Protein 6IJK (pdb70)

Solvent-accessible surface area: 25756 Å² total; per-residue (Å²): 152,43,43,0,7,121,66,64,60,62,104,18,4,0,30,0,19,10,30,5,43,76,64,83,0,13,18,7,73,44,1,10,99,20,5,36,45,0,1,68,41,0,16,70,44,50,109,1,82,0,0,0,1,5,9,13,60,219,3,1,5,25,3,58,39,203,140,70,149,64,71,21,3,10,68,1,0,57,14,0,35,58,0,16,4,14,0,0,0,0,0,32,4,32,0,16,4,5,1,0,0,12,0,0,0,4,44,46,24,0,0,2,73,84,0,89,0,0,0,7,8,56,151,147,71,101,101,49,36,1,41,3,106,74,5,4,27,119,32,18,31,117,90,16,12,78,68,0,24,161,74,0,86,71,6,44,4,88,35,0,69,128,80,39,1,4,141,21,46,33,36,70,130,73,4,77,81,22,0,50,63,31,0,106,114,41,10,67,105,35,8,15,0,44,31,0,9,54,16,1,20,130,38,42,45,56,52,35,117,107,101,104,70,28,104,103,28,67,45,119,8,128,84,38,22,48,195,11,48,2,68,150,28,28,87,35,2,163,116,109,195,88,119,32,70,41,74,30,36,7,52,154,61,32,15,147,46,48,82,12,80,39,74,108,106,82,116,111,204,98,41,6,0,0,37,66,66,58,62,100,15,4,0,28,0,26,0,22,19,44,79,80,56,0,10,17,29,74,51,0,11,100,19,2,36,43,0,2,69,37,1,18,67,44,47,108,0,75,0,1,0,0,6,10,17,57,191,1,0,0,36,7,76,44,219,126,75,153,78,66,19,1,9,75,2,0,55,11,0,37,58,2,18,6,13,0,0,0,0,0,33,4,32,0,22,5,6,0,0,0,2,0,1,0,1,45,48,22,0,0,1,79,94,0,95,0,0,0,11,7,53,153,176,72,101,101,45,37,2,38,2,103,76,6,5,29,120,31,18,33,122,88,14,11,77,67,0,25,161,71,0,89,72,6,45,1,95,31,0,73,131,78,40,1,3,138,20,46,31,36,72,129,73,3,76,80,22,0,40,63,30,0,111,113,41,21,70,106,35,8,15,0,43,28,0,10,52,15,0,22,128,36,39,45,53,52,37,115,107,101,103,70,29,107,105,30,66,43,115,8,132,93,23,28,44,167,9,43,3,71,144,27,26,86,40,2,166,123,111,193,95,111,34,67,52,71,31,39,6,56,163,63,31,15,147,49,48,87,13,80,46,79,108,106,83,115,108,203

Foldseek 3Di:
DADQWDWDQDLQEIETERPPVVQLSADELRNLVVLLVNLVVLLQDLSHQEYEYAYPDAFRYAYHDVCCPDDSLLSNLVSLLLRQHQYEYLTLAEQEQSSLLNCLSHDAYEYEQRYKYFNQQVVVVHARDSVSVPRVCVQQRDVVSCVRNVVRDTDGPVCCVVSRVHVYYDHSVCRVVVVVVVSNVSSQADASLVSRLVSLLVSVCVPPPDCVVVVVSVVVVCVLVVPDVQVVLVVVQVVVVHGRPRDDGSNPRNDPPDDSNDDDDDHDD/DADQWDWDDDLQEIEIEGDPVVQLSADELSNLVVLLVRLVVLLQDQSHQEYEYAYDHAFRYAYHPVVVPADSLQSLLLSLLLGQHQYEYLGLAEQAQSRLLNCQSHDAYEYEQRYKYFLQQVVVVHARDNCCVPRVCVQQNDVVSCVRNVVRDTGTVVVCCVRRVHVYYDHSVCRVVVVVVVSNCSSQADQSLVSRLVSNLVSVCVPPPDCVVVVVSVVVVVVLVCPAVQVVQVVVQVVVVHRRDRPDGSNPRNDPPDDSNDDDDDDDD

Sequence (538 aa):
SFETLRYAVADGVATITLHRPDQLNAFTAQMMHELIAAFDATDADDNVRAVIVTGSGRAFCAGADLSAHRDGGGRVSLRIFRSLKPVIAAVNGAAVGVGVTMQLPMDIRLASTDAKFGFVFARRGITPEAASSWFLSRVVGISTALEWCYTGRVFSAQEAHERGLVRSLHAPEDLLPAAQAIAREIAANAAPVSVAISRQLIWRMAGASHPMEAHKLDSRAIQSRGRSADVKEGVSAFLEKRPAAFPETVSHDMPDFFDWTSEPPFILESFETLRYAVADGVATITLHRPDQLNAFTAQMMHELIAAFDATDADDNVRAVIVTGSGRAFCAGADLSAHRDGGGRVSLRIFRSLKPVIAAVNGAAVGVGVTMQLPMDIRLASTDAKFGFVFARRGITPEAASSWFLSRVVGISTALEWCYTGRVFSAQEAHERGLVRSLHAPEDLLPAAQAIAREIAANAAPVSVAISRQLIWRMAGASHPMEAHKLDSRAIQSRGRSADVKEGVSAFLEKRPAAFPETVSHDMPDFFDWTSEPPFILE

Organism: Cupriavidus necator (strain ATCC 17699 / DSM 428 / KCTC 22496 / NCIMB 10442 / H16 / Stanier 337) (NCBI:txid381666)

Secondary structure (DSSP, 8-state):
--SSEEEEEETTEEEEEE--GGGTT-B-HHHHHHHHHHHHHHHH-TT-SEEEEEESSS-SB--B-------HHHHHHHHHHT--S-EEEEE-S-EETHHHHTTTTSSEEEEETT-EEE--GGGGT----TTHHHHHHHHH-HHHHHHHHHH--EEEHHHHHHTTS-SEEE-TTTHHHHHHHHHHHHHHHS-HHHHHHHHHHHHHHTT-SSHHHHHHHHHHHHHHHHTSHHHHHHHHHHHTTS-------TTT-S-TTS-TT--------/--SSEEEEEETTEEEEEE--GGGTT-B-HHHHHHHHHHHHHHHH-TT--EEEEEESTT-SB--B-------HHHHHHHHHHT--S-EEEEE-SEEEGGGTTTTTTSSEEEEETT-EEE--GGGGT----TTHHHHHHHHH-HHHHHHHHHH--EEEHHHHHHTTS-SEEE-HHHHHHHHHHHHHHHHHHS-HHHHHHHHHHHHHHTT-SSHHHHHHHHHHHHHHHHTSHHHHHHHHHHHTT--------HHHHS-TTS-TT--------

Structure (mmCIF, N/CA/C/O backbone):
data_6IJK
#
_entry.id   6IJK
#
_cell.length_a   132.941
_cell.length_b   132.941
_cell.length_c   44.164
_cell.angle_alpha   90.000
_cell.angle_beta   90.000
_cell.angle_gamma   120.000
#
_symmetry.space_group_name_H-M   'P 3'
#
loop_
_entity.id
_entity.type
_entity.pdbx_description
1 polymer 'Enoyl-CoA hydratase'
2 water water
#
loop_
_atom_site.group_PDB
_atom_site.id
_atom_site.type_symbol
_atom_site.label_atom_id
_atom_site.label_alt_id
_atom_site.label_comp_id
_atom_sit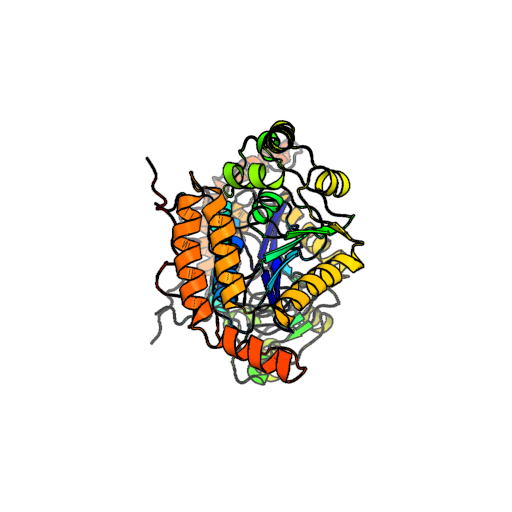e.label_asym_id
_atom_site.label_entity_id
_atom_site.label_seq_id
_atom_site.pdbx_PDB_ins_code
_atom_site.Cartn_x
_atom_site.Cartn_y
_atom_site.Cartn_z
_atom_site.occupancy
_atom_site.B_iso_or_equiv
_atom_site.auth_seq_id
_atom_site.auth_comp_id
_atom_site.auth_asym_id
_atom_site.auth_atom_id
_atom_site.pdbx_PDB_model_num
ATOM 1 N N . SER A 1 7 ? 44.291 7.692 3.611 1.00 57.07 7 SER A N 1
ATOM 2 C CA . SER A 1 7 ? 42.868 7.907 3.114 1.00 56.39 7 SER A CA 1
ATOM 3 C C . SER A 1 7 ? 42.324 9.270 3.569 1.00 47.23 7 SER A C 1
ATOM 4 O O . SER A 1 7 ? 42.252 9.522 4.786 1.00 53.52 7 SER A O 1
ATOM 7 N N . PHE A 1 8 ? 41.903 10.104 2.617 1.00 43.17 8 PHE A N 1
ATOM 8 C CA . PHE A 1 8 ? 41.525 11.521 2.815 1.00 33.36 8 PHE A CA 1
ATOM 9 C C . PHE A 1 8 ? 40.238 11.797 2.037 1.00 33.17 8 PHE A C 1
ATOM 10 O O . PHE A 1 8 ? 40.020 11.079 1.096 1.00 36.76 8 PHE A O 1
ATOM 18 N N . GLU A 1 9 ? 39.467 12.829 2.395 1.00 30.23 9 GLU A N 1
ATOM 19 C CA . GLU A 1 9 ? 38.284 13.300 1.644 1.00 34.84 9 GLU A CA 1
ATOM 20 C C . GLU A 1 9 ? 38.656 14.465 0.707 1.00 35.51 9 GLU A C 1
ATOM 21 O O . GLU A 1 9 ? 38.004 14.592 -0.348 1.00 40.17 9 GLU A O 1
ATOM 27 N N . THR A 1 10 ? 39.651 15.294 1.055 1.00 31.01 10 THR A N 1
ATOM 28 C CA . THR A 1 10 ? 39.967 16.563 0.329 1.00 31.63 10 THR A CA 1
ATOM 29 C C . THR A 1 10 ? 41.261 16.438 -0.471 1.00 27.14 10 THR A C 1
ATOM 30 O O . THR A 1 10 ? 41.624 17.427 -1.117 1.00 33.08 10 THR A O 1
ATOM 34 N N . LEU A 1 11 ? 41.926 15.298 -0.416 1.00 27.82 11 LEU A N 1
ATOM 35 C CA . LEU A 1 11 ? 43.238 15.053 -1.089 1.00 31.58 11 LEU A CA 1
ATOM 36 C C . LEU A 1 11 ? 43.268 13.659 -1.706 1.00 30.86 11 LEU A C 1
ATOM 37 O O . LEU A 1 11 ? 42.701 12.743 -1.115 1.00 34.06 11 LEU A O 1
ATOM 42 N N . ARG A 1 12 ? 44.081 13.488 -2.728 1.00 29.71 12 ARG A N 1
ATOM 43 C CA . ARG A 1 12 ? 44.606 12.162 -3.089 1.00 32.17 12 ARG A CA 1
ATOM 44 C C . ARG A 1 12 ? 46.066 12.139 -2.627 1.00 34.47 12 ARG A C 1
ATOM 45 O O . ARG A 1 12 ? 46.687 13.209 -2.609 1.00 33.18 12 ARG A O 1
ATOM 53 N N . TYR A 1 13 ? 46.570 10.957 -2.291 1.00 33.94 13 TYR A N 1
ATOM 54 C CA . TYR A 1 13 ? 47.911 10.676 -1.732 1.00 35.08 13 TYR A CA 1
ATOM 55 C C . TYR A 1 13 ? 48.365 9.381 -2.370 1.00 38.25 13 TYR A C 1
ATOM 56 O O . TYR A 1 13 ? 47.588 8.405 -2.244 1.00 42.12 13 TYR A O 1
ATOM 65 N N . ALA A 1 14 ? 49.491 9.406 -3.086 1.00 32.52 14 ALA A N 1
ATOM 66 C CA . ALA A 1 14 ? 50.096 8.244 -3.764 1.00 34.12 14 ALA A CA 1
ATOM 67 C C . ALA A 1 14 ? 51.610 8.303 -3.564 1.00 35.77 14 ALA A C 1
ATOM 68 O O . ALA A 1 14 ? 52.169 9.404 -3.666 1.00 37.94 14 ALA A O 1
ATOM 70 N N . VAL A 1 15 ? 52.242 7.171 -3.281 1.00 32.52 15 VAL A N 1
ATOM 71 C CA . VAL A 1 15 ? 53.721 7.015 -3.219 1.00 37.90 15 VAL A CA 1
ATOM 72 C C . VAL A 1 15 ? 54.200 6.009 -4.286 1.00 43.22 15 VAL A C 1
ATOM 73 O O . VAL A 1 15 ? 53.833 4.827 -4.230 1.00 47.01 15 VAL A O 1
ATOM 77 N N . ALA A 1 16 ? 55.020 6.477 -5.216 1.00 45.40 16 ALA A N 1
ATOM 78 C CA . ALA A 1 16 ? 55.649 5.684 -6.298 1.00 48.50 16 ALA A CA 1
ATOM 79 C C . ALA A 1 16 ? 57.098 6.168 -6.480 1.00 49.90 16 ALA A C 1
ATOM 80 O O . ALA A 1 16 ? 57.352 7.412 -6.552 1.00 43.59 16 ALA A O 1
ATOM 82 N N . ASP A 1 17 ? 58.035 5.227 -6.524 1.00 48.59 17 ASP A N 1
ATOM 83 C CA . ASP A 1 17 ? 59.424 5.495 -6.977 1.00 51.48 17 ASP A CA 1
ATOM 84 C C . ASP A 1 17 ? 60.075 6.505 -6.025 1.00 45.56 17 ASP A C 1
ATOM 85 O O . ASP A 1 17 ? 60.900 7.269 -6.485 1.00 43.92 17 ASP A O 1
ATOM 90 N N . GLY A 1 18 ? 59.710 6.495 -4.743 1.00 42.91 18 GLY A N 1
ATOM 91 C CA . GLY A 1 18 ? 60.340 7.342 -3.716 1.00 42.18 18 GLY A CA 1
ATOM 92 C C . GLY A 1 18 ? 59.737 8.736 -3.653 1.00 34.90 18 GLY A C 1
ATOM 93 O O . GLY A 1 18 ? 60.258 9.550 -2.845 1.00 33.43 18 GLY A O 1
ATOM 94 N N . VAL A 1 19 ? 58.652 8.974 -4.401 1.00 36.30 19 VAL A N 1
ATOM 95 C CA . VAL A 1 19 ? 58.004 10.310 -4.565 1.00 33.44 19 VAL A CA 1
ATOM 96 C C . VAL A 1 19 ? 56.564 10.229 -4.073 1.00 34.89 19 VAL A C 1
ATOM 97 O O . VAL A 1 19 ? 55.800 9.428 -4.659 1.00 29.79 19 VAL A O 1
ATOM 101 N N . ALA A 1 20 ? 56.195 11.056 -3.073 1.00 29.23 20 ALA A N 1
ATOM 102 C CA . ALA A 1 20 ? 54.787 11.257 -2.630 1.00 29.93 20 ALA A CA 1
ATOM 103 C C . ALA A 1 20 ? 54.152 12.364 -3.458 1.00 30.80 20 ALA A C 1
ATOM 104 O O . ALA A 1 20 ? 54.812 13.392 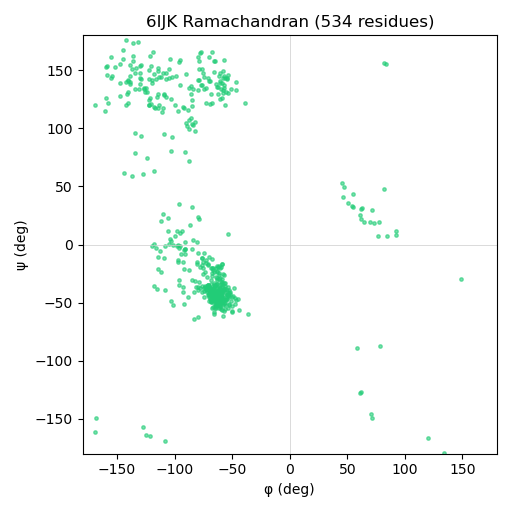-3.650 1.00 32.82 20 ALA A O 1
ATOM 106 N N . THR A 1 21 ? 52.925 12.155 -3.939 1.00 28.61 21 THR A N 1
ATOM 107 C CA . THR A 1 21 ? 52.151 13.212 -4.616 1.00 32.60 21 THR A CA 1
ATOM 108 C C . THR A 1 21 ? 50.928 13.437 -3.765 1.00 31.49 21 THR A C 1
ATOM 109 O O . THR A 1 21 ? 50.121 12.486 -3.568 1.00 35.97 21 THR A O 1
ATOM 113 N N . ILE A 1 22 ? 50.829 14.642 -3.252 1.00 30.53 22 ILE A N 1
ATOM 114 C CA . ILE A 1 22 ? 49.621 15.103 -2.555 1.00 28.05 22 ILE A CA 1
ATOM 115 C C . ILE A 1 22 ? 48.843 15.929 -3.556 1.00 30.74 22 ILE A C 1
ATOM 116 O O . ILE A 1 22 ? 49.384 17.004 -4.027 1.00 31.52 22 ILE A O 1
ATOM 121 N N . THR A 1 23 ? 47.607 15.491 -3.839 1.00 27.11 23 THR A N 1
ATOM 122 C CA . THR A 1 23 ? 46.730 16.175 -4.825 1.00 28.24 23 THR A CA 1
ATOM 123 C C . THR A 1 23 ? 45.575 16.834 -4.077 1.00 32.21 23 THR A C 1
ATOM 124 O O . THR A 1 23 ? 44.829 16.109 -3.414 1.00 34.20 23 THR A O 1
ATOM 128 N N . LEU A 1 24 ? 45.526 18.169 -4.093 1.00 27.70 24 LEU A N 1
ATOM 129 C CA . LEU A 1 24 ? 44.385 18.945 -3.574 1.00 31.44 24 LEU A CA 1
ATOM 130 C C . LEU A 1 24 ? 43.163 18.518 -4.412 1.00 34.93 24 LEU A C 1
ATOM 131 O O . LEU A 1 24 ? 43.288 18.500 -5.658 1.00 30.15 24 LEU A O 1
ATOM 136 N N . HIS A 1 25 ? 42.072 18.066 -3.774 1.00 31.29 25 HIS A N 1
ATOM 137 C CA . HIS A 1 25 ? 41.058 17.222 -4.458 1.00 31.18 25 HIS A CA 1
ATOM 138 C C . HIS A 1 25 ? 39.647 17.529 -3.995 1.00 30.77 25 HIS A C 1
ATOM 139 O O . HIS A 1 25 ? 39.040 16.638 -3.346 1.00 35.66 25 HIS A O 1
ATOM 146 N N . ARG A 1 26 ? 39.237 18.768 -4.231 1.00 26.26 26 ARG A N 1
ATOM 147 C CA . ARG A 1 26 ? 37.843 19.258 -4.256 1.00 26.68 26 ARG A CA 1
ATOM 148 C C . ARG A 1 26 ? 37.641 19.993 -5.566 1.00 24.02 26 ARG A C 1
ATOM 149 O O . ARG A 1 26 ? 37.299 21.157 -5.600 1.00 26.84 26 ARG A O 1
ATOM 157 N N . PRO A 1 27 ? 37.798 19.316 -6.704 1.00 28.80 27 PRO A N 1
ATOM 158 C CA . PRO A 1 27 ? 37.928 20.030 -7.976 1.00 30.42 27 PRO A CA 1
ATOM 159 C C . PRO A 1 27 ? 36.671 20.756 -8.479 1.00 34.29 27 PRO A C 1
ATOM 160 O O . PRO A 1 27 ? 36.827 21.806 -9.134 1.00 33.92 27 PRO A O 1
ATOM 164 N N . ASP A 1 28 ? 35.476 20.239 -8.152 1.00 35.57 28 ASP A N 1
ATOM 165 C CA . ASP A 1 28 ? 34.170 20.905 -8.423 1.00 37.88 28 ASP A CA 1
ATOM 166 C C . ASP A 1 28 ? 34.152 22.283 -7.745 1.00 37.55 28 ASP A C 1
ATOM 167 O O . ASP A 1 28 ? 33.413 23.142 -8.197 1.00 35.45 28 ASP A O 1
ATOM 172 N N . GLN A 1 29 ? 34.933 22.465 -6.678 1.00 32.98 29 GLN A N 1
ATOM 173 C CA . GLN A 1 29 ? 35.087 23.760 -5.972 1.00 33.88 29 GLN A CA 1
ATOM 174 C C . GLN A 1 29 ? 36.464 24.398 -6.297 1.00 32.34 29 GLN A C 1
ATOM 175 O O . GLN A 1 29 ? 36.927 25.157 -5.476 1.00 29.94 29 GLN A O 1
ATOM 181 N N . LEU A 1 30 ? 37.119 24.069 -7.417 1.00 32.68 30 LEU A N 1
ATOM 182 C CA . LEU A 1 30 ? 38.491 24.572 -7.726 1.00 33.45 30 LEU A CA 1
ATOM 183 C C . LEU A 1 30 ? 39.399 24.422 -6.498 1.00 36.65 30 LEU A C 1
ATOM 184 O O . LEU A 1 30 ? 40.203 25.362 -6.196 1.00 35.75 30 LEU A O 1
ATOM 189 N N . ASN A 1 31 ? 39.246 23.280 -5.824 1.00 34.51 31 ASN A N 1
ATOM 190 C CA . ASN A 1 31 ? 40.041 22.780 -4.677 1.00 32.74 31 ASN A CA 1
ATOM 191 C C . ASN A 1 31 ? 40.057 23.805 -3.544 1.00 31.71 31 ASN A C 1
ATOM 192 O O . ASN A 1 31 ? 41.044 23.839 -2.813 1.00 29.05 31 ASN A O 1
ATOM 197 N N . ALA A 1 32 ? 38.984 24.568 -3.382 1.00 29.21 32 ALA A N 1
ATOM 198 C CA . ALA A 1 32 ? 38.867 25.546 -2.286 1.00 32.77 32 ALA A CA 1
ATOM 199 C C . ALA A 1 32 ? 39.290 24.913 -0.940 1.00 31.55 32 ALA A C 1
ATOM 200 O O . ALA A 1 32 ? 39.023 23.732 -0.607 1.00 27.78 32 ALA A O 1
ATOM 202 N N . PHE A 1 33 ? 40.001 25.709 -0.170 1.00 32.10 33 PHE A N 1
ATOM 203 C CA . PHE A 1 33 ? 40.626 25.267 1.100 1.00 29.88 33 PHE A CA 1
ATOM 204 C C . PHE A 1 33 ? 39.541 25.262 2.160 1.00 26.27 33 PHE A C 1
ATOM 205 O O . PHE A 1 33 ? 38.795 26.231 2.248 1.00 30.15 33 PHE A O 1
ATOM 213 N N . THR A 1 34 ? 39.441 24.203 2.945 1.00 31.37 34 THR A N 1
ATOM 214 C CA . THR A 1 34 ? 38.415 24.113 4.019 1.00 32.50 34 THR A CA 1
ATOM 215 C C . THR A 1 34 ? 39.109 23.672 5.294 1.00 30.53 34 THR A C 1
ATOM 216 O O . THR A 1 34 ? 40.290 23.282 5.228 1.00 25.20 34 THR A O 1
ATOM 220 N N . ALA A 1 35 ? 38.371 23.656 6.400 1.00 32.25 35 ALA A N 1
ATOM 221 C CA . ALA A 1 35 ? 38.905 23.195 7.697 1.00 31.02 35 ALA A CA 1
ATOM 222 C C . ALA A 1 35 ? 39.495 21.801 7.525 1.00 32.67 35 ALA A C 1
ATOM 223 O O . ALA A 1 35 ? 40.617 21.535 8.028 1.00 28.93 35 ALA A O 1
ATOM 225 N N . GLN A 1 36 ? 38.792 20.923 6.813 1.00 30.58 36 GLN A N 1
ATOM 226 C CA . GLN A 1 36 ? 39.226 19.513 6.699 1.00 31.28 36 GLN A CA 1
ATOM 227 C C . GLN A 1 36 ? 40.457 19.437 5.795 1.00 29.02 36 GLN A C 1
ATOM 228 O O . GLN A 1 36 ? 41.341 18.631 6.122 1.00 34.03 36 GLN A O 1
ATOM 234 N N . MET A 1 37 ? 40.544 20.219 4.702 1.00 27.33 37 MET A N 1
ATOM 235 C CA . MET A 1 37 ? 41.780 20.162 3.864 1.00 28.59 37 MET A CA 1
ATOM 236 C C . MET A 1 37 ? 42.983 20.539 4.768 1.00 24.62 37 MET A C 1
ATOM 237 O O . MET A 1 37 ? 44.058 19.956 4.644 1.00 26.35 37 MET A O 1
ATOM 242 N N . MET A 1 38 ? 42.764 21.430 5.711 1.00 23.85 38 MET A N 1
ATOM 243 C CA . MET A 1 38 ? 43.831 21.927 6.604 1.00 28.12 38 MET A CA 1
ATOM 244 C C . MET A 1 38 ? 44.290 20.754 7.457 1.00 27.32 38 MET A C 1
ATOM 245 O O . MET A 1 38 ? 45.492 20.396 7.395 1.00 26.84 38 MET A O 1
ATOM 250 N N . HIS A 1 39 ? 43.375 20.137 8.202 1.00 27.68 39 HIS A N 1
ATOM 251 C CA . HIS A 1 39 ? 43.745 18.984 9.062 1.00 29.60 39 HIS A CA 1
ATOM 252 C C . HIS A 1 39 ? 44.348 17.908 8.171 1.00 28.44 39 HIS A C 1
ATOM 253 O O . HIS A 1 39 ? 45.332 17.287 8.576 1.00 29.80 39 HIS A O 1
ATOM 260 N N . GLU A 1 40 ? 43.804 17.709 6.971 1.00 24.29 40 GLU A N 1
ATOM 261 C CA . GLU A 1 40 ? 44.272 16.565 6.141 1.00 23.23 40 GLU A CA 1
ATOM 262 C C . GLU A 1 40 ? 45.708 16.793 5.638 1.00 23.61 40 GLU A C 1
ATOM 263 O O . GLU A 1 40 ? 46.505 15.805 5.576 1.00 24.50 40 GLU A O 1
ATOM 269 N N . LEU A 1 41 ? 46.016 18.009 5.206 1.00 24.23 41 LEU A N 1
ATOM 270 C CA . LEU A 1 41 ? 47.377 18.410 4.737 1.00 26.78 41 LEU A CA 1
ATOM 271 C C . LEU A 1 41 ? 48.406 18.280 5.873 1.00 26.02 41 LEU A C 1
ATOM 272 O O . LEU A 1 41 ? 49.506 17.732 5.636 1.00 29.24 41 LEU A O 1
ATOM 277 N N . ILE A 1 42 ? 48.031 18.645 7.098 1.00 26.12 42 ILE A N 1
ATOM 278 C CA . ILE A 1 42 ? 48.893 18.376 8.279 1.00 26.16 42 ILE A CA 1
ATOM 279 C C . ILE A 1 42 ? 49.148 16.862 8.413 1.00 31.81 42 ILE A C 1
ATOM 280 O O . ILE A 1 42 ? 50.347 16.430 8.532 1.00 30.90 42 ILE A O 1
ATOM 285 N N . ALA A 1 43 ? 48.091 16.044 8.376 1.00 30.45 43 ALA A N 1
ATOM 286 C CA . ALA A 1 43 ? 48.219 14.571 8.386 1.00 30.33 43 ALA A CA 1
ATOM 287 C C . ALA A 1 43 ? 49.017 14.097 7.158 1.00 26.57 43 ALA A C 1
ATOM 288 O O . ALA A 1 43 ? 49.761 13.167 7.301 1.00 24.50 43 ALA A O 1
ATOM 290 N N . ALA A 1 44 ? 48.889 14.700 5.974 1.00 25.84 44 ALA A N 1
ATOM 291 C CA . ALA A 1 44 ? 49.658 14.235 4.790 1.00 26.75 44 ALA A CA 1
ATOM 292 C C . ALA A 1 44 ? 51.172 14.401 5.031 1.00 29.42 44 ALA A C 1
ATOM 293 O O . ALA A 1 44 ? 51.936 13.474 4.711 1.00 27.75 44 ALA A O 1
ATOM 295 N N . PHE A 1 45 ? 51.585 15.533 5.623 1.00 29.08 45 PHE A N 1
ATOM 296 C CA . PHE A 1 45 ? 52.997 15.836 5.941 1.00 28.92 45 PHE A CA 1
ATOM 297 C C . PHE A 1 45 ? 53.482 14.970 7.102 1.00 32.40 45 PHE A C 1
ATOM 298 O O . PHE A 1 45 ? 54.672 14.600 7.094 1.00 33.54 45 PHE A O 1
ATOM 306 N N . ASP A 1 46 ? 52.630 14.675 8.083 1.00 34.00 46 ASP A N 1
ATOM 307 C CA . ASP A 1 46 ? 53.013 13.706 9.141 1.00 32.43 46 ASP A CA 1
ATOM 308 C C . ASP A 1 46 ? 53.353 12.379 8.442 1.00 32.28 46 ASP A C 1
ATOM 309 O O . ASP A 1 46 ? 54.414 11.813 8.732 1.00 32.57 46 ASP A O 1
ATOM 314 N N . ALA A 1 47 ? 52.533 11.939 7.480 1.00 35.06 47 ALA A N 1
ATOM 315 C CA . ALA A 1 47 ? 52.746 10.668 6.746 1.00 31.96 47 ALA A CA 1
ATOM 316 C C . ALA A 1 47 ? 54.027 10.747 5.898 1.00 31.32 47 ALA A C 1
ATOM 317 O O . ALA A 1 47 ? 54.799 9.806 5.929 1.00 30.10 47 ALA A O 1
ATOM 319 N N . THR A 1 48 ? 54.258 11.839 5.169 1.00 29.77 48 THR A N 1
ATOM 320 C CA . THR A 1 48 ? 55.455 11.966 4.312 1.00 31.28 48 THR A CA 1
ATOM 321 C C . THR A 1 48 ? 56.726 12.042 5.180 1.00 29.80 48 THR A C 1
ATOM 322 O O . THR A 1 48 ? 57.722 11.394 4.781 1.00 29.55 48 THR A O 1
ATOM 326 N N . ASP A 1 49 ? 56.693 12.782 6.295 1.00 27.59 49 ASP A N 1
ATOM 327 C CA . ASP A 1 49 ? 57.844 12.856 7.240 1.00 30.25 49 ASP A CA 1
ATOM 328 C C . ASP A 1 49 ? 58.195 11.464 7.811 1.00 35.96 49 ASP A C 1
ATOM 329 O O . ASP A 1 49 ? 59.392 11.237 8.076 1.00 34.46 49 ASP A O 1
ATOM 334 N N . ALA A 1 50 ? 57.211 10.579 8.032 1.00 37.47 50 ALA A N 1
ATOM 335 C CA . ALA A 1 50 ? 57.403 9.277 8.728 1.00 40.81 50 ALA A CA 1
ATOM 336 C C . ALA A 1 50 ? 57.710 8.156 7.721 1.00 38.36 50 ALA A C 1
ATOM 337 O O . ALA A 1 50 ? 58.308 7.161 8.127 1.00 42.62 50 ALA A O 1
ATOM 339 N N . ASP A 1 51 ? 57.359 8.321 6.445 1.00 40.06 51 ASP A N 1
ATOM 340 C CA . ASP A 1 51 ? 57.512 7.255 5.415 1.00 38.73 51 ASP A CA 1
ATOM 341 C C . ASP A 1 51 ? 58.903 7.371 4.785 1.00 37.05 51 ASP A C 1
ATOM 342 O O . ASP A 1 51 ? 59.070 8.214 3.887 1.00 42.31 51 ASP A O 1
ATOM 347 N N . ASP A 1 52 ? 59.838 6.511 5.190 1.00 32.47 52 ASP A N 1
ATOM 348 C CA . ASP A 1 52 ? 61.214 6.438 4.645 1.00 34.05 52 ASP A CA 1
ATOM 349 C C . ASP A 1 52 ? 61.179 6.112 3.149 1.00 36.40 52 ASP A C 1
ATOM 350 O O . ASP A 1 52 ? 62.169 6.391 2.499 1.00 48.10 52 ASP A O 1
ATOM 355 N N . ASN A 1 53 ? 60.094 5.557 2.606 1.00 41.22 53 ASN A N 1
ATOM 356 C CA . ASN A 1 53 ? 59.950 5.333 1.141 1.00 42.06 53 ASN A CA 1
ATOM 357 C C . ASN A 1 53 ? 59.714 6.673 0.436 1.00 42.83 53 ASN A C 1
ATOM 358 O O . ASN A 1 53 ? 59.839 6.717 -0.812 1.00 48.50 53 ASN A O 1
ATOM 363 N N . VAL A 1 54 ? 59.354 7.722 1.176 1.00 38.50 54 VAL A N 1
ATOM 364 C CA . VAL A 1 54 ? 59.144 9.071 0.591 1.00 35.03 54 VAL A CA 1
ATOM 365 C C . VAL A 1 54 ? 60.461 9.839 0.698 1.00 34.04 54 VAL A C 1
ATOM 366 O O . VAL A 1 54 ? 60.889 10.135 1.822 1.00 31.72 54 VAL A O 1
ATOM 370 N N . ARG A 1 55 ? 61.029 10.228 -0.438 1.00 32.35 55 ARG A N 1
ATOM 371 C CA . ARG A 1 55 ? 62.287 11.008 -0.468 1.00 33.62 55 ARG A CA 1
ATOM 372 C C . ARG A 1 55 ? 62.016 12.400 -1.040 1.00 30.25 55 ARG A C 1
ATOM 373 O O . ARG A 1 55 ? 62.908 13.230 -0.949 1.00 30.01 55 ARG A O 1
ATOM 381 N N . ALA A 1 56 ? 60.837 12.635 -1.613 1.00 28.15 56 ALA A N 1
ATOM 382 C CA . ALA A 1 56 ? 60.384 13.953 -2.117 1.00 28.83 56 ALA A CA 1
ATOM 383 C C . ALA A 1 56 ? 58.857 13.965 -2.211 1.00 28.61 56 ALA A C 1
ATOM 384 O O . ALA A 1 56 ? 58.272 12.893 -2.400 1.00 27.86 56 ALA A O 1
ATOM 386 N N . VAL A 1 57 ? 58.265 15.152 -2.108 1.00 24.63 57 VAL A N 1
ATOM 387 C CA . VAL A 1 57 ? 56.808 15.389 -2.106 1.00 27.52 57 VAL A CA 1
ATOM 388 C C . VAL A 1 57 ? 56.518 16.414 -3.194 1.00 28.29 57 VAL A C 1
ATOM 389 O O . VAL A 1 57 ? 57.202 17.415 -3.257 1.00 32.82 57 VAL A O 1
ATOM 393 N N . ILE A 1 58 ? 55.539 16.107 -4.015 1.00 27.04 58 ILE A N 1
ATOM 394 C CA . ILE A 1 58 ? 54.930 17.008 -5.014 1.00 29.08 58 ILE A CA 1
ATOM 395 C C . ILE A 1 58 ? 53.538 17.352 -4.513 1.00 25.86 58 ILE A C 1
ATOM 396 O O . ILE A 1 58 ? 52.760 16.404 -4.194 1.00 29.32 58 ILE A O 1
ATOM 401 N N . VAL A 1 59 ? 53.202 18.627 -4.483 1.00 22.79 59 VAL A N 1
ATOM 402 C CA . VAL A 1 59 ? 51.805 19.078 -4.235 1.00 24.82 59 VAL A CA 1
ATOM 403 C C . VAL A 1 59 ? 51.227 19.651 -5.507 1.00 27.54 59 VAL A C 1
ATOM 404 O O . VAL A 1 59 ? 51.885 20.566 -6.109 1.00 26.93 59 VAL A O 1
ATOM 408 N N . THR A 1 60 ? 50.035 19.159 -5.875 1.00 27.84 60 THR A N 1
ATOM 409 C CA . THR A 1 60 ? 49.331 19.582 -7.101 1.00 23.58 60 THR A CA 1
ATOM 410 C C . THR A 1 60 ? 47.831 19.597 -6.879 1.00 28.51 60 THR A C 1
ATOM 411 O O . THR A 1 60 ? 47.347 19.045 -5.859 1.00 26.72 60 THR A O 1
ATOM 415 N N . GLY A 1 61 ? 47.144 20.222 -7.838 1.00 30.97 61 GLY A N 1
ATOM 416 C CA . GLY A 1 61 ? 45.690 20.367 -7.858 1.00 31.43 61 GLY A CA 1
ATOM 417 C C . GLY A 1 61 ? 45.041 19.387 -8.816 1.00 34.78 61 GLY A C 1
ATOM 418 O O . GLY A 1 61 ? 45.588 19.125 -9.928 1.00 27.51 61 GLY A O 1
ATOM 419 N N . SER A 1 62 ? 43.872 18.900 -8.429 1.00 32.04 62 SER A N 1
ATOM 420 C CA . SER A 1 62 ? 42.959 18.146 -9.327 1.00 35.97 62 SER A CA 1
ATOM 421 C C . SER A 1 62 ? 42.209 19.133 -10.212 1.00 35.02 62 SER A C 1
ATOM 422 O O . SER A 1 62 ? 41.898 20.236 -9.745 1.00 31.41 62 SER A O 1
ATOM 425 N N . GLY A 1 63 ? 41.828 18.696 -11.405 1.00 36.55 63 GLY A N 1
ATOM 426 C CA . GLY A 1 63 ? 40.912 19.471 -12.249 1.00 32.30 63 GLY A CA 1
ATOM 427 C C . GLY A 1 63 ? 41.645 20.679 -12.781 1.00 31.97 63 GLY A C 1
ATOM 428 O O . GLY A 1 63 ? 42.863 20.575 -12.929 1.00 34.45 63 GLY A O 1
ATOM 429 N N . ARG A 1 64 ? 40.927 21.774 -13.002 1.00 35.29 64 ARG A N 1
ATOM 430 C CA . ARG A 1 64 ? 41.382 23.017 -13.687 1.00 42.92 64 ARG A CA 1
ATOM 431 C C . ARG A 1 64 ? 42.309 23.835 -12.782 1.00 42.11 64 ARG A C 1
ATOM 432 O O . ARG A 1 64 ? 43.271 24.372 -13.322 1.00 38.34 64 ARG A O 1
ATOM 440 N N . ALA A 1 65 ? 42.026 23.933 -11.479 1.00 35.19 65 ALA A N 1
ATOM 441 C CA . ALA A 1 65 ? 42.728 24.859 -10.566 1.00 36.11 65 ALA A CA 1
ATOM 442 C C . ALA A 1 65 ? 43.745 24.127 -9.681 1.00 36.23 65 ALA A C 1
ATOM 443 O O . ALA A 1 65 ? 43.670 22.879 -9.499 1.00 29.38 65 ALA A O 1
ATOM 445 N N . PHE A 1 66 ? 44.700 24.894 -9.148 1.00 30.80 66 PHE A N 1
ATOM 446 C CA . PHE A 1 66 ? 45.567 24.406 -8.051 1.00 28.42 66 PHE A CA 1
ATOM 447 C C . PHE A 1 66 ? 44.693 24.554 -6.817 1.00 28.44 66 PHE A C 1
ATOM 448 O O . PHE A 1 66 ? 44.300 23.542 -6.243 1.00 27.21 66 PHE A O 1
ATOM 456 N N . CYS A 1 67 ? 44.324 25.789 -6.517 1.00 25.58 67 CYS A N 1
ATOM 457 C CA . CYS A 1 67 ? 43.438 26.114 -5.390 1.00 27.37 67 CYS A CA 1
ATOM 458 C C . CYS A 1 67 ? 43.038 27.563 -5.536 1.00 31.74 67 CYS A C 1
ATOM 459 O O . CYS A 1 67 ? 43.935 28.416 -5.620 1.00 30.77 67 CYS A O 1
ATOM 462 N N . ALA A 1 68 ? 41.730 27.822 -5.659 1.00 30.60 68 ALA A N 1
ATOM 463 C CA . ALA A 1 68 ? 41.190 29.152 -6.005 1.00 30.00 68 ALA A CA 1
ATOM 464 C C . ALA A 1 68 ? 40.912 29.975 -4.743 1.00 29.11 68 ALA A C 1
ATOM 465 O O . ALA A 1 68 ? 40.454 31.096 -4.863 1.00 30.11 68 ALA A O 1
ATOM 467 N N . GLY A 1 69 ? 41.211 29.465 -3.563 1.00 24.57 69 GLY A N 1
ATOM 468 C CA . GLY A 1 69 ? 40.981 30.248 -2.333 1.00 30.89 69 GLY A CA 1
ATOM 469 C C . GLY A 1 69 ? 40.302 29.443 -1.241 1.00 29.75 69 GLY A C 1
ATOM 470 O O . GLY A 1 69 ? 40.094 28.225 -1.443 1.00 34.71 69 GLY A O 1
ATOM 471 N N . ALA A 1 70 ? 40.054 30.109 -0.110 1.00 36.38 70 ALA A N 1
ATOM 472 C CA . ALA A 1 70 ? 39.362 29.593 1.090 1.00 35.39 70 ALA A CA 1
ATOM 473 C C . ALA A 1 70 ? 37.870 29.476 0.782 1.00 40.63 70 ALA A C 1
ATOM 474 O O . ALA A 1 70 ? 37.359 30.442 0.175 1.00 37.40 70 ALA A O 1
ATOM 476 N N . ASP A 1 71 ? 37.230 28.348 1.151 1.00 45.33 71 ASP A N 1
ATOM 477 C CA . ASP A 1 71 ? 35.752 28.142 1.086 1.00 58.03 71 ASP A CA 1
ATOM 478 C C . ASP A 1 71 ? 35.099 29.230 1.943 1.00 60.78 71 ASP A C 1
ATOM 479 O O . ASP A 1 71 ? 35.546 29.416 3.095 1.00 53.55 71 ASP A O 1
ATOM 484 N N . LEU A 1 72 ? 34.098 29.921 1.383 1.00 74.32 72 LEU A N 1
ATOM 485 C CA . LEU A 1 72 ? 33.455 31.139 1.957 1.00 86.04 72 LEU A CA 1
ATOM 486 C C . LEU A 1 72 ? 34.527 32.227 2.152 1.00 84.09 72 LEU A C 1
ATOM 487 O O . LEU A 1 72 ? 35.463 31.983 2.946 1.00 71.49 72 LEU A O 1
ATOM 492 N N . SER A 1 91 ? 42.083 28.481 22.258 1.00 71.95 91 SER A N 1
ATOM 493 C CA . SER A 1 91 ? 43.432 29.111 22.278 1.00 72.98 91 SER A CA 1
ATOM 494 C C . SER A 1 91 ? 44.308 28.601 21.115 1.00 75.04 91 SER A C 1
ATOM 495 O O . SER A 1 91 ? 45.541 28.872 21.115 1.00 45.99 91 SER A O 1
ATOM 498 N N . ALA A 1 92 ? 43.698 27.855 20.184 1.00 69.08 92 ALA A N 1
ATOM 499 C CA . ALA A 1 92 ? 44.024 27.869 18.745 1.00 67.58 92 ALA A CA 1
ATOM 500 C C . ALA A 1 92 ? 42.926 28.680 18.026 1.00 66.31 92 ALA A C 1
ATOM 501 O O . ALA A 1 92 ? 41.937 28.063 17.553 1.00 61.36 92 ALA A O 1
ATOM 503 N N . HIS A 1 93 ? 43.062 30.020 18.089 1.00 56.66 93 HIS A N 1
ATOM 504 C CA . HIS A 1 93 ? 42.483 31.081 17.201 1.00 56.76 93 HIS A CA 1
ATOM 505 C C . HIS A 1 93 ? 43.378 31.286 15.955 1.00 43.60 93 HIS A C 1
ATOM 506 O O . HIS A 1 93 ? 43.493 32.417 15.451 1.00 44.96 93 HIS A O 1
ATOM 513 N N . ARG A 1 94 ? 44.017 30.218 15.508 1.00 42.28 94 ARG A N 1
ATOM 514 C CA . ARG A 1 94 ? 45.119 30.218 14.520 1.00 37.20 94 ARG A CA 1
ATOM 515 C C . ARG A 1 94 ? 44.531 30.197 13.113 1.00 35.40 94 ARG A C 1
ATOM 516 O O . ARG A 1 94 ? 43.636 29.387 12.835 1.00 32.33 94 ARG A O 1
ATOM 524 N N . ASP A 1 95 ? 45.086 31.010 12.228 1.00 31.94 95 ASP A N 1
ATOM 525 C CA . ASP A 1 95 ? 44.693 31.017 10.804 1.00 31.32 95 ASP A CA 1
ATOM 526 C C . ASP A 1 95 ? 44.934 29.603 10.307 1.00 27.07 95 ASP A C 1
ATOM 527 O O . ASP A 1 95 ? 45.995 29.032 10.615 1.00 27.99 95 ASP A O 1
ATOM 532 N N . GLY A 1 96 ? 43.985 29.010 9.600 1.00 27.74 96 GLY A N 1
ATOM 533 C CA . GLY A 1 96 ? 44.158 27.652 9.055 1.00 28.57 96 GLY A CA 1
ATOM 534 C C . GLY A 1 96 ? 45.325 27.560 8.080 1.00 28.97 96 GLY A C 1
ATOM 535 O O . GLY A 1 96 ? 46.076 26.579 8.175 1.00 27.49 96 GLY A O 1
ATOM 536 N N . GLY A 1 97 ? 45.447 28.518 7.152 1.00 26.64 97 GLY A N 1
ATOM 537 C CA . GLY A 1 97 ? 46.555 28.601 6.177 1.00 27.20 97 GLY A CA 1
ATOM 538 C C . GLY A 1 97 ? 47.915 28.497 6.872 1.00 24.06 97 GLY A C 1
ATOM 539 O O . GLY A 1 97 ? 48.774 27.719 6.419 1.00 23.39 97 GLY A O 1
ATOM 540 N N . GLY A 1 98 ? 48.094 29.281 7.937 1.00 25.69 98 GLY A N 1
ATOM 541 C CA . GLY A 1 98 ? 49.314 29.324 8.754 1.00 23.58 98 GLY A CA 1
ATOM 542 C C . GLY A 1 98 ? 49.657 28.002 9.333 1.00 24.19 98 GLY A C 1
ATOM 543 O O . GLY A 1 98 ? 50.880 27.700 9.414 1.00 25.20 98 GLY A O 1
ATOM 544 N N . ARG A 1 99 ? 48.643 27.256 9.813 1.00 27.42 99 ARG A N 1
ATOM 545 C CA . ARG A 1 99 ? 48.858 25.933 10.442 1.00 25.89 99 ARG A CA 1
ATOM 546 C C . ARG A 1 99 ? 49.527 25.013 9.410 1.00 26.71 99 ARG A C 1
ATOM 547 O O . ARG A 1 99 ? 50.522 24.324 9.714 1.00 23.45 99 ARG A O 1
ATOM 555 N N . VAL A 1 100 ? 49.070 25.088 8.171 1.00 26.10 100 VAL A N 1
ATOM 556 C CA . VAL A 1 100 ? 49.664 24.283 7.062 1.00 24.26 100 VAL A CA 1
ATOM 557 C C . VAL A 1 100 ? 51.089 24.776 6.776 1.00 23.40 100 VAL A C 1
ATOM 558 O O . VAL A 1 100 ? 52.005 23.972 6.777 1.00 25.24 100 VAL A O 1
ATOM 562 N N . SER A 1 101 ? 51.223 26.078 6.518 1.00 26.04 101 SER A N 1
ATOM 563 C CA . SER A 1 101 ? 52.487 26.807 6.283 1.00 23.61 101 SER A CA 1
ATOM 564 C C . SER A 1 101 ? 53.506 26.414 7.373 1.00 23.43 101 SER A C 1
ATOM 565 O O . SER A 1 101 ? 54.656 26.014 7.017 1.00 2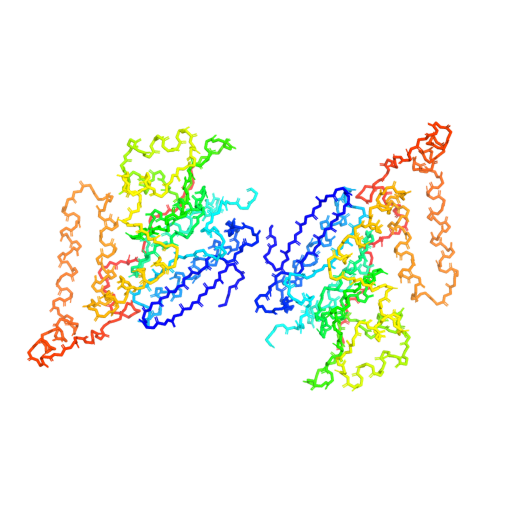1.45 101 SER A O 1
ATOM 568 N N . LEU A 1 102 ? 53.126 26.490 8.648 1.00 22.72 102 LEU A N 1
ATOM 569 C CA . LEU A 1 102 ? 54.081 26.194 9.748 1.00 24.14 102 LEU A CA 1
ATOM 570 C C . LEU A 1 102 ? 54.421 24.713 9.762 1.00 27.55 102 LEU A C 1
ATOM 571 O O . LEU A 1 102 ? 55.649 24.408 9.972 1.00 27.27 102 LEU A O 1
ATOM 576 N N . ARG A 1 103 ? 53.440 23.834 9.472 1.00 27.02 103 ARG A N 1
ATOM 577 C CA . ARG A 1 103 ? 53.708 22.382 9.338 1.00 24.11 103 ARG A CA 1
ATOM 578 C C . ARG A 1 103 ? 54.711 22.128 8.204 1.00 21.74 103 ARG A C 1
ATOM 579 O O . ARG A 1 103 ? 55.667 21.309 8.388 1.00 21.56 103 ARG A O 1
ATOM 587 N N . ILE A 1 104 ? 54.511 22.750 7.057 1.00 21.30 104 ILE A N 1
ATOM 588 C CA . ILE A 1 104 ? 55.454 22.491 5.929 1.00 24.40 104 ILE A CA 1
ATOM 589 C C . ILE A 1 104 ? 56.858 22.989 6.317 1.00 23.38 104 ILE A C 1
ATOM 590 O O . ILE A 1 104 ? 57.828 22.320 6.030 1.00 24.43 104 ILE A O 1
ATOM 595 N N . PHE A 1 105 ? 56.948 24.138 6.968 1.00 25.71 105 PHE A N 1
ATOM 596 C CA . PHE A 1 105 ? 58.215 24.778 7.378 1.00 26.88 105 PHE A CA 1
ATOM 597 C C . PHE A 1 105 ? 59.085 23.794 8.164 1.00 25.13 105 PHE A C 1
ATOM 598 O O . PHE A 1 105 ? 60.294 23.766 7.906 1.00 26.63 105 PHE A O 1
ATOM 606 N N . ARG A 1 106 ? 58.478 22.975 9.030 1.00 25.69 106 ARG A N 1
ATOM 607 C CA . ARG A 1 106 ? 59.187 21.975 9.873 1.00 29.07 106 ARG A CA 1
ATOM 608 C C . ARG A 1 106 ? 59.127 20.569 9.244 1.00 26.29 106 ARG A C 1
ATOM 609 O O . ARG A 1 106 ? 59.576 19.649 9.908 1.00 34.95 106 ARG A O 1
ATOM 617 N N . SER A 1 107 ? 58.696 20.455 7.989 1.00 26.94 107 SER A N 1
ATOM 618 C CA . SER A 1 107 ? 58.760 19.279 7.059 1.00 27.78 107 SER A CA 1
ATOM 619 C C . SER A 1 107 ? 60.233 18.862 6.882 1.00 26.79 107 SER A C 1
ATOM 620 O O . SER A 1 107 ? 61.105 19.726 6.956 1.00 26.48 107 SER A O 1
ATOM 623 N N . LEU A 1 108 ? 60.511 17.580 6.651 1.00 27.15 108 LEU A N 1
ATOM 624 C CA . LEU A 1 108 ? 61.877 17.006 6.592 1.00 27.19 108 LEU A CA 1
ATOM 625 C C . LEU A 1 108 ? 62.187 16.541 5.157 1.00 29.75 108 LEU A C 1
ATOM 626 O O . LEU A 1 108 ? 63.330 16.136 4.900 1.00 31.59 108 LEU A O 1
ATOM 631 N N . LYS A 1 109 ? 61.210 16.596 4.243 1.00 31.16 109 LYS A N 1
ATOM 632 C CA . LYS A 1 109 ? 61.417 16.103 2.850 1.00 31.69 109 LYS A CA 1
ATOM 633 C C . LYS A 1 109 ? 61.336 17.298 1.885 1.00 27.38 109 LYS A C 1
ATOM 634 O O . LYS A 1 109 ? 60.600 18.229 2.091 1.00 24.89 109 LYS A O 1
ATOM 640 N N . PRO A 1 110 ? 62.057 17.274 0.752 1.00 27.58 110 PRO A N 1
ATOM 641 C CA . PRO A 1 110 ? 61.817 18.224 -0.327 1.00 26.38 110 PRO A CA 1
ATOM 642 C C . PRO A 1 110 ? 60.337 18.275 -0.713 1.00 27.51 110 PRO A C 1
ATOM 643 O O . PRO A 1 110 ? 59.729 17.209 -0.846 1.00 30.08 110 PRO A O 1
ATOM 647 N N . VAL A 1 111 ? 59.792 19.484 -0.858 1.00 27.26 111 VAL A N 1
ATOM 648 C CA . VAL A 1 111 ? 58.374 19.750 -1.250 1.00 30.15 111 VAL A CA 1
ATOM 649 C C . VAL A 1 111 ? 58.397 20.608 -2.506 1.00 26.49 111 VAL A C 1
ATOM 650 O O . VAL A 1 111 ? 58.915 21.731 -2.428 1.00 24.96 111 VAL A O 1
ATOM 654 N N . ILE A 1 112 ? 57.822 20.123 -3.598 1.00 25.92 112 ILE A N 1
ATOM 655 C CA . ILE A 1 112 ? 57.736 20.854 -4.897 1.00 26.75 112 ILE A CA 1
ATOM 656 C C . ILE A 1 112 ? 56.254 21.112 -5.149 1.00 26.26 112 ILE A C 1
ATOM 657 O O . ILE A 1 112 ? 55.458 20.097 -5.157 1.00 26.69 112 ILE A O 1
ATOM 662 N N . ALA A 1 113 ? 55.850 22.353 -5.399 1.00 24.19 113 ALA A N 1
ATOM 663 C CA . ALA A 1 113 ? 54.491 22.645 -5.899 1.00 26.86 113 ALA A CA 1
ATOM 664 C C . ALA A 1 113 ? 54.486 22.527 -7.438 1.00 31.18 113 ALA A C 1
ATOM 665 O O . ALA A 1 113 ? 55.374 23.114 -8.119 1.00 31.98 113 ALA A O 1
ATOM 667 N N . ALA A 1 114 ? 53.528 21.771 -7.975 1.00 29.42 114 ALA A N 1
ATOM 668 C CA . ALA A 1 114 ? 53.231 21.739 -9.425 1.00 29.76 114 ALA A CA 1
ATOM 669 C C . ALA A 1 114 ? 51.898 22.446 -9.600 1.00 27.23 114 ALA A C 1
ATOM 670 O O . ALA A 1 114 ? 50.854 21.846 -9.323 1.00 32.02 114 ALA A O 1
ATOM 672 N N . VAL A 1 115 ? 51.970 23.734 -9.906 1.00 24.14 115 VAL A N 1
ATOM 673 C CA . VAL A 1 115 ? 50.815 24.655 -9.969 1.00 23.77 115 VAL A CA 1
ATOM 674 C C . VAL A 1 115 ? 50.187 24.533 -11.360 1.00 27.67 115 VAL A C 1
ATOM 675 O O . VAL A 1 115 ? 50.726 25.099 -12.303 1.00 26.30 115 VAL A O 1
ATOM 679 N N . ASN A 1 116 ? 49.061 23.836 -11.456 1.00 27.51 116 ASN A N 1
ATOM 680 C CA . ASN A 1 116 ? 48.436 23.383 -12.730 1.00 28.99 116 ASN A CA 1
ATOM 681 C C . ASN A 1 116 ? 47.413 24.404 -13.218 1.00 25.99 116 ASN A C 1
ATOM 682 O O . ASN A 1 116 ? 46.986 24.326 -14.315 1.00 30.85 116 ASN A O 1
ATOM 687 N N . GLY A 1 117 ? 47.000 25.327 -12.389 1.00 29.26 117 GLY A N 1
ATOM 688 C CA . GLY A 1 117 ? 45.858 26.205 -12.673 1.00 31.68 117 GLY A CA 1
ATOM 689 C C . GLY A 1 117 ? 45.833 27.303 -11.646 1.00 30.30 117 GLY A C 1
ATOM 690 O O . GLY A 1 117 ? 46.870 27.472 -10.996 1.00 30.97 117 GLY A O 1
ATOM 691 N N . ALA A 1 118 ? 44.700 27.969 -11.493 1.00 27.91 118 ALA A N 1
ATOM 692 C CA . ALA A 1 118 ? 44.524 29.163 -10.643 1.00 30.67 118 ALA A CA 1
ATOM 693 C C . ALA A 1 118 ? 44.980 28.824 -9.234 1.00 30.00 118 ALA A C 1
ATOM 694 O O . ALA A 1 118 ? 44.617 27.777 -8.749 1.00 30.59 118 ALA A O 1
ATOM 696 N N . ALA A 1 119 ? 45.803 29.688 -8.655 1.00 31.75 119 ALA A N 1
ATOM 697 C CA . ALA A 1 119 ? 46.270 29.616 -7.253 1.00 27.73 119 ALA A CA 1
ATOM 698 C C . ALA A 1 119 ? 46.012 30.996 -6.664 1.00 28.06 119 ALA A C 1
ATOM 699 O O . ALA A 1 119 ? 46.746 31.967 -7.016 1.00 29.05 119 ALA A O 1
ATOM 701 N N . VAL A 1 120 ? 44.849 31.142 -6.025 1.00 30.15 120 VAL A N 1
ATOM 702 C CA . VAL A 1 120 ? 44.312 32.458 -5.597 1.00 30.53 120 VAL A CA 1
ATOM 703 C C . VAL A 1 120 ? 44.170 32.425 -4.079 1.00 29.97 120 VAL A C 1
ATOM 704 O O . VAL A 1 120 ? 43.843 31.372 -3.529 1.00 26.06 120 VAL A O 1
ATOM 708 N N . GLY A 1 121 ? 44.484 33.539 -3.435 1.00 28.78 121 GLY A N 1
ATOM 709 C CA . GLY A 1 121 ? 44.371 33.670 -1.977 1.00 31.00 121 GLY A CA 1
ATOM 710 C C . GLY A 1 121 ? 45.263 32.668 -1.271 1.00 32.11 121 GLY A C 1
ATOM 711 O O . GLY A 1 121 ? 46.464 32.603 -1.582 1.00 29.61 121 GLY A O 1
ATOM 712 N N . VAL A 1 122 ? 44.706 31.894 -0.348 1.00 30.88 122 VAL A N 1
ATOM 713 C CA . VAL A 1 122 ? 45.500 30.865 0.381 1.00 29.53 122 VAL A CA 1
ATOM 714 C C . VAL A 1 122 ? 46.035 29.868 -0.642 1.00 27.89 122 VAL A C 1
ATOM 715 O O . VAL A 1 122 ? 46.989 29.155 -0.359 1.00 29.00 122 VAL A O 1
ATOM 719 N N . GLY A 1 123 ? 45.467 29.808 -1.840 1.00 31.76 123 GLY A N 1
ATOM 720 C CA . GLY A 1 123 ? 45.969 28.911 -2.900 1.00 30.51 123 GLY A CA 1
ATOM 721 C C . GLY A 1 123 ? 47.395 29.227 -3.360 1.00 28.94 123 GLY A C 1
ATOM 722 O O . GLY A 1 123 ? 48.095 28.278 -3.797 1.00 26.80 123 GLY A O 1
ATOM 723 N N . VAL A 1 124 ? 47.809 30.505 -3.310 1.00 29.15 124 VAL A N 1
ATOM 724 C CA . VAL A 1 124 ? 49.209 30.906 -3.605 1.00 27.71 124 VAL A CA 1
ATOM 725 C C . VAL A 1 124 ? 49.973 31.013 -2.264 1.00 28.51 124 VAL A C 1
ATOM 726 O O . VAL A 1 124 ? 51.181 30.585 -2.215 1.00 26.34 124 VAL A O 1
ATOM 730 N N . THR A 1 125 ? 49.336 31.445 -1.164 1.00 24.94 125 THR A N 1
ATOM 731 C CA . THR A 1 125 ? 50.105 31.665 0.098 1.00 25.92 125 THR A CA 1
ATOM 732 C C . THR A 1 125 ? 50.622 30.318 0.605 1.00 29.76 125 THR A C 1
ATOM 733 O O . THR A 1 125 ? 51.759 30.287 1.122 1.00 27.98 125 THR A O 1
ATOM 737 N N . MET A 1 126 ? 49.864 29.224 0.385 1.00 27.77 126 MET A N 1
ATOM 738 C CA . MET A 1 126 ? 50.259 27.850 0.762 1.00 32.85 126 MET A CA 1
ATOM 739 C C . MET A 1 126 ? 51.554 27.399 0.080 1.00 26.23 126 MET A C 1
ATOM 740 O O . MET A 1 126 ? 52.197 26.553 0.660 1.00 25.74 126 MET A O 1
ATOM 745 N N . GLN A 1 127 ? 51.866 27.849 -1.148 1.00 27.14 127 GLN A N 1
ATOM 746 C CA . GLN A 1 127 ? 53.059 27.390 -1.920 1.00 28.14 127 GLN A CA 1
ATOM 747 C C . GLN A 1 127 ? 54.366 28.024 -1.407 1.00 26.68 127 GLN A C 1
ATOM 748 O O . GLN A 1 127 ? 55.477 27.546 -1.752 1.00 30.29 127 GLN A O 1
ATOM 754 N N . LEU A 1 128 ? 54.292 29.098 -0.646 1.00 27.87 128 LEU A N 1
ATOM 755 C CA . LEU A 1 128 ? 55.510 29.918 -0.393 1.00 26.33 128 LEU A CA 1
ATOM 756 C C . LEU A 1 128 ? 56.462 29.147 0.517 1.00 28.66 128 LEU A C 1
ATOM 757 O O . LEU A 1 128 ? 57.682 29.251 0.335 1.00 29.35 128 LEU A O 1
ATOM 762 N N . PRO A 1 129 ? 55.960 28.323 1.498 1.00 26.14 129 PRO A N 1
ATOM 763 C CA . PRO A 1 129 ? 56.827 27.475 2.322 1.00 24.19 129 PRO A CA 1
ATOM 764 C C . PRO A 1 129 ? 57.367 26.233 1.633 1.00 24.59 129 PRO A C 1
ATOM 765 O O . PRO A 1 129 ? 58.295 25.668 2.063 1.00 24.74 129 PRO A O 1
ATOM 769 N N . MET A 1 130 ? 56.784 25.880 0.508 1.00 26.74 130 MET A N 1
ATOM 770 C CA . MET A 1 130 ? 57.319 24.789 -0.298 1.00 24.38 130 MET A CA 1
ATOM 771 C C . MET A 1 130 ? 58.655 25.274 -0.847 1.00 23.37 130 MET A C 1
ATOM 772 O O . MET A 1 130 ? 59.019 26.461 -0.679 1.00 25.27 130 MET A O 1
ATOM 777 N N . ASP A 1 131 ? 59.424 24.330 -1.347 1.00 24.75 131 ASP A N 1
ATOM 778 C CA . ASP A 1 131 ? 60.867 24.516 -1.591 1.00 24.35 131 ASP A CA 1
ATOM 779 C C . ASP A 1 131 ? 61.061 24.990 -3.020 1.00 24.83 131 ASP A C 1
ATOM 780 O O . ASP A 1 131 ? 62.002 25.778 -3.252 1.00 28.84 131 ASP A O 1
ATOM 785 N N . ILE A 1 132 ? 60.245 24.473 -3.930 1.00 23.98 132 ILE A N 1
ATOM 786 C CA . ILE A 1 132 ? 60.341 24.735 -5.402 1.00 26.31 132 ILE A CA 1
ATOM 787 C C . ILE A 1 132 ? 58.917 24.854 -5.948 1.00 28.95 132 ILE A C 1
ATOM 788 O O . ILE A 1 132 ? 58.089 23.983 -5.645 1.00 25.82 132 ILE A O 1
ATOM 793 N N . ARG A 1 133 ? 58.638 25.918 -6.696 1.00 24.86 133 ARG A N 1
ATOM 794 C CA . ARG A 1 133 ? 57.343 26.131 -7.372 1.00 24.04 133 ARG A CA 1
ATOM 795 C C . ARG A 1 133 ? 57.580 25.971 -8.873 1.00 25.05 133 ARG A C 1
ATOM 796 O O . ARG A 1 133 ? 58.387 26.742 -9.406 1.00 28.16 133 ARG A O 1
ATOM 804 N N . LEU A 1 134 ? 56.949 24.983 -9.495 1.00 26.27 134 LEU A N 1
ATOM 805 C CA . LEU A 1 134 ? 56.829 24.827 -10.968 1.00 26.31 134 LEU A CA 1
ATOM 806 C C . LEU A 1 134 ? 55.416 25.203 -11.362 1.00 28.23 134 LEU A C 1
ATOM 807 O O . LEU A 1 134 ? 54.503 24.809 -10.605 1.00 27.19 134 LEU A O 1
ATOM 812 N N . ALA A 1 135 ? 55.219 25.851 -12.519 1.00 24.68 135 ALA A N 1
ATOM 813 C CA . ALA A 1 135 ? 53.874 26.295 -12.930 1.00 27.50 135 ALA A CA 1
ATOM 814 C C . ALA A 1 135 ? 53.621 25.803 -14.352 1.00 29.74 135 ALA A C 1
ATOM 815 O O . ALA A 1 135 ? 54.578 25.850 -15.182 1.00 25.95 135 ALA A O 1
ATOM 817 N N . SER A 1 136 ? 52.374 25.400 -14.602 1.00 32.85 136 SER A N 1
ATOM 818 C CA . SER A 1 136 ? 51.830 25.245 -15.968 1.00 30.77 136 SER A CA 1
ATOM 819 C C . SER A 1 136 ? 51.776 26.637 -16.582 1.00 29.22 136 SER A C 1
ATOM 820 O O . SER A 1 136 ? 51.467 27.586 -15.854 1.00 23.75 136 SER A O 1
ATOM 823 N N . THR A 1 137 ? 51.956 26.742 -17.898 1.00 28.89 137 THR A N 1
ATOM 824 C CA . THR A 1 137 ? 51.766 28.014 -18.651 1.00 29.16 137 THR A CA 1
ATOM 825 C C . THR A 1 137 ? 50.319 28.504 -18.489 1.00 32.54 137 THR A C 1
ATOM 826 O O . THR A 1 137 ? 50.072 29.708 -18.721 1.00 33.78 137 THR A O 1
ATOM 830 N N . ASP A 1 138 ? 49.395 27.629 -18.107 1.00 32.90 138 ASP A N 1
ATOM 831 C CA . ASP A 1 138 ? 47.974 27.971 -17.813 1.00 36.38 138 ASP A CA 1
ATOM 832 C C . ASP A 1 138 ? 47.797 28.565 -16.416 1.00 35.56 138 ASP A C 1
ATOM 833 O O . ASP A 1 138 ? 46.718 29.124 -16.169 1.00 30.80 138 ASP A O 1
ATOM 838 N N . ALA A 1 139 ? 48.780 28.395 -15.531 1.00 31.03 139 ALA A N 1
ATOM 839 C CA . ALA A 1 139 ? 48.682 28.797 -14.105 1.00 30.73 139 ALA A CA 1
ATOM 840 C C . ALA A 1 139 ? 48.366 30.282 -13.998 1.00 32.38 139 ALA A C 1
ATOM 841 O O . ALA A 1 139 ? 48.870 31.082 -14.820 1.00 30.62 139 ALA A O 1
ATOM 843 N N . LYS A 1 140 ? 47.582 30.660 -12.993 1.00 32.08 140 LYS A N 1
ATOM 844 C CA . LYS A 1 140 ? 47.326 32.077 -12.640 1.00 32.03 140 LYS A CA 1
ATOM 845 C C . LYS A 1 140 ? 47.473 32.227 -11.122 1.00 29.21 140 LYS A C 1
ATOM 846 O O . LYS A 1 140 ? 47.220 31.277 -10.385 1.00 28.73 140 LYS A O 1
ATOM 852 N N . PHE A 1 141 ? 47.841 33.411 -10.678 1.00 27.60 141 PHE A N 1
ATOM 853 C CA . PHE A 1 141 ? 48.181 33.677 -9.267 1.00 25.99 141 PHE A CA 1
ATOM 854 C C . PHE A 1 141 ? 47.613 35.025 -8.914 1.00 26.00 141 PHE A C 1
ATOM 855 O O . PHE A 1 141 ? 47.686 35.933 -9.755 1.00 22.60 141 PHE A O 1
ATOM 863 N N . GLY A 1 142 ? 47.101 35.150 -7.698 1.00 26.73 142 GLY A N 1
ATOM 864 C CA . GLY A 1 142 ? 46.597 36.426 -7.196 1.00 26.27 142 GLY A CA 1
ATOM 865 C C . GLY A 1 142 ? 46.539 36.419 -5.689 1.00 30.48 142 GLY A C 1
ATOM 866 O O . GLY A 1 142 ? 45.995 35.457 -5.125 1.00 25.95 142 GLY A O 1
ATOM 867 N N . PHE A 1 143 ? 47.169 37.414 -5.063 1.00 31.43 143 PHE A N 1
ATOM 868 C CA . PHE A 1 143 ? 47.073 37.674 -3.611 1.00 32.12 143 PHE A CA 1
ATOM 869 C C . PHE A 1 143 ? 45.913 38.648 -3.455 1.00 31.06 143 PHE A C 1
ATOM 870 O O . PHE A 1 143 ? 46.175 39.835 -3.396 1.00 34.85 143 PHE A O 1
ATOM 878 N N . VAL A 1 144 ? 44.671 38.161 -3.493 1.00 31.50 144 VAL A N 1
ATOM 879 C CA . VAL A 1 144 ? 43.479 39.009 -3.791 1.00 32.69 144 VAL A CA 1
ATOM 880 C C . VAL A 1 144 ? 42.907 39.553 -2.470 1.00 30.44 144 VAL A C 1
ATOM 881 O O . VAL A 1 144 ? 41.980 40.384 -2.486 1.00 35.22 144 VAL A O 1
ATOM 885 N N . PHE A 1 145 ? 43.471 39.145 -1.349 1.00 31.89 145 PHE A N 1
ATOM 886 C CA . PHE A 1 145 ? 42.968 39.521 0.001 1.00 32.16 145 PHE A CA 1
ATOM 887 C C . PHE A 1 145 ? 42.433 40.954 0.044 1.00 34.27 145 PHE A C 1
ATOM 888 O O . PHE A 1 145 ? 41.242 41.109 0.409 1.00 30.69 145 PHE A O 1
ATOM 896 N N . ALA A 1 146 ? 43.253 41.969 -0.251 1.00 28.60 146 ALA A N 1
ATOM 897 C CA . ALA A 1 146 ? 42.843 43.373 -0.026 1.00 30.29 146 ALA A CA 1
ATOM 898 C C . ALA A 1 146 ? 41.589 43.721 -0.872 1.00 29.56 146 ALA A C 1
ATOM 899 O O . ALA A 1 146 ? 40.750 44.471 -0.385 1.00 29.24 146 ALA A O 1
ATOM 901 N N . ARG A 1 147 ? 41.381 43.101 -2.031 1.00 33.47 147 ARG A N 1
ATOM 902 C CA . ARG A 1 147 ? 40.164 43.295 -2.867 1.00 35.23 147 ARG A CA 1
ATOM 903 C C . ARG A 1 147 ? 38.928 42.693 -2.172 1.00 38.13 147 ARG A C 1
ATOM 904 O O . ARG A 1 147 ? 37.829 43.087 -2.522 1.00 38.95 147 ARG A O 1
ATOM 912 N N . ARG A 1 148 ? 39.092 41.781 -1.216 1.00 36.82 148 ARG A N 1
ATOM 913 C CA . ARG A 1 148 ? 37.957 41.162 -0.486 1.00 36.71 148 ARG A CA 1
ATOM 914 C C . ARG A 1 148 ? 37.822 41.775 0.914 1.00 37.05 148 ARG A C 1
ATOM 915 O O . ARG A 1 148 ? 36.929 41.317 1.681 1.00 36.22 148 ARG A O 1
ATOM 923 N N . GLY A 1 149 ? 38.655 42.766 1.257 1.00 32.29 149 GLY A N 1
ATOM 924 C CA . GLY A 1 149 ? 38.561 43.408 2.578 1.00 30.61 149 GLY A CA 1
ATOM 925 C C . GLY A 1 149 ? 39.185 42.555 3.657 1.00 30.98 149 GLY A C 1
ATOM 926 O O . GLY A 1 149 ? 38.901 42.783 4.870 1.00 31.62 149 GLY A O 1
ATOM 927 N N . ILE A 1 150 ? 40.043 41.616 3.268 1.00 31.26 150 ILE A N 1
ATOM 928 C CA . ILE A 1 150 ? 40.809 40.807 4.265 1.00 32.37 150 ILE A CA 1
ATOM 929 C C . ILE A 1 150 ? 42.304 41.002 4.010 1.00 32.29 150 ILE A C 1
ATOM 930 O O . ILE A 1 150 ? 42.655 41.953 3.279 1.00 34.72 150 ILE A O 1
ATOM 935 N N . THR A 1 151 ? 43.135 40.139 4.590 1.00 30.61 151 THR A N 1
ATOM 936 C CA . THR A 1 151 ? 44.605 40.306 4.693 1.00 32.34 151 THR A CA 1
ATOM 937 C C . THR A 1 151 ? 45.329 39.012 4.322 1.00 30.55 151 THR A C 1
ATOM 938 O O . THR A 1 151 ? 44.835 37.917 4.567 1.00 33.71 151 THR A O 1
ATOM 942 N N . PRO A 1 152 ? 46.541 39.115 3.732 1.00 32.24 152 PRO A N 1
ATOM 943 C CA . PRO A 1 152 ? 47.357 37.956 3.423 1.00 34.14 152 PRO A CA 1
ATOM 944 C C . PRO A 1 152 ? 47.608 37.172 4.707 1.00 32.69 152 PRO A C 1
ATOM 945 O O . PRO A 1 152 ? 47.926 37.764 5.735 1.00 29.21 152 PRO A O 1
ATOM 949 N N . GLU A 1 153 ? 47.439 35.859 4.598 1.00 28.05 153 GLU A N 1
ATOM 950 C CA . GLU A 1 153 ? 47.535 34.902 5.731 1.00 36.43 153 GLU A CA 1
ATOM 951 C C . GLU A 1 153 ? 48.572 33.818 5.389 1.00 29.84 153 GLU A C 1
ATOM 952 O O . GLU A 1 153 ? 49.399 34.019 4.481 1.00 28.34 153 GLU A O 1
ATOM 958 N N . ALA A 1 154 ? 48.545 32.723 6.135 1.00 23.75 154 ALA A N 1
ATOM 959 C CA . ALA A 1 154 ? 49.423 31.543 6.002 1.00 29.71 154 ALA A CA 1
ATOM 960 C C . ALA A 1 154 ? 50.867 31.975 6.234 1.00 27.96 154 ALA A C 1
ATOM 961 O O . ALA A 1 154 ? 51.756 31.370 5.618 1.00 23.73 154 ALA A O 1
ATOM 963 N N . ALA A 1 155 ? 51.066 33.008 7.069 1.00 32.12 155 ALA A N 1
ATOM 964 C CA . ALA A 1 155 ? 52.381 33.588 7.416 1.00 26.07 155 ALA A CA 1
ATOM 965 C C . ALA A 1 155 ? 53.052 34.132 6.145 1.00 28.26 155 ALA A C 1
ATOM 966 O O . ALA A 1 155 ? 54.283 34.277 6.172 1.00 25.41 155 ALA A O 1
ATOM 968 N N . SER A 1 156 ? 52.276 34.496 5.107 1.00 24.36 156 SER A N 1
ATOM 969 C CA . SER A 1 156 ? 52.816 35.007 3.812 1.00 23.97 156 SER A CA 1
ATOM 970 C C . SER A 1 156 ? 53.577 36.334 4.028 1.00 26.64 156 SER A C 1
ATOM 971 O O . SER A 1 156 ? 54.482 36.657 3.244 1.00 22.47 156 SER A O 1
ATOM 974 N N . SER A 1 157 ? 53.212 37.125 5.042 1.00 23.66 157 SER A N 1
ATOM 975 C CA . SER A 1 157 ? 53.985 38.319 5.412 1.00 23.64 157 SER A CA 1
ATOM 976 C C . SER A 1 157 ? 55.439 37.924 5.734 1.00 25.91 157 SER A C 1
ATOM 977 O O . SER A 1 157 ? 56.284 38.792 5.578 1.00 25.23 157 SER A O 1
ATOM 980 N N . TRP A 1 158 ? 55.743 36.683 6.168 1.00 23.50 158 TRP A N 1
ATOM 981 C CA . TRP A 1 158 ? 57.142 36.208 6.353 1.00 22.98 158 TRP A CA 1
ATOM 982 C C . TRP A 1 158 ? 57.702 35.589 5.060 1.00 23.25 158 TRP A C 1
ATOM 983 O O . TRP A 1 158 ? 58.819 35.930 4.711 1.00 23.35 158 TRP A O 1
ATOM 994 N N . PHE A 1 159 ? 56.938 34.741 4.381 1.00 21.77 159 PHE A N 1
ATOM 995 C CA . PHE A 1 159 ? 57.433 33.856 3.298 1.00 23.39 159 PHE A CA 1
ATOM 996 C C . PHE A 1 159 ? 57.573 34.642 1.997 1.00 27.87 159 PHE A C 1
ATOM 997 O O . PHE A 1 159 ? 58.535 34.328 1.198 1.00 24.98 159 PHE A O 1
ATOM 1005 N N . LEU A 1 160 ? 56.629 35.540 1.727 1.00 27.87 160 LEU A N 1
ATOM 1006 C CA . LEU A 1 160 ? 56.473 36.086 0.344 1.00 32.34 160 LEU A CA 1
ATOM 1007 C C . LEU A 1 160 ? 57.685 36.969 0.016 1.00 30.55 160 LEU A C 1
ATOM 1008 O O . LEU A 1 160 ? 58.259 36.756 -1.046 1.00 28.88 160 LEU A O 1
ATOM 1013 N N . SER A 1 161 ? 58.126 37.832 0.932 1.00 32.39 161 SER A N 1
ATOM 1014 C CA . SER A 1 161 ? 59.342 38.655 0.741 1.00 31.10 161 SER A CA 1
ATOM 1015 C C . SER A 1 161 ? 60.561 37.749 0.512 1.00 32.97 161 SER A C 1
ATOM 1016 O O . SER A 1 161 ? 61.412 38.165 -0.279 1.00 34.31 161 SER A O 1
ATOM 1019 N N . ARG A 1 162 ? 60.625 36.539 1.097 1.00 29.04 162 ARG A N 1
ATOM 1020 C CA . ARG A 1 162 ? 61.803 35.654 0.936 1.00 30.34 162 ARG A CA 1
ATOM 1021 C C . ARG A 1 162 ? 61.711 34.825 -0.350 1.00 30.24 162 ARG A C 1
ATOM 1022 O O . ARG A 1 162 ? 62.735 34.231 -0.735 1.00 30.52 162 ARG A O 1
ATOM 1030 N N . VAL A 1 163 ? 60.626 34.930 -1.083 1.00 26.98 163 VAL A N 1
ATOM 1031 C CA . VAL A 1 163 ? 60.540 34.300 -2.425 1.00 31.17 163 VAL A CA 1
ATOM 1032 C C . VAL A 1 163 ? 60.754 35.363 -3.492 1.00 28.19 163 VAL A C 1
ATOM 1033 O O . VAL A 1 163 ? 61.518 35.128 -4.405 1.00 28.25 163 VAL A O 1
ATOM 1037 N N . VAL A 1 164 ? 60.014 36.467 -3.440 1.00 24.36 164 VAL A N 1
ATOM 1038 C CA . VAL A 1 164 ? 60.026 37.440 -4.555 1.00 25.07 164 VAL A CA 1
ATOM 1039 C C . VAL A 1 164 ? 60.598 38.772 -4.067 1.00 27.33 164 VAL A C 1
ATOM 1040 O O . VAL A 1 164 ? 60.618 39.696 -4.864 1.00 31.09 164 VAL A O 1
ATOM 1044 N N . GLY A 1 165 ? 60.939 38.912 -2.792 1.00 27.39 165 GLY A N 1
ATOM 1045 C CA . GLY A 1 165 ? 61.447 40.211 -2.341 1.00 30.17 165 GLY A CA 1
ATOM 1046 C C . GLY A 1 165 ? 60.313 41.163 -2.049 1.00 33.71 165 GLY A C 1
ATOM 1047 O O . GLY A 1 165 ? 59.148 40.997 -2.620 1.00 28.21 165 GLY A O 1
ATOM 1048 N N . ILE A 1 166 ? 60.625 42.133 -1.196 1.00 29.96 166 ILE A N 1
ATOM 1049 C CA . ILE A 1 166 ? 59.601 42.960 -0.511 1.00 30.17 166 ILE A CA 1
ATOM 1050 C C . ILE A 1 166 ? 58.802 43.776 -1.535 1.00 26.83 166 ILE A C 1
ATOM 1051 O O . ILE A 1 166 ? 57.571 43.874 -1.399 1.00 24.58 166 ILE A O 1
ATOM 1056 N N . SER A 1 167 ? 59.455 44.425 -2.493 1.00 25.61 167 SER A N 1
ATOM 1057 C CA . SER A 1 167 ? 58.749 45.373 -3.384 1.00 25.31 167 SER A CA 1
ATOM 1058 C C . SER A 1 167 ? 57.672 44.647 -4.199 1.00 26.00 167 SER A C 1
ATOM 1059 O O . SER A 1 167 ? 56.491 45.133 -4.337 1.00 24.06 167 SER A O 1
ATOM 1062 N N . THR A 1 168 ? 58.055 43.545 -4.823 1.00 26.01 168 THR A N 1
ATOM 1063 C CA . THR A 1 168 ? 57.066 42.707 -5.531 1.00 24.80 168 THR A CA 1
ATOM 1064 C C . THR A 1 168 ? 55.948 42.206 -4.580 1.00 24.31 168 THR A C 1
ATOM 1065 O O . THR A 1 168 ? 54.777 42.112 -5.043 1.00 23.85 168 THR A O 1
ATOM 1069 N N . ALA A 1 169 ? 56.263 41.817 -3.354 1.00 22.05 169 ALA A N 1
ATOM 1070 C CA . ALA A 1 169 ? 55.269 41.295 -2.396 1.00 27.64 169 ALA A CA 1
ATOM 1071 C C . ALA A 1 169 ? 54.236 42.389 -2.123 1.00 26.95 169 ALA A C 1
ATOM 1072 O O . ALA A 1 169 ? 53.012 42.117 -2.131 1.00 30.57 169 ALA A O 1
ATOM 1074 N N . LEU A 1 170 ? 54.715 43.614 -1.973 1.00 24.47 170 LEU A N 1
ATOM 1075 C CA . LEU A 1 170 ? 53.872 44.771 -1.628 1.00 23.01 170 LEU A CA 1
ATOM 1076 C C . LEU A 1 170 ? 52.952 45.058 -2.813 1.00 23.79 170 LEU A C 1
ATOM 1077 O O . LEU A 1 170 ? 51.771 45.254 -2.585 1.00 26.85 170 LEU A O 1
ATOM 1082 N N . GLU A 1 171 ? 53.466 45.001 -4.029 1.00 24.96 171 GLU A N 1
ATOM 1083 C CA . GLU A 1 171 ? 52.706 45.390 -5.237 1.00 24.82 171 GLU A CA 1
ATOM 1084 C C . GLU A 1 171 ? 51.576 44.376 -5.479 1.00 26.47 171 GLU A C 1
ATOM 1085 O O . GLU A 1 171 ? 50.451 44.779 -5.774 1.00 25.20 171 GLU A O 1
ATOM 1091 N N . TRP A 1 172 ? 51.891 43.096 -5.398 1.00 25.91 172 TRP A N 1
ATOM 1092 C CA . TRP A 1 172 ? 50.899 42.017 -5.584 1.00 25.85 172 TRP A CA 1
ATOM 1093 C C . TRP A 1 172 ? 49.803 42.093 -4.506 1.00 24.68 172 TRP A C 1
ATOM 1094 O O . TRP A 1 172 ? 48.634 41.875 -4.852 1.00 26.80 172 TRP A O 1
ATOM 1105 N N . CYS A 1 173 ? 50.149 42.376 -3.247 1.00 25.36 173 CYS A N 1
ATOM 1106 C CA . CYS A 1 173 ? 49.164 42.395 -2.115 1.00 26.39 173 CYS A CA 1
ATOM 1107 C C . CYS A 1 173 ? 48.357 43.705 -2.117 1.00 28.13 173 CYS A C 1
ATOM 1108 O O . CYS A 1 173 ? 47.201 43.658 -1.718 1.00 29.37 173 CYS A O 1
ATOM 1111 N N . TYR A 1 174 ? 48.945 44.828 -2.555 1.00 29.43 174 TYR A N 1
ATOM 1112 C CA . TYR A 1 174 ? 48.245 46.140 -2.664 1.00 28.68 174 TYR A CA 1
ATOM 1113 C C . TYR A 1 174 ? 47.186 46.113 -3.769 1.00 30.39 174 TYR A C 1
ATOM 1114 O O . TYR A 1 174 ? 46.103 46.609 -3.526 1.00 35.10 174 TYR A O 1
ATOM 1123 N N . THR A 1 175 ? 47.507 45.646 -4.973 1.00 28.45 175 THR A N 1
ATOM 1124 C CA . THR A 1 175 ? 46.568 45.695 -6.114 1.00 32.89 175 THR A CA 1
ATOM 1125 C C . THR A 1 175 ? 45.593 44.509 -6.037 1.00 32.24 175 THR A C 1
ATOM 1126 O O . THR A 1 175 ? 44.459 44.654 -6.546 1.00 36.20 175 THR A O 1
ATOM 1130 N N . GLY A 1 176 ? 46.041 43.375 -5.493 1.00 30.38 176 GLY A N 1
ATOM 1131 C CA . GLY A 1 176 ? 45.311 42.092 -5.507 1.00 31.06 176 GLY A CA 1
ATOM 1132 C C . GLY A 1 176 ? 45.108 41.520 -6.916 1.00 31.20 176 GLY A C 1
ATOM 1133 O O . GLY A 1 176 ? 44.227 40.661 -7.082 1.00 30.59 176 GLY A O 1
ATOM 1134 N N . ARG A 1 177 ? 45.902 41.969 -7.887 1.00 32.25 177 ARG A N 1
ATOM 1135 C CA . ARG A 1 177 ? 45.805 41.596 -9.324 1.00 34.94 177 ARG A CA 1
ATOM 1136 C C . ARG A 1 177 ? 45.994 40.086 -9.479 1.00 32.22 177 ARG A C 1
ATOM 1137 O O . ARG A 1 177 ? 46.860 39.508 -8.812 1.00 35.04 177 ARG A O 1
ATOM 1145 N N . VAL A 1 178 ? 45.204 39.467 -10.340 1.00 26.69 178 VAL A N 1
ATOM 1146 C CA . VAL A 1 178 ? 45.451 38.069 -10.768 1.00 30.37 178 VAL A CA 1
ATOM 1147 C C . VAL A 1 178 ? 46.459 38.176 -11.916 1.00 30.35 178 VAL A C 1
ATOM 1148 O O . VAL A 1 178 ? 46.174 38.914 -12.855 1.00 29.65 178 VAL A O 1
ATOM 1152 N N . PHE A 1 179 ? 47.650 37.579 -11.791 1.00 26.80 179 PHE A N 1
ATOM 1153 C CA . PHE A 1 179 ? 48.721 37.742 -12.798 1.00 27.62 179 PHE A CA 1
ATOM 1154 C C . PHE A 1 179 ? 49.070 36.377 -13.409 1.00 27.94 179 PHE A C 1
ATOM 1155 O O . PH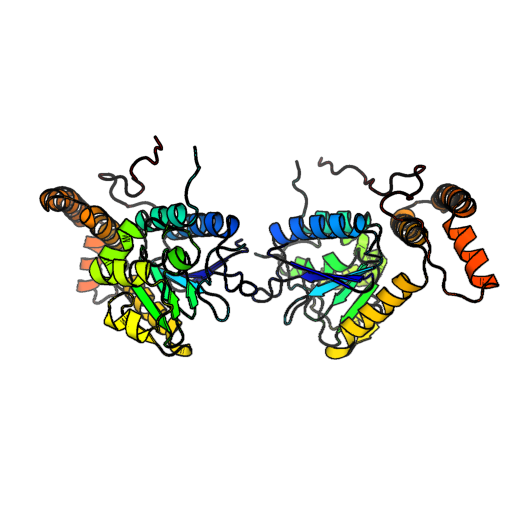E A 1 179 ? 48.649 35.245 -12.912 1.00 29.42 179 PHE A O 1
ATOM 1163 N N . SER A 1 180 ? 49.797 36.442 -14.529 1.00 29.96 180 SER A N 1
ATOM 1164 C CA . SER A 1 180 ? 50.108 35.271 -15.399 1.00 28.59 180 SER A CA 1
ATOM 1165 C C . SER A 1 180 ? 51.258 34.458 -14.808 1.00 30.33 180 SER A C 1
ATOM 1166 O O . SER A 1 180 ? 52.032 34.975 -13.991 1.00 30.04 180 SER A O 1
ATOM 1169 N N . ALA A 1 181 ? 51.368 33.212 -15.254 1.00 29.24 181 ALA A N 1
ATOM 1170 C CA . ALA A 1 181 ? 52.567 32.366 -15.093 1.00 31.76 181 ALA A CA 1
ATOM 1171 C C . ALA A 1 181 ? 53.830 33.136 -15.498 1.00 30.07 181 ALA A C 1
ATOM 1172 O O . ALA A 1 181 ? 54.872 32.900 -14.856 1.00 30.51 181 ALA A O 1
ATOM 1174 N N . GLN A 1 182 ? 53.781 33.980 -16.540 1.00 32.80 182 GLN A N 1
ATOM 1175 C CA . GLN A 1 182 ? 55.004 34.640 -17.072 1.00 32.23 182 GLN A CA 1
ATOM 1176 C C . GLN A 1 182 ? 55.477 35.663 -16.054 1.00 29.14 182 GLN A C 1
ATOM 1177 O O . GLN A 1 182 ? 56.647 35.643 -15.741 1.00 30.65 182 GLN A O 1
ATOM 1183 N N . GLU A 1 183 ? 54.583 36.504 -15.552 1.00 32.76 183 GLU A N 1
ATOM 1184 C CA . GLU A 1 183 ? 54.937 37.423 -14.438 1.00 30.95 183 GLU A CA 1
ATOM 1185 C C . GLU A 1 183 ? 55.476 36.614 -13.245 1.00 30.68 183 GLU A C 1
ATOM 1186 O O . GLU A 1 183 ? 56.522 36.982 -12.716 1.00 25.37 183 GLU A O 1
ATOM 1192 N N . ALA A 1 184 ? 54.805 35.519 -12.855 1.00 32.14 184 ALA A N 1
ATOM 1193 C CA . ALA A 1 184 ? 55.206 34.674 -11.694 1.00 31.67 184 ALA A CA 1
ATOM 1194 C C . ALA A 1 184 ? 56.677 34.274 -11.843 1.00 26.39 184 ALA A C 1
ATOM 1195 O O . ALA A 1 184 ? 57.431 34.285 -10.852 1.00 25.54 184 ALA A O 1
ATOM 1197 N N . HIS A 1 185 ? 57.065 33.854 -13.044 1.00 26.29 185 HIS A N 1
ATOM 1198 C CA . HIS A 1 185 ? 58.441 33.370 -13.355 1.00 28.09 185 HIS A CA 1
ATOM 1199 C C . HIS A 1 185 ? 59.428 34.543 -13.427 1.00 29.20 185 HIS A C 1
ATOM 1200 O O . HIS A 1 185 ? 60.531 34.425 -12.887 1.00 29.28 185 HIS A O 1
ATOM 1207 N N . GLU A 1 186 ? 59.063 35.632 -14.101 1.00 29.85 186 GLU A N 1
ATOM 1208 C CA . GLU A 1 186 ? 59.976 36.810 -14.207 1.00 35.04 186 GLU A CA 1
ATOM 1209 C C . GLU A 1 186 ? 60.212 37.429 -12.816 1.00 30.22 186 GLU A C 1
ATOM 1210 O O . GLU A 1 186 ? 61.326 37.842 -12.584 1.00 28.92 186 GLU A O 1
ATOM 1216 N N . ARG A 1 187 ? 59.241 37.442 -11.897 1.00 27.77 187 ARG A N 1
ATOM 1217 C CA . ARG A 1 187 ? 59.404 38.142 -10.596 1.00 25.00 187 ARG A CA 1
ATOM 1218 C C . ARG A 1 187 ? 59.942 37.164 -9.569 1.00 28.57 187 ARG A C 1
ATOM 1219 O O . ARG A 1 187 ? 60.162 37.583 -8.403 1.00 31.66 187 ARG A O 1
ATOM 1227 N N . GLY A 1 188 ? 60.077 35.886 -9.964 1.00 29.99 188 GLY A N 1
ATOM 1228 C CA . GLY A 1 188 ? 60.760 34.842 -9.190 1.00 30.58 188 GLY A CA 1
ATOM 1229 C C . GLY A 1 188 ? 59.838 34.039 -8.281 1.00 24.45 188 GLY A C 1
ATOM 1230 O O . GLY A 1 188 ? 60.400 33.250 -7.514 1.00 23.48 188 GLY A O 1
ATOM 1231 N N . LEU A 1 189 ? 58.494 34.136 -8.385 1.00 27.54 189 LEU A N 1
ATOM 1232 C CA . LEU A 1 189 ? 57.589 33.216 -7.615 1.00 29.40 189 LEU A CA 1
ATOM 1233 C C . LEU A 1 189 ? 57.785 31.745 -8.054 1.00 27.17 189 LEU A C 1
ATOM 1234 O O . LEU A 1 189 ? 57.746 30.826 -7.208 1.00 24.34 189 LEU A O 1
ATOM 1239 N N . VAL A 1 190 ? 58.006 31.494 -9.344 1.00 25.65 190 VAL A N 1
ATOM 1240 C CA . VAL A 1 190 ? 58.130 30.102 -9.853 1.00 26.38 190 VAL A CA 1
ATOM 1241 C C . VAL A 1 190 ? 59.484 29.907 -10.537 1.00 26.92 190 VAL A C 1
ATOM 1242 O O . VAL A 1 190 ? 60.015 30.845 -11.204 1.00 27.35 190 VAL A O 1
ATOM 1246 N N . ARG A 1 191 ? 60.040 28.722 -10.329 1.00 27.20 191 ARG A N 1
ATOM 1247 C CA . ARG A 1 191 ? 61.364 28.325 -10.830 1.00 28.66 191 ARG A CA 1
ATOM 1248 C C . ARG A 1 191 ? 61.306 28.272 -12.366 1.00 27.77 191 ARG A C 1
ATOM 1249 O O . ARG A 1 191 ? 62.232 28.755 -13.006 1.00 27.48 191 ARG A O 1
ATOM 1257 N N . SER A 1 192 ? 60.289 27.629 -12.913 1.00 29.30 192 SER A N 1
ATOM 1258 C CA . SER A 1 192 ? 60.174 27.308 -14.360 1.00 29.30 192 SER A CA 1
ATOM 1259 C C . SER A 1 192 ? 58.705 27.122 -14.786 1.00 30.41 192 SER A C 1
ATOM 1260 O O . SER A 1 192 ? 57.789 26.895 -13.912 1.00 24.89 192 SER A O 1
ATOM 1263 N N . LEU A 1 193 ? 58.484 27.217 -16.100 1.00 25.60 193 LEU A N 1
ATOM 1264 C CA . LEU A 1 193 ? 57.168 27.131 -16.749 1.00 28.59 193 LEU A CA 1
ATOM 1265 C C . LEU A 1 193 ? 57.137 25.917 -17.654 1.00 30.94 193 LEU A C 1
ATOM 1266 O O . LEU A 1 193 ? 58.145 25.652 -18.277 1.00 31.00 193 LEU A O 1
ATOM 1271 N N . HIS A 1 194 ? 55.999 25.244 -17.704 1.00 30.35 194 HIS A N 1
ATOM 1272 C CA . HIS A 1 194 ? 55.839 23.958 -18.404 1.00 32.42 194 HIS A CA 1
ATOM 1273 C C . HIS A 1 194 ? 54.515 23.978 -19.129 1.00 31.15 194 HIS A C 1
ATOM 1274 O O . HIS A 1 194 ? 53.525 24.515 -18.585 1.00 30.76 194 HIS A O 1
ATOM 1281 N N . ALA A 1 195 ? 54.500 23.347 -20.295 1.00 31.88 195 ALA A N 1
ATOM 1282 C CA . ALA A 1 195 ? 53.253 22.984 -20.988 1.00 32.36 195 ALA A CA 1
ATOM 1283 C C . ALA A 1 195 ? 52.413 22.162 -20.001 1.00 34.07 195 ALA A C 1
ATOM 1284 O O . ALA A 1 195 ? 52.947 21.383 -19.197 1.00 29.67 195 ALA A O 1
ATOM 1286 N N . PRO A 1 196 ? 51.070 22.343 -19.992 1.00 34.13 196 PRO A N 1
ATOM 1287 C CA . PRO A 1 196 ? 50.191 21.625 -19.060 1.00 35.62 196 PRO A CA 1
ATOM 1288 C C . PRO A 1 196 ? 50.483 20.125 -18.924 1.00 34.32 196 PRO A C 1
ATOM 1289 O O . PRO A 1 196 ? 50.549 19.625 -17.838 1.00 35.09 196 PRO A O 1
ATOM 1293 N N . GLU A 1 197 ? 50.647 19.434 -20.049 1.00 34.16 197 GLU A N 1
ATOM 1294 C CA . GLU A 1 197 ? 51.073 18.014 -20.123 1.00 34.95 197 GLU A CA 1
ATOM 1295 C C . GLU A 1 197 ? 52.508 17.809 -19.580 1.00 34.95 197 GLU A C 1
ATOM 1296 O O . GLU A 1 197 ? 52.830 16.659 -19.258 1.00 32.73 197 GLU A O 1
ATOM 1302 N N . ASP A 1 198 ? 53.372 18.832 -19.491 1.00 37.91 198 ASP A N 1
ATOM 1303 C CA . ASP A 1 198 ? 54.817 18.647 -19.119 1.00 34.57 198 ASP A CA 1
ATOM 1304 C C . ASP A 1 198 ? 55.027 18.915 -17.611 1.00 34.65 198 ASP A C 1
ATOM 1305 O O . ASP A 1 198 ? 56.050 18.468 -17.020 1.00 29.65 198 ASP A O 1
ATOM 1310 N N . LEU A 1 199 ? 54.066 19.539 -16.953 1.00 31.27 199 LEU A N 1
ATOM 1311 C CA . LEU A 1 199 ? 54.286 19.980 -15.559 1.00 31.39 199 LEU A CA 1
ATOM 1312 C C . LEU A 1 199 ? 54.652 18.819 -14.616 1.00 34.73 199 LEU A C 1
ATOM 1313 O O . LEU A 1 199 ? 55.749 18.849 -13.965 1.00 28.41 199 LEU A O 1
ATOM 1318 N N . LEU A 1 200 ? 53.766 17.834 -14.462 1.00 32.53 200 LEU A N 1
ATOM 1319 C CA . LEU A 1 200 ? 54.011 16.739 -13.488 1.00 34.08 200 LEU A CA 1
ATOM 1320 C C . LEU A 1 200 ? 55.248 15.924 -13.873 1.00 34.19 200 LEU A C 1
ATOM 1321 O O . LEU A 1 200 ? 56.042 15.594 -12.995 1.00 31.00 200 LEU A O 1
ATOM 1326 N N . PRO A 1 201 ? 55.473 15.553 -15.159 1.00 35.88 201 PRO A N 1
ATOM 1327 C CA . PRO A 1 201 ? 56.763 14.983 -15.568 1.00 36.43 201 PRO A CA 1
ATOM 1328 C C . PRO A 1 201 ? 57.991 15.789 -15.102 1.00 34.19 201 PRO A C 1
ATOM 1329 O O . PRO A 1 201 ? 58.935 15.168 -14.619 1.00 38.80 201 PRO A O 1
ATOM 1333 N N . ALA A 1 202 ? 57.974 17.122 -15.225 1.00 29.27 202 ALA A N 1
ATOM 1334 C CA . ALA A 1 202 ? 59.085 17.987 -14.778 1.00 31.39 202 ALA A CA 1
ATOM 1335 C C . ALA A 1 202 ? 59.230 17.859 -13.246 1.00 30.25 202 ALA A C 1
ATOM 1336 O O . ALA A 1 202 ? 60.346 17.693 -12.756 1.00 29.18 202 ALA A O 1
ATOM 1338 N N . ALA A 1 203 ? 58.134 17.940 -12.502 1.00 30.98 203 ALA A N 1
ATOM 1339 C CA . ALA A 1 203 ? 58.139 17.892 -11.017 1.00 32.78 203 ALA A CA 1
ATOM 1340 C C . ALA A 1 203 ? 58.709 16.546 -10.588 1.00 29.75 203 ALA A C 1
ATOM 1341 O O . ALA A 1 203 ? 59.586 16.495 -9.736 1.00 29.98 203 ALA A O 1
ATOM 1343 N N . GLN A 1 204 ? 58.251 15.493 -11.249 1.00 32.03 204 GLN A N 1
ATOM 1344 C CA . GLN A 1 204 ? 58.737 14.102 -11.074 1.00 35.95 204 GLN A CA 1
ATOM 1345 C C . GLN A 1 204 ? 60.250 14.002 -11.353 1.00 37.24 204 GLN A C 1
ATOM 1346 O O . GLN A 1 204 ? 60.951 13.404 -10.513 1.00 34.99 204 GLN A O 1
ATOM 1352 N N . ALA A 1 205 ? 60.749 14.479 -12.498 1.00 35.00 205 ALA A N 1
ATOM 1353 C CA . ALA A 1 205 ? 62.196 14.393 -12.843 1.00 38.00 205 ALA A CA 1
ATOM 1354 C C . ALA A 1 205 ? 63.048 15.030 -11.721 1.00 32.88 205 ALA A C 1
ATOM 1355 O O . ALA A 1 205 ? 64.069 14.444 -11.344 1.00 35.11 205 ALA A O 1
ATOM 1357 N N . ILE A 1 206 ? 62.635 16.179 -11.183 1.00 28.56 206 ILE A N 1
ATOM 1358 C CA . ILE A 1 206 ? 63.350 16.804 -10.037 1.00 29.84 206 ILE A CA 1
ATOM 1359 C C . ILE A 1 206 ? 63.278 15.862 -8.829 1.00 24.95 206 ILE A C 1
ATOM 1360 O O . ILE A 1 206 ? 64.327 15.611 -8.202 1.00 27.78 206 ILE A O 1
ATOM 1365 N N . ALA A 1 207 ? 62.091 15.386 -8.493 1.00 26.96 207 ALA A N 1
ATOM 1366 C CA . ALA A 1 207 ? 61.827 14.552 -7.299 1.00 30.53 207 ALA A CA 1
ATOM 1367 C C . ALA A 1 207 ? 62.666 13.266 -7.371 1.00 31.36 207 ALA A C 1
ATOM 1368 O O . ALA A 1 207 ? 63.396 12.952 -6.403 1.00 30.75 207 ALA A O 1
ATOM 1370 N N . ARG A 1 208 ? 62.689 12.622 -8.528 1.00 32.27 208 ARG A N 1
ATOM 1371 C CA . ARG A 1 208 ? 63.397 11.348 -8.745 1.00 34.49 208 ARG A CA 1
ATOM 1372 C C . ARG A 1 208 ? 64.894 11.613 -8.704 1.00 33.33 208 ARG A C 1
ATOM 1373 O O . ARG A 1 208 ? 65.608 10.791 -8.137 1.00 34.70 208 ARG A O 1
ATOM 1381 N N . GLU A 1 209 ? 65.368 12.748 -9.198 1.00 36.09 209 GLU A N 1
ATOM 1382 C CA . GLU A 1 209 ? 66.830 13.016 -9.173 1.00 36.60 209 GLU A CA 1
ATOM 1383 C C . GLU A 1 209 ? 67.312 13.154 -7.716 1.00 39.63 209 GLU A C 1
ATOM 1384 O O . GLU A 1 209 ? 68.445 12.715 -7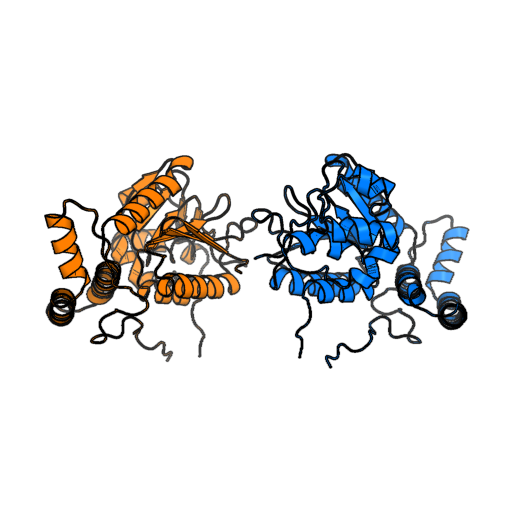.406 1.00 34.04 209 GLU A O 1
ATOM 1390 N N . ILE A 1 210 ? 66.514 13.793 -6.859 1.00 35.20 210 ILE A N 1
ATOM 1391 C CA . ILE A 1 210 ? 66.785 13.852 -5.393 1.00 34.73 210 ILE A CA 1
ATOM 1392 C C . ILE A 1 210 ? 66.691 12.427 -4.828 1.00 35.18 210 ILE A C 1
ATOM 1393 O O . ILE A 1 210 ? 67.655 11.949 -4.195 1.00 34.65 210 ILE A O 1
ATOM 1398 N N . ALA A 1 211 ? 65.581 11.747 -5.056 1.00 36.32 211 ALA A N 1
ATOM 1399 C CA . ALA A 1 211 ? 65.335 10.382 -4.515 1.00 37.96 211 ALA A CA 1
ATOM 1400 C C . ALA A 1 211 ? 66.490 9.426 -4.889 1.00 38.31 211 ALA A C 1
ATOM 1401 O O . ALA A 1 211 ? 66.879 8.626 -4.014 1.00 38.63 211 ALA A O 1
ATOM 1403 N N . ALA A 1 212 ? 67.061 9.567 -6.092 1.00 36.32 212 ALA A N 1
ATOM 1404 C CA . ALA A 1 212 ? 68.145 8.722 -6.669 1.00 36.86 212 ALA A CA 1
ATOM 1405 C C . ALA A 1 212 ? 69.525 9.025 -6.073 1.00 40.23 212 ALA A C 1
ATOM 1406 O O . ALA A 1 212 ? 70.311 8.070 -5.936 1.00 44.41 212 ALA A O 1
ATOM 1408 N N . ASN A 1 213 ? 69.860 10.297 -5.853 1.00 34.77 213 ASN A N 1
ATOM 1409 C CA . ASN A 1 213 ? 71.270 10.739 -5.728 1.00 37.35 213 ASN A CA 1
ATOM 1410 C C . ASN A 1 213 ? 71.594 11.192 -4.303 1.00 33.23 213 ASN A C 1
ATOM 1411 O O . ASN A 1 213 ? 72.764 11.220 -3.974 1.00 31.45 213 ASN A O 1
ATOM 1416 N N . ALA A 1 214 ? 70.628 11.611 -3.500 1.00 32.93 214 ALA A N 1
ATOM 1417 C CA . ALA A 1 214 ? 70.966 12.292 -2.235 1.00 30.81 214 ALA A CA 1
ATOM 1418 C C . ALA A 1 214 ? 70.568 11.398 -1.062 1.00 32.98 214 ALA A C 1
ATOM 1419 O O . ALA A 1 214 ? 69.486 10.771 -1.130 1.00 35.81 214 ALA A O 1
ATOM 1421 N N . ALA A 1 215 ? 71.374 11.425 0.010 1.00 34.66 215 ALA A N 1
ATOM 1422 C CA . ALA A 1 215 ? 71.114 10.741 1.299 1.00 34.29 215 ALA A CA 1
ATOM 1423 C C . ALA A 1 215 ? 69.997 11.474 2.046 1.00 36.64 215 ALA A C 1
ATOM 1424 O O . ALA A 1 215 ? 70.108 12.679 2.301 1.00 35.18 215 ALA A O 1
ATOM 1426 N N . PRO A 1 216 ? 68.880 10.772 2.377 1.00 35.73 216 PRO A N 1
ATOM 1427 C CA . PRO A 1 216 ? 67.697 11.391 2.970 1.00 35.02 216 PRO A CA 1
ATOM 1428 C C . PRO A 1 216 ? 67.955 12.167 4.263 1.00 30.18 216 PRO A C 1
ATOM 1429 O O . PRO A 1 216 ? 67.268 13.150 4.507 1.00 29.16 216 PRO A O 1
ATOM 1433 N N . VAL A 1 217 ? 68.875 11.705 5.106 1.00 30.05 217 VAL A N 1
ATOM 1434 C CA . VAL A 1 217 ? 69.193 12.459 6.351 1.00 27.25 217 VAL A CA 1
ATOM 1435 C C . VAL A 1 217 ? 69.863 13.780 5.949 1.00 25.98 217 VAL A C 1
ATOM 1436 O O . VAL A 1 217 ? 69.439 14.798 6.490 1.00 31.51 217 VAL A O 1
ATOM 1440 N N . SER A 1 218 ? 70.794 13.792 4.992 1.00 26.35 218 SER A N 1
ATOM 1441 C CA . SER A 1 218 ? 71.500 15.026 4.533 1.00 29.32 218 SER A CA 1
ATOM 1442 C C . SER A 1 218 ? 70.507 16.029 3.943 1.00 29.08 218 SER A C 1
ATOM 1443 O O . SER A 1 218 ? 70.564 17.219 4.295 1.00 26.85 218 SER A O 1
ATOM 1446 N N . VAL A 1 219 ? 69.541 15.525 3.185 1.00 29.17 219 VAL A N 1
ATOM 1447 C CA . VAL A 1 219 ? 68.499 16.374 2.565 1.00 29.63 219 VAL A CA 1
ATOM 1448 C C . VAL A 1 219 ? 67.665 17.026 3.674 1.00 28.67 219 VAL A C 1
ATOM 1449 O O . VAL A 1 219 ? 67.537 18.245 3.603 1.00 24.98 219 VAL A O 1
ATOM 1453 N N . ALA A 1 220 ? 67.232 16.260 4.695 1.00 25.46 220 ALA A N 1
ATOM 1454 C CA . ALA A 1 220 ? 66.361 16.715 5.797 1.00 26.52 220 ALA A CA 1
ATOM 1455 C C . ALA A 1 220 ? 67.069 17.791 6.632 1.00 26.33 220 ALA A C 1
ATOM 1456 O O . ALA A 1 220 ? 66.454 18.880 6.886 1.00 28.40 220 ALA A O 1
ATOM 1458 N N . ILE A 1 221 ? 68.332 17.555 7.018 1.00 27.76 221 ILE A N 1
ATOM 1459 C CA . ILE A 1 221 ? 69.154 18.562 7.737 1.00 30.19 221 ILE A CA 1
ATOM 1460 C C . ILE A 1 221 ? 69.300 19.827 6.871 1.00 29.62 221 ILE A C 1
ATOM 1461 O O . ILE A 1 221 ? 69.039 20.909 7.383 1.00 29.14 221 ILE A O 1
ATOM 1466 N N . SER A 1 222 ? 69.684 19.698 5.598 1.00 28.78 222 SER A N 1
ATOM 1467 C CA . SER A 1 222 ? 69.833 20.847 4.664 1.00 29.47 222 SER A CA 1
ATOM 1468 C C . SER A 1 222 ? 68.546 21.671 4.648 1.00 28.61 222 SER A C 1
ATOM 1469 O O . SER A 1 222 ? 68.620 22.922 4.758 1.00 26.99 222 SER A O 1
ATOM 1472 N N . ARG A 1 223 ? 67.419 21.001 4.429 1.00 25.73 223 ARG A N 1
ATOM 1473 C CA . ARG A 1 223 ? 66.095 21.677 4.359 1.00 24.08 223 ARG A CA 1
ATOM 1474 C C . ARG A 1 223 ? 65.932 22.514 5.622 1.00 24.52 223 ARG A C 1
ATOM 1475 O O . ARG A 1 223 ? 65.632 23.712 5.527 1.00 21.19 223 ARG A O 1
ATOM 1483 N N . GLN A 1 224 ? 66.141 21.897 6.780 1.00 23.19 224 GLN A N 1
ATOM 1484 C CA . GLN A 1 224 ? 65.860 22.557 8.073 1.00 24.13 224 GLN A CA 1
ATOM 1485 C C . GLN A 1 224 ? 66.831 23.718 8.289 1.00 23.64 224 GLN A C 1
ATOM 1486 O O . GLN A 1 224 ? 66.363 24.771 8.715 1.00 26.30 224 GLN A O 1
ATOM 1492 N N . LEU A 1 225 ? 68.129 23.554 8.013 1.00 23.97 225 LEU A N 1
ATOM 1493 C CA . LEU A 1 225 ? 69.077 24.665 8.261 1.00 24.40 225 LEU A CA 1
ATOM 1494 C C . LEU A 1 225 ? 68.811 25.795 7.274 1.00 24.18 225 LEU A C 1
ATOM 1495 O O . LEU A 1 225 ? 68.862 26.957 7.682 1.00 24.05 225 LEU A O 1
ATOM 1500 N N . ILE A 1 226 ? 68.501 25.504 6.006 1.00 21.02 226 ILE A N 1
ATOM 1501 C CA . ILE A 1 226 ? 68.345 26.633 5.048 1.00 23.49 226 ILE A CA 1
ATOM 1502 C C . ILE A 1 226 ? 67.124 27.476 5.456 1.00 22.74 226 ILE A C 1
ATOM 1503 O O . ILE A 1 226 ? 67.225 28.731 5.502 1.00 22.01 226 ILE A O 1
ATOM 1508 N N . TRP A 1 227 ? 66.021 26.812 5.799 1.00 22.02 227 TRP A N 1
ATOM 1509 C CA . TRP A 1 227 ? 64.762 27.511 6.108 1.00 22.46 227 TRP A CA 1
ATOM 1510 C C . TRP A 1 227 ? 64.952 28.254 7.453 1.00 24.27 227 TRP A C 1
ATOM 1511 O O . TRP A 1 227 ? 64.477 29.380 7.610 1.00 23.84 227 TRP A O 1
ATOM 1522 N N . ARG A 1 228 ? 65.583 27.618 8.426 1.00 22.26 228 ARG A N 1
ATOM 1523 C CA . ARG A 1 228 ? 65.625 28.151 9.802 1.00 23.18 228 ARG A CA 1
ATOM 1524 C C . ARG A 1 228 ? 66.662 29.258 9.861 1.00 22.40 228 ARG A C 1
ATOM 1525 O O . ARG A 1 228 ? 66.353 30.265 10.456 1.00 23.45 228 ARG A O 1
ATOM 1533 N N . MET A 1 229 ? 67.785 29.110 9.155 1.00 22.60 229 MET A N 1
ATOM 1534 C CA . MET A 1 229 ? 68.876 30.112 9.200 1.00 24.22 229 MET A CA 1
ATOM 1535 C C . MET A 1 229 ? 68.502 31.345 8.353 1.00 28.23 229 MET A C 1
ATOM 1536 O O . MET A 1 229 ? 69.102 32.438 8.581 1.00 26.81 229 MET A O 1
ATOM 1541 N N . ALA A 1 230 ? 67.449 31.273 7.541 1.00 27.03 230 ALA A N 1
ATOM 1542 C CA . ALA A 1 230 ? 66.948 32.471 6.830 1.00 27.35 230 ALA A CA 1
ATOM 1543 C C . ALA A 1 230 ? 66.445 33.532 7.842 1.00 28.63 230 ALA A C 1
ATOM 1544 O O . ALA A 1 230 ? 66.497 34.713 7.523 1.00 37.60 230 ALA A O 1
ATOM 1546 N N . GLY A 1 231 ? 66.068 33.164 9.063 1.00 28.75 231 GLY A N 1
ATOM 1547 C CA . GLY A 1 231 ? 65.624 34.117 10.092 1.00 28.70 231 GLY A CA 1
ATOM 1548 C C . GLY A 1 231 ? 66.694 34.354 11.129 1.00 36.45 231 GLY A C 1
ATOM 1549 O O . GLY A 1 231 ? 66.397 35.053 12.104 1.00 32.03 231 GLY A O 1
ATOM 1550 N N . ALA A 1 232 ? 67.894 33.781 10.958 1.00 30.18 232 ALA A N 1
ATOM 1551 C CA . ALA A 1 232 ? 68.974 33.921 11.950 1.00 29.04 232 ALA A CA 1
ATOM 1552 C C . ALA A 1 232 ? 69.684 35.286 11.791 1.00 29.13 232 ALA A C 1
ATOM 1553 O O . ALA A 1 232 ? 69.896 35.739 10.689 1.00 24.45 232 ALA A O 1
ATOM 1555 N N . SER A 1 233 ? 70.059 35.933 12.890 1.00 27.21 233 SER A N 1
ATOM 1556 C CA . SER A 1 233 ? 70.629 37.304 12.880 1.00 28.20 233 SER A CA 1
ATOM 1557 C C . SER A 1 233 ? 72.102 37.287 12.452 1.00 28.66 233 SER A C 1
ATOM 1558 O O . SER A 1 233 ? 72.630 38.349 12.096 1.00 29.96 233 SER A O 1
ATOM 1561 N N . HIS A 1 234 ? 72.794 36.160 12.525 1.00 26.75 234 HIS A N 1
ATOM 1562 C CA . HIS A 1 234 ? 74.243 36.145 12.212 1.00 26.44 234 HIS A CA 1
ATOM 1563 C C . HIS A 1 234 ? 74.662 34.755 11.751 1.00 25.14 234 HIS A C 1
ATOM 1564 O O . HIS A 1 234 ? 74.137 33.774 12.257 1.00 26.01 234 HIS A O 1
ATOM 1571 N N . PRO A 1 235 ? 75.620 34.617 10.788 1.00 26.78 235 PRO A N 1
ATOM 1572 C CA . PRO A 1 235 ? 76.088 33.299 10.326 1.00 23.03 235 PRO A CA 1
ATOM 1573 C C . PRO A 1 235 ? 76.694 32.397 11.423 1.00 22.89 235 PRO A C 1
ATOM 1574 O O . PRO A 1 235 ? 76.663 31.181 11.253 1.00 25.61 235 PRO A O 1
ATOM 1578 N N . MET A 1 236 ? 77.058 32.952 12.579 1.00 22.95 236 MET A N 1
ATOM 1579 C CA . MET A 1 236 ? 77.542 32.176 13.749 1.00 26.76 236 MET A CA 1
ATOM 1580 C C . MET A 1 236 ? 76.502 31.117 14.094 1.00 28.02 236 MET A C 1
ATOM 1581 O O . MET A 1 236 ? 76.919 29.947 14.382 1.00 24.38 236 MET A O 1
ATOM 1586 N N . GLU A 1 237 ? 75.205 31.478 14.029 1.00 27.07 237 GLU A N 1
ATOM 1587 C CA . GLU A 1 237 ? 74.124 30.531 14.371 1.00 27.61 237 GLU A CA 1
ATOM 1588 C C . GLU A 1 237 ? 74.209 29.315 13.454 1.00 28.95 237 GLU A C 1
ATOM 1589 O O . GLU A 1 237 ? 74.076 28.190 13.964 1.00 24.72 237 GLU A O 1
ATOM 1595 N N . ALA A 1 238 ? 74.412 29.538 12.149 1.00 24.97 238 ALA A N 1
ATOM 1596 C CA . ALA A 1 238 ? 74.504 28.457 11.159 1.00 25.24 238 ALA A CA 1
ATOM 1597 C C . ALA A 1 238 ? 75.781 27.667 11.434 1.00 24.11 238 ALA A C 1
ATOM 1598 O O . ALA A 1 238 ? 75.777 26.434 11.348 1.00 26.05 238 ALA A O 1
ATOM 1600 N N . HIS A 1 239 ? 76.868 28.357 11.734 1.00 25.27 239 HIS A N 1
ATOM 1601 C CA . HIS A 1 239 ? 78.177 27.689 11.939 1.00 26.05 239 HIS A CA 1
ATOM 1602 C C . HIS A 1 239 ? 78.067 26.683 13.100 1.00 30.37 239 HIS A C 1
ATOM 1603 O O . HIS A 1 239 ? 78.608 25.595 12.974 1.00 27.59 239 HIS A O 1
ATOM 1610 N N . LYS A 1 240 ? 77.375 27.038 14.176 1.00 30.87 240 LYS A N 1
ATOM 1611 C CA . LYS A 1 240 ? 77.216 26.191 15.378 1.00 28.07 240 LYS A CA 1
ATOM 1612 C C . LYS A 1 240 ? 76.456 24.943 14.966 1.00 27.24 240 LYS A C 1
ATOM 1613 O O . LYS A 1 240 ? 76.965 23.855 15.249 1.00 27.28 240 LYS A O 1
ATOM 1619 N N . LEU A 1 241 ? 75.295 25.093 14.323 1.00 27.60 241 LEU A N 1
ATOM 1620 C CA . LEU A 1 241 ? 74.454 23.947 13.913 1.00 27.99 241 LEU A CA 1
ATOM 1621 C C . LEU A 1 241 ? 75.184 23.140 12.838 1.00 30.20 241 LEU A C 1
ATOM 1622 O O . LEU A 1 241 ? 75.176 21.917 12.910 1.00 24.82 241 LEU A O 1
ATOM 1627 N N . ASP A 1 242 ? 75.739 23.786 11.812 1.00 28.56 242 ASP A N 1
ATOM 1628 C CA . ASP A 1 242 ? 76.269 23.018 10.651 1.00 29.84 242 ASP A CA 1
ATOM 1629 C C . ASP A 1 242 ? 77.604 22.363 11.063 1.00 30.78 242 ASP A C 1
ATOM 1630 O O . ASP A 1 242 ? 77.990 21.364 10.416 1.00 32.08 242 ASP A O 1
ATOM 1635 N N . SER A 1 243 ? 78.284 22.850 12.110 1.00 31.42 243 SER A N 1
ATOM 1636 C CA . SER A 1 243 ? 79.449 22.142 12.700 1.00 31.73 243 SER A CA 1
ATOM 1637 C C . SER A 1 243 ? 78.983 20.808 13.306 1.00 33.23 243 SER A C 1
ATOM 1638 O O . SER A 1 243 ? 79.624 19.777 13.033 1.00 31.93 243 SER A O 1
ATOM 1641 N N . ARG A 1 244 ? 77.878 20.799 14.062 1.00 33.92 244 ARG A N 1
ATOM 1642 C CA . ARG A 1 244 ? 77.353 19.575 14.707 1.00 34.68 244 ARG A CA 1
ATOM 1643 C C . ARG A 1 244 ? 76.837 18.646 13.587 1.00 37.50 244 ARG A C 1
ATOM 1644 O O . ARG A 1 244 ? 77.046 17.414 13.666 1.00 31.03 244 ARG A O 1
ATOM 1652 N N . ALA A 1 245 ? 76.169 19.182 12.561 1.00 31.73 245 ALA A N 1
ATOM 1653 C CA . ALA A 1 245 ? 75.580 18.354 11.480 1.00 31.30 245 ALA A CA 1
ATOM 1654 C C . ALA A 1 245 ? 76.693 17.588 10.744 1.00 31.67 245 ALA A C 1
ATOM 1655 O O . ALA A 1 245 ? 76.486 16.408 10.499 1.00 34.96 245 ALA A O 1
ATOM 1657 N N . ILE A 1 246 ? 77.790 18.259 10.372 1.00 39.19 246 ILE A N 1
ATOM 1658 C CA . ILE A 1 246 ? 78.890 17.688 9.527 1.00 46.99 246 ILE A CA 1
ATOM 1659 C C . ILE A 1 246 ? 79.727 16.693 10.362 1.00 43.94 246 ILE A C 1
ATOM 1660 O O . ILE A 1 246 ? 80.165 15.692 9.786 1.00 44.27 246 ILE A O 1
ATOM 1665 N N . GLN A 1 247 ? 79.933 16.965 11.658 1.00 43.96 247 GLN A N 1
ATOM 1666 C CA . GLN A 1 247 ? 80.538 16.035 12.649 1.00 44.80 247 GLN A CA 1
ATOM 1667 C C . GLN A 1 247 ? 79.736 14.722 12.684 1.00 42.31 247 GLN A C 1
ATOM 1668 O O . GLN A 1 247 ? 80.342 13.635 12.551 1.00 45.40 247 GLN A O 1
ATOM 1674 N N . SER A 1 248 ? 78.411 14.812 12.823 1.00 39.19 248 SER A N 1
ATOM 1675 C CA . SER A 1 248 ? 77.494 13.651 12.938 1.00 37.29 248 SER A CA 1
ATOM 1676 C C . SER A 1 248 ? 77.493 12.876 11.611 1.00 38.33 248 SER A C 1
ATOM 1677 O O . SER A 1 248 ? 77.826 11.699 11.646 1.00 38.82 248 SER A O 1
ATOM 1680 N N . ARG A 1 249 ? 77.230 13.531 10.472 1.00 42.15 249 ARG A N 1
ATOM 1681 C CA . ARG A 1 249 ? 77.256 12.899 9.115 1.00 42.11 249 ARG A CA 1
ATOM 1682 C C . ARG A 1 249 ? 78.644 12.294 8.815 1.00 45.65 249 ARG A C 1
ATOM 1683 O O . ARG A 1 249 ? 78.697 11.213 8.165 1.00 42.26 249 ARG A O 1
ATOM 1691 N N . GLY A 1 250 ? 79.726 12.947 9.261 1.00 42.57 250 GLY A N 1
ATOM 1692 C CA . GLY A 1 250 ? 81.117 12.475 9.101 1.00 48.49 250 GLY A CA 1
ATOM 1693 C C . GLY A 1 250 ? 81.331 11.077 9.679 1.00 52.63 250 GLY A C 1
ATOM 1694 O O . GLY A 1 250 ? 82.134 10.339 9.111 1.00 56.36 250 GLY A O 1
ATOM 1695 N N . ARG A 1 251 ? 80.620 10.730 10.758 1.00 58.12 251 ARG A N 1
ATOM 1696 C CA . ARG A 1 251 ? 80.706 9.435 11.484 1.00 58.32 251 ARG A CA 1
ATOM 1697 C C . ARG A 1 251 ? 79.579 8.495 11.028 1.00 53.96 251 ARG A C 1
ATOM 1698 O O . ARG A 1 251 ? 79.518 7.359 11.508 1.00 48.12 251 ARG A O 1
ATOM 1706 N N . SER A 1 252 ? 78.713 8.933 10.115 1.00 45.78 252 SER A N 1
ATOM 1707 C CA . SER A 1 252 ? 77.541 8.138 9.687 1.00 41.33 252 SER A CA 1
ATOM 1708 C C . SER A 1 252 ? 77.939 7.045 8.673 1.00 43.55 252 SER A C 1
ATOM 1709 O O . SER A 1 252 ? 78.943 7.202 7.938 1.00 45.66 252 SER A O 1
ATOM 1712 N N . ALA A 1 253 ? 77.087 6.026 8.585 1.00 43.36 253 ALA A N 1
ATOM 1713 C CA . ALA A 1 253 ? 77.108 4.909 7.611 1.00 45.74 253 ALA A CA 1
ATOM 1714 C C . ALA A 1 253 ? 76.809 5.416 6.192 1.00 41.07 253 ALA A C 1
ATOM 1715 O O . ALA A 1 253 ? 77.240 4.777 5.226 1.00 40.01 253 ALA A O 1
ATOM 1717 N N . ASP A 1 254 ? 76.113 6.543 6.057 1.00 43.22 254 ASP A N 1
ATOM 1718 C CA . ASP A 1 254 ? 75.790 7.111 4.718 1.00 42.95 254 ASP A CA 1
ATOM 1719 C C . ASP A 1 254 ? 77.093 7.502 4.039 1.00 42.10 254 ASP A C 1
ATOM 1720 O O . ASP A 1 254 ? 77.237 7.258 2.826 1.00 41.88 254 ASP A O 1
ATOM 1725 N N . VAL A 1 255 ? 77.986 8.125 4.805 1.00 45.98 255 VAL A N 1
ATOM 1726 C CA . VAL A 1 255 ? 79.297 8.642 4.317 1.00 47.83 255 VAL A CA 1
ATOM 1727 C C . VAL A 1 255 ? 80.140 7.466 3.818 1.00 44.95 255 VAL A C 1
ATOM 1728 O O . VAL A 1 255 ? 80.713 7.589 2.725 1.00 46.58 255 VAL A O 1
ATOM 1732 N N . LYS A 1 256 ? 80.148 6.368 4.578 1.00 49.47 256 LYS A N 1
ATOM 1733 C CA . LYS A 1 256 ? 80.827 5.086 4.262 1.00 56.79 256 LYS A CA 1
ATOM 1734 C C . LYS A 1 256 ? 80.237 4.524 2.969 1.00 53.36 256 LYS A C 1
ATOM 1735 O O . LYS A 1 256 ? 81.021 4.297 2.046 1.00 57.77 256 LYS A O 1
ATOM 1741 N N . GLU A 1 257 ? 78.911 4.370 2.906 1.00 56.04 257 GLU A N 1
ATOM 1742 C CA . GLU A 1 257 ? 78.167 3.900 1.701 1.00 55.50 257 GLU A CA 1
ATOM 1743 C C . GLU A 1 257 ? 78.576 4.739 0.481 1.00 55.25 257 GLU A C 1
ATOM 1744 O O . GLU A 1 257 ? 78.743 4.155 -0.605 1.00 56.66 257 GLU A O 1
ATOM 1750 N N . GLY A 1 258 ? 78.697 6.060 0.647 1.00 52.14 258 GLY A N 1
ATOM 1751 C CA . GLY A 1 258 ? 79.135 6.984 -0.411 1.00 51.06 258 GLY A CA 1
ATOM 1752 C C . GLY A 1 258 ? 80.534 6.630 -0.894 1.00 56.68 258 GLY A C 1
ATOM 1753 O O . GLY A 1 258 ? 80.757 6.669 -2.108 1.00 54.01 258 GLY A O 1
ATOM 1754 N N . VAL A 1 259 ? 81.449 6.291 0.018 1.00 52.39 259 VAL A N 1
ATOM 1755 C CA . VAL A 1 259 ? 82.845 5.882 -0.329 1.00 56.11 259 VAL A CA 1
ATOM 1756 C C . VAL A 1 259 ? 82.818 4.557 -1.101 1.00 57.80 259 VAL A C 1
ATOM 1757 O O . VAL A 1 259 ? 83.316 4.537 -2.249 1.00 57.07 259 VAL A O 1
ATOM 1761 N N . SER A 1 260 ? 82.284 3.497 -0.482 1.00 60.37 260 SER A N 1
ATOM 1762 C CA . SER A 1 260 ? 82.221 2.127 -1.056 1.00 67.58 260 SER A CA 1
ATOM 1763 C C . SER A 1 260 ? 81.778 2.246 -2.512 1.00 72.43 260 SER A C 1
ATOM 1764 O O . SER A 1 260 ? 82.536 1.792 -3.399 1.00 74.42 260 SER A O 1
ATOM 1767 N N . ALA A 1 261 ? 80.620 2.883 -2.722 1.00 66.53 261 ALA A N 1
ATOM 1768 C CA . ALA A 1 261 ? 79.856 2.881 -3.990 1.00 77.92 261 ALA A CA 1
ATOM 1769 C C . ALA A 1 261 ? 80.683 3.520 -5.116 1.00 82.34 261 ALA A C 1
ATOM 1770 O O . ALA A 1 261 ? 80.664 2.953 -6.238 1.00 80.49 261 ALA A O 1
ATOM 1772 N N . PHE A 1 262 ? 81.372 4.639 -4.840 1.00 81.06 262 PHE A N 1
ATOM 1773 C CA . PHE A 1 262 ? 82.248 5.350 -5.815 1.00 83.86 262 PHE A CA 1
ATOM 1774 C C . PHE A 1 262 ? 83.358 4.398 -6.280 1.00 82.59 262 PHE A C 1
ATOM 1775 O O . PHE A 1 262 ? 83.503 4.175 -7.501 1.00 80.36 262 PHE A O 1
ATOM 1783 N N . LEU A 1 263 ? 84.115 3.850 -5.325 1.00 84.78 263 LEU A N 1
ATOM 1784 C CA . LEU A 1 263 ? 85.179 2.841 -5.579 1.00 77.70 263 LEU A CA 1
ATOM 1785 C C . LEU A 1 263 ? 84.569 1.681 -6.384 1.00 81.16 263 LEU A C 1
ATOM 1786 O O . LEU A 1 263 ? 85.046 1.436 -7.506 1.00 85.99 263 LEU A O 1
ATOM 1791 N N . GLU A 1 264 ? 83.488 1.066 -5.891 1.00 76.12 264 GLU A N 1
ATOM 1792 C CA . GLU A 1 264 ? 82.830 -0.104 -6.539 1.00 71.42 264 GLU A CA 1
ATOM 1793 C C . GLU A 1 264 ? 81.917 0.334 -7.700 1.00 66.76 264 GLU A C 1
ATOM 1794 O O . GLU A 1 264 ? 81.005 -0.437 -8.038 1.00 62.53 264 GLU A O 1
ATOM 1800 N N . LYS A 1 265 ? 82.152 1.502 -8.307 1.00 69.85 265 LYS A N 1
ATOM 1801 C CA . LYS A 1 265 ? 81.530 1.927 -9.595 1.00 77.25 265 LYS A CA 1
ATOM 1802 C C . LYS A 1 265 ? 80.019 1.625 -9.586 1.00 72.37 265 LYS A C 1
ATOM 1803 O O . LYS A 1 265 ? 79.552 0.960 -10.523 1.00 74.16 265 LYS A O 1
ATOM 1809 N N . ARG A 1 266 ? 79.274 2.081 -8.572 1.00 65.79 266 ARG A N 1
ATOM 1810 C CA . ARG A 1 266 ? 77.821 1.773 -8.421 1.00 66.60 266 ARG A CA 1
ATOM 1811 C C . ARG A 1 266 ? 77.079 2.941 -7.759 1.00 62.53 266 ARG A C 1
ATOM 1812 O O . ARG A 1 266 ? 77.661 3.732 -7.022 1.00 53.52 266 ARG A O 1
ATOM 1820 N N . PRO A 1 267 ? 75.755 3.083 -7.983 1.00 68.01 267 PRO A N 1
ATOM 1821 C CA . PRO A 1 267 ? 74.974 4.121 -7.308 1.00 71.19 267 PRO A CA 1
ATOM 1822 C C . PRO A 1 267 ? 74.851 3.826 -5.805 1.00 69.19 267 PRO A C 1
ATOM 1823 O O . PRO A 1 267 ? 74.482 2.723 -5.473 1.00 57.77 267 PRO A O 1
ATOM 1827 N N . ALA A 1 268 ? 75.149 4.806 -4.944 1.00 65.07 268 ALA A N 1
ATOM 1828 C CA . ALA A 1 268 ? 74.996 4.701 -3.474 1.00 57.55 268 ALA A CA 1
ATOM 1829 C C . ALA A 1 268 ? 73.558 4.295 -3.143 1.00 55.35 268 ALA A C 1
ATOM 1830 O O . ALA A 1 268 ? 72.655 4.722 -3.859 1.00 56.59 268 ALA A O 1
ATOM 1832 N N . ALA A 1 269 ? 73.366 3.461 -2.119 1.00 51.72 269 ALA A N 1
ATOM 1833 C CA . ALA A 1 269 ? 72.051 3.113 -1.537 1.00 47.53 269 ALA A CA 1
ATOM 1834 C C . ALA A 1 269 ? 72.047 3.587 -0.086 1.00 52.29 269 ALA A C 1
ATOM 1835 O O . ALA A 1 269 ? 71.984 2.749 0.817 1.00 45.61 269 ALA A O 1
ATOM 1837 N N . PHE A 1 270 ? 72.162 4.893 0.140 1.00 47.01 270 PHE A N 1
ATOM 1838 C CA . PHE A 1 270 ? 72.245 5.449 1.510 1.00 41.81 270 PHE A CA 1
ATOM 1839 C C . PHE A 1 270 ? 71.292 4.662 2.401 1.00 38.82 270 PHE A C 1
ATOM 1840 O O . PHE A 1 270 ? 70.112 4.559 2.099 1.00 43.44 270 PHE A O 1
ATOM 1848 N N . PRO A 1 271 ? 71.794 4.038 3.490 1.00 36.69 271 PRO A N 1
ATOM 1849 C CA . PRO A 1 271 ? 70.954 3.297 4.418 1.00 38.25 271 PRO A CA 1
ATOM 1850 C C . PRO A 1 271 ? 70.320 4.070 5.573 1.00 38.83 271 PRO A C 1
ATOM 1851 O O . PRO A 1 271 ? 69.374 3.583 6.128 1.00 39.90 271 PRO A O 1
ATOM 1855 N N . GLU A 1 272 ? 70.857 5.214 5.971 1.00 40.79 272 GLU A N 1
ATOM 1856 C CA . GLU A 1 272 ? 70.265 5.933 7.133 1.00 41.58 272 GLU A CA 1
ATOM 1857 C C . GLU A 1 272 ? 68.973 6.619 6.702 1.00 39.78 272 GLU A C 1
ATOM 1858 O O . GLU A 1 272 ? 68.861 6.976 5.537 1.00 42.85 272 GLU A O 1
ATOM 1864 N N . THR A 1 273 ? 68.025 6.714 7.633 1.00 40.11 273 THR A N 1
ATOM 1865 C CA . THR A 1 273 ? 66.610 7.058 7.380 1.00 39.32 273 THR A CA 1
ATOM 1866 C C . THR A 1 273 ? 66.248 8.294 8.200 1.00 39.84 273 THR A C 1
ATOM 1867 O O . THR A 1 273 ? 66.754 8.413 9.353 1.00 36.53 273 THR A O 1
ATOM 1871 N N . VAL A 1 274 ? 65.307 9.090 7.687 1.00 34.61 274 VAL A N 1
ATOM 1872 C CA . VAL A 1 274 ? 64.790 10.275 8.409 1.00 37.72 274 VAL A CA 1
ATOM 1873 C C . VAL A 1 274 ? 64.000 9.813 9.645 1.00 40.80 274 VAL A C 1
ATOM 1874 O O . VAL A 1 274 ? 63.952 10.584 10.623 1.00 38.13 274 VAL A O 1
ATOM 1878 N N . SER A 1 275 ? 63.415 8.613 9.622 1.00 41.98 275 SER A N 1
ATOM 1879 C CA . SER A 1 275 ? 62.527 8.145 10.724 1.00 45.78 275 SER A CA 1
ATOM 1880 C C . SER A 1 275 ? 63.344 7.858 11.993 1.00 41.97 275 SER A C 1
ATOM 1881 O O . SER A 1 275 ? 62.840 8.166 13.084 1.00 48.56 275 SER A O 1
ATOM 1884 N N . HIS A 1 276 ? 64.557 7.323 11.871 1.00 48.76 276 HIS A N 1
ATOM 1885 C CA . HIS A 1 276 ? 65.386 6.852 13.016 1.00 50.89 276 HIS A CA 1
ATOM 1886 C C . HIS A 1 276 ? 66.666 7.679 13.173 1.00 50.07 276 HIS A C 1
ATOM 1887 O O . HIS A 1 276 ? 67.047 7.926 14.315 1.00 40.80 276 HIS A O 1
ATOM 1894 N N . ASP A 1 277 ? 67.315 8.085 12.081 1.00 41.71 277 ASP A N 1
ATOM 1895 C CA . ASP A 1 277 ? 68.766 8.409 12.116 1.00 40.79 277 ASP A CA 1
ATOM 1896 C C . ASP A 1 277 ? 68.978 9.928 12.062 1.00 38.87 277 ASP A C 1
ATOM 1897 O O . ASP A 1 277 ? 70.136 10.319 11.824 1.00 38.12 277 ASP A O 1
ATOM 1902 N N . MET A 1 278 ? 67.920 10.745 12.230 1.00 36.43 278 MET A N 1
ATOM 1903 C CA . MET A 1 278 ? 68.029 12.234 12.360 1.00 32.34 278 MET A CA 1
ATOM 1904 C C . MET A 1 278 ? 68.928 12.475 13.572 1.00 32.92 278 MET A C 1
ATOM 1905 O O . MET A 1 278 ? 68.728 11.862 14.606 1.00 32.50 278 MET A O 1
ATOM 1910 N N . PRO A 1 279 ? 70.027 13.252 13.459 1.00 34.18 279 PRO A N 1
ATOM 1911 C CA . PRO A 1 279 ? 70.891 13.528 14.608 1.00 34.83 279 PRO A CA 1
ATOM 1912 C C . PRO A 1 279 ? 70.126 14.179 15.766 1.00 40.01 279 PRO A C 1
ATOM 1913 O O . PRO A 1 279 ? 69.252 14.952 15.514 1.00 33.37 279 PRO A O 1
ATOM 1917 N N . ASP A 1 280 ? 70.471 13.836 17.008 1.00 43.24 280 ASP A N 1
ATOM 1918 C CA . ASP A 1 280 ? 69.661 14.197 18.206 1.00 45.78 280 ASP A CA 1
ATOM 1919 C C . ASP A 1 280 ? 70.091 15.545 18.812 1.00 45.45 280 ASP A C 1
ATOM 1920 O O . ASP A 1 280 ? 69.406 15.993 19.769 1.00 40.59 280 ASP A O 1
ATOM 1925 N N . PHE A 1 281 ? 71.140 16.206 18.306 1.00 39.81 281 PHE A N 1
ATOM 1926 C CA . PHE A 1 281 ? 71.658 17.467 18.910 1.00 40.24 281 PHE A CA 1
ATOM 1927 C C . PHE A 1 281 ? 70.685 18.637 18.689 1.00 39.43 281 PHE A C 1
ATOM 1928 O O . PHE A 1 281 ? 70.916 19.708 19.268 1.00 37.11 281 PHE A O 1
ATOM 1936 N N . PHE A 1 282 ? 69.658 18.479 17.846 1.00 36.85 282 PHE A N 1
ATOM 1937 C CA . PHE A 1 282 ? 68.692 19.556 17.503 1.00 35.49 282 PHE A CA 1
ATOM 1938 C C . PHE A 1 282 ? 67.348 18.888 17.252 1.00 34.55 282 PHE A C 1
ATOM 1939 O O . PHE A 1 282 ? 67.344 17.843 16.628 1.00 37.83 282 PHE A O 1
ATOM 1947 N N . ASP A 1 283 ? 66.274 19.506 17.733 1.00 34.77 283 ASP A N 1
ATOM 1948 C CA . ASP A 1 283 ? 64.889 19.003 17.603 1.00 35.23 283 ASP A CA 1
ATOM 1949 C C . ASP A 1 283 ? 64.372 19.537 16.273 1.00 31.21 283 ASP A C 1
ATOM 1950 O O . ASP A 1 283 ? 63.946 20.682 16.196 1.00 28.40 283 ASP A O 1
ATOM 1955 N N . TRP A 1 284 ? 64.387 18.716 15.245 1.00 31.02 284 TRP A N 1
ATOM 1956 C CA . TRP A 1 284 ? 63.974 19.192 13.897 1.00 32.57 284 TRP A CA 1
ATOM 1957 C C . TRP A 1 284 ? 62.483 19.521 13.878 1.00 27.00 284 TRP A C 1
ATOM 1958 O O . TRP A 1 284 ? 62.040 20.104 12.883 1.00 28.06 284 TRP A O 1
ATOM 1969 N N . THR A 1 285 ? 61.721 19.132 14.896 1.00 29.59 285 THR A N 1
ATOM 1970 C CA . THR A 1 285 ? 60.239 19.264 14.894 1.00 30.88 285 THR A CA 1
ATOM 1971 C C . THR A 1 285 ? 59.863 20.549 15.642 1.00 33.41 285 THR A C 1
ATOM 1972 O O . THR A 1 285 ? 58.665 20.857 15.745 1.00 35.70 285 THR A O 1
ATOM 1976 N N . SER A 1 286 ? 60.843 21.283 16.141 1.00 35.46 286 SER A N 1
ATOM 1977 C CA . SER A 1 286 ? 60.601 22.386 17.099 1.00 35.99 286 SER A CA 1
ATOM 1978 C C . SER A 1 286 ? 60.063 23.587 16.326 1.00 37.12 286 SER A C 1
ATOM 1979 O O . SER A 1 286 ? 60.407 23.770 15.124 1.00 37.09 286 SER A O 1
ATOM 1982 N N . GLU A 1 287 ? 59.279 24.358 17.037 1.00 31.86 287 GLU A N 1
ATOM 1983 C CA . GLU A 1 287 ? 58.784 25.634 16.524 1.00 35.40 287 GLU A CA 1
ATOM 1984 C C . GLU A 1 287 ? 58.564 26.521 17.740 1.00 34.31 287 GLU A C 1
ATOM 1985 O O . GLU A 1 287 ? 58.286 26.016 18.824 1.00 31.09 287 GLU A O 1
ATOM 1991 N N . PRO A 1 288 ? 58.649 27.844 17.563 1.00 33.17 288 PRO A N 1
ATOM 1992 C CA . PRO A 1 288 ? 58.364 28.781 18.631 1.00 33.04 288 PRO A CA 1
ATOM 1993 C C . PRO A 1 288 ? 56.890 28.714 19.064 1.00 35.60 288 PRO A C 1
ATOM 1994 O O . PRO A 1 288 ? 56.043 28.359 18.295 1.00 32.67 288 PRO A O 1
ATOM 1998 N N . PRO A 1 289 ? 56.544 29.147 20.285 1.00 37.58 289 PRO A N 1
ATOM 1999 C CA . PRO A 1 289 ? 55.169 29.055 20.752 1.00 37.75 289 PRO A CA 1
ATOM 2000 C C . PRO A 1 289 ? 54.140 29.962 20.070 1.00 34.35 289 PRO A C 1
ATOM 2001 O O . PRO A 1 289 ? 54.443 31.058 19.764 1.00 28.64 289 PRO A O 1
ATOM 2005 N N . PHE A 1 290 ? 52.950 29.423 19.847 1.00 33.31 290 PHE A N 1
ATOM 2006 C CA . PHE A 1 290 ? 51.835 30.253 19.344 1.00 34.52 290 PHE A CA 1
ATOM 2007 C C . PHE A 1 290 ? 51.147 30.855 20.570 1.00 35.26 290 PHE A C 1
ATOM 2008 O O . PHE A 1 290 ? 50.541 30.114 21.289 1.00 34.27 290 PHE A O 1
ATOM 2016 N N . ILE A 1 291 ? 51.313 32.145 20.834 1.00 33.32 291 ILE A N 1
ATOM 2017 C CA . ILE A 1 291 ? 50.666 32.735 22.040 1.00 35.21 291 ILE A CA 1
ATOM 2018 C C . ILE A 1 291 ? 50.010 34.053 21.652 1.00 40.58 291 ILE A C 1
ATOM 2019 O O . ILE A 1 291 ? 50.653 34.837 20.962 1.00 50.87 291 ILE A O 1
ATOM 2024 N N . LEU A 1 292 ? 48.775 34.274 22.086 1.00 40.58 292 LEU A N 1
ATOM 2025 C CA . LEU A 1 292 ? 48.076 35.541 21.772 1.00 47.67 292 LEU A CA 1
ATOM 2026 C C . LEU A 1 292 ? 48.163 36.501 22.957 1.00 47.44 292 LEU A C 1
ATOM 2027 O O . LEU A 1 292 ? 48.143 36.040 24.080 1.00 41.68 292 LEU A O 1
ATOM 2032 N N . GLU A 1 293 ? 48.259 37.794 22.662 1.00 49.79 293 GLU A N 1
ATOM 2033 C CA . GLU A 1 293 ? 48.423 38.834 23.702 1.00 54.81 293 GLU A CA 1
ATOM 2034 C C . GLU A 1 293 ? 47.198 39.750 23.732 1.00 66.65 293 GLU A C 1
ATOM 2035 O O . GLU A 1 293 ? 46.638 39.985 22.657 1.00 74.58 293 GLU A O 1
ATOM 2041 N N . SER B 1 7 ? 30.987 23.730 6.240 1.00 77.63 7 SER B N 1
ATOM 2042 C CA . SER B 1 7 ? 31.399 23.261 4.870 1.00 67.64 7 SER B CA 1
ATOM 2043 C C . SER B 1 7 ? 31.532 21.729 4.852 1.00 56.95 7 SER B C 1
ATOM 2044 O O . SER B 1 7 ? 32.454 21.170 5.503 1.00 55.32 7 SER B O 1
ATOM 2047 N N . PHE B 1 8 ? 30.674 21.090 4.062 1.00 42.91 8 PHE B N 1
ATOM 2048 C CA . PHE B 1 8 ? 30.641 19.633 3.800 1.00 36.45 8 PHE B CA 1
ATOM 2049 C C . PHE B 1 8 ? 31.782 19.204 2.858 1.00 36.98 8 PHE B C 1
ATOM 2050 O O . PHE B 1 8 ? 32.193 19.949 1.917 1.00 35.12 8 PHE B O 1
ATOM 2058 N N . GLU B 1 9 ? 32.301 18.012 3.117 1.00 29.02 9 GLU B N 1
ATOM 2059 C CA . GLU B 1 9 ? 33.320 17.361 2.298 1.00 29.73 9 GLU B CA 1
ATOM 2060 C C . GLU B 1 9 ? 32.659 16.189 1.564 1.00 33.09 9 GLU B C 1
ATOM 2061 O O . GLU B 1 9 ? 33.048 15.993 0.431 1.00 28.52 9 GLU B O 1
ATOM 2067 N N . THR B 1 10 ? 31.742 15.421 2.197 1.00 28.40 10 THR B N 1
ATOM 2068 C CA . THR B 1 10 ? 31.216 14.162 1.584 1.00 31.11 10 THR B CA 1
ATOM 2069 C C . THR B 1 10 ? 29.902 14.447 0.846 1.00 26.45 10 THR B C 1
ATOM 2070 O O . THR B 1 10 ? 29.408 13.527 0.188 1.00 32.94 10 THR B O 1
ATOM 2074 N N . LEU B 1 11 ? 29.468 15.694 0.901 1.00 25.87 11 LEU B N 1
ATOM 2075 C CA . LEU B 1 11 ? 28.285 16.306 0.254 1.00 28.36 11 LEU B CA 1
ATOM 2076 C C . LEU B 1 11 ? 28.676 17.658 -0.328 1.00 27.76 11 LEU B C 1
ATOM 2077 O O . LEU B 1 11 ? 29.692 18.267 0.150 1.00 26.26 11 LEU B O 1
ATOM 2082 N N . ARG B 1 12 ? 27.848 18.144 -1.244 1.00 27.36 12 ARG B N 1
ATOM 2083 C CA . ARG B 1 12 ? 27.715 19.579 -1.581 1.00 30.30 12 ARG B CA 1
ATOM 2084 C C . ARG B 1 12 ? 26.307 20.027 -1.186 1.00 29.89 12 ARG B C 1
ATOM 2085 O O . ARG B 1 12 ? 25.423 19.205 -1.152 1.00 32.31 12 ARG B O 1
ATOM 2093 N N . TYR B 1 13 ? 26.146 21.294 -0.853 1.00 30.35 13 TYR B N 1
ATOM 2094 C CA . TYR B 1 13 ? 24.881 21.923 -0.425 1.00 34.05 13 TYR B CA 1
ATOM 2095 C C . TYR B 1 13 ? 24.823 23.309 -1.071 1.00 37.01 13 TYR B C 1
ATOM 2096 O O . TYR B 1 13 ? 25.740 24.102 -0.851 1.00 37.89 13 TYR B O 1
ATOM 2105 N N . ALA B 1 14 ? 23.786 23.582 -1.856 1.00 36.55 14 ALA B N 1
ATOM 2106 C CA . ALA B 1 14 ? 23.494 24.912 -2.431 1.00 37.34 14 ALA B CA 1
ATOM 2107 C C . ALA B 1 14 ? 21.996 25.177 -2.313 1.00 39.28 14 ALA B C 1
ATOM 2108 O O . ALA B 1 14 ? 21.207 24.213 -2.340 1.00 37.44 14 ALA B O 1
ATOM 2110 N N . VAL B 1 15 ? 21.625 26.447 -2.201 1.00 37.63 15 VAL B N 1
ATOM 2111 C CA . VAL B 1 15 ? 20.220 26.923 -2.230 1.00 36.45 15 VAL B CA 1
ATOM 2112 C C . VAL B 1 15 ? 20.088 27.966 -3.334 1.00 39.09 15 VAL B C 1
ATOM 2113 O O . VAL B 1 15 ? 20.879 28.889 -3.338 1.00 39.86 15 VAL B O 1
ATOM 2117 N N . ALA B 1 16 ? 19.079 27.833 -4.190 1.00 39.49 16 ALA B N 1
ATOM 2118 C CA . ALA B 1 16 ? 18.718 28.790 -5.257 1.00 42.34 16 ALA B CA 1
ATOM 2119 C C . ALA B 1 16 ? 17.204 28.721 -5.415 1.00 38.74 16 ALA B C 1
ATOM 2120 O O . ALA B 1 16 ? 16.677 27.583 -5.518 1.00 40.61 16 ALA B O 1
ATOM 2122 N N . ASP B 1 17 ? 16.556 29.883 -5.363 1.00 34.46 17 ASP B N 1
ATOM 2123 C CA . ASP B 1 17 ? 15.106 30.056 -5.603 1.00 40.67 17 ASP B CA 1
ATOM 2124 C C . ASP B 1 17 ? 14.332 29.127 -4.672 1.00 37.23 17 ASP B C 1
ATOM 2125 O O . ASP B 1 17 ? 13.417 28.463 -5.154 1.00 37.62 17 ASP B O 1
ATOM 2130 N N . GLY B 1 18 ? 14.722 29.050 -3.403 1.00 38.66 18 GLY B N 1
ATOM 2131 C CA . GLY B 1 18 ? 13.979 28.280 -2.386 1.00 40.24 18 GLY B CA 1
ATOM 2132 C C . GLY B 1 18 ? 14.196 26.772 -2.481 1.00 40.08 18 GLY B C 1
ATOM 2133 O O . GLY B 1 18 ? 13.528 26.018 -1.716 1.00 38.83 18 GLY B O 1
ATOM 2134 N N . VAL B 1 19 ? 15.117 26.311 -3.328 1.00 34.56 19 VAL B N 1
ATOM 2135 C CA . VAL B 1 19 ? 15.374 24.849 -3.478 1.00 34.58 19 VAL B CA 1
ATOM 2136 C C . VAL B 1 19 ? 16.784 24.534 -2.986 1.00 34.84 19 VAL B C 1
ATOM 2137 O O . VAL B 1 19 ? 17.748 25.081 -3.572 1.00 30.71 19 VAL B O 1
ATOM 2141 N N . ALA B 1 20 ? 16.899 23.716 -1.932 1.00 28.42 20 ALA B N 1
ATOM 2142 C CA . ALA B 1 20 ? 18.193 23.158 -1.495 1.00 29.47 20 ALA B CA 1
ATOM 2143 C C . ALA B 1 20 ? 18.450 21.935 -2.343 1.00 31.65 20 ALA B C 1
ATOM 2144 O O . ALA B 1 20 ? 17.496 21.127 -2.526 1.00 38.86 20 ALA B O 1
ATOM 2146 N N . THR B 1 21 ? 19.670 21.816 -2.862 1.00 30.79 21 THR B N 1
ATOM 2147 C CA . THR B 1 21 ? 20.202 20.582 -3.458 1.00 30.56 21 THR B CA 1
ATOM 2148 C C . THR B 1 21 ? 21.335 20.098 -2.555 1.00 33.25 21 THR B C 1
ATOM 2149 O O . THR B 1 21 ? 22.270 20.872 -2.336 1.00 31.34 21 THR B O 1
ATOM 2153 N N . ILE B 1 22 ? 21.182 18.881 -2.012 1.00 29.15 22 ILE B N 1
ATOM 2154 C CA . ILE B 1 22 ? 22.229 18.071 -1.344 1.00 28.05 22 ILE B CA 1
ATOM 2155 C C . ILE B 1 22 ? 22.744 17.096 -2.391 1.00 28.45 22 ILE B C 1
ATOM 2156 O O . ILE B 1 22 ? 21.960 16.231 -2.853 1.00 29.04 22 ILE B O 1
ATOM 2161 N N . THR B 1 23 ? 24.007 17.220 -2.774 1.00 25.34 23 THR B N 1
ATOM 2162 C CA . THR B 1 23 ? 24.670 16.256 -3.673 1.00 27.32 23 THR B CA 1
ATOM 2163 C C . THR B 1 23 ? 25.575 15.344 -2.857 1.00 29.35 23 THR B C 1
ATOM 2164 O O . THR B 1 23 ? 26.469 15.859 -2.142 1.00 32.17 23 THR B O 1
ATOM 2168 N N . LEU B 1 24 ? 25.381 14.030 -2.985 1.00 29.35 24 LEU B N 1
ATOM 2169 C CA . LEU B 1 24 ? 26.306 13.009 -2.419 1.00 28.76 24 LEU B CA 1
ATOM 2170 C C . LEU B 1 24 ? 27.633 13.093 -3.188 1.00 29.79 24 LEU B C 1
ATOM 2171 O O . LEU B 1 24 ? 27.576 12.977 -4.445 1.00 27.73 24 LEU B O 1
ATOM 2176 N N . HIS B 1 25 ? 28.760 13.342 -2.492 1.00 32.99 25 HIS B N 1
ATOM 2177 C CA . HIS B 1 25 ? 30.045 13.733 -3.134 1.00 34.48 25 HIS B CA 1
ATOM 2178 C C . HIS B 1 25 ? 31.244 12.951 -2.571 1.00 35.23 25 HIS B C 1
ATOM 2179 O O . HIS B 1 25 ? 31.963 13.472 -1.730 1.00 34.13 25 HIS B O 1
ATOM 2186 N N . ARG B 1 26 ? 31.407 11.714 -3.014 1.00 32.60 26 ARG B N 1
ATOM 2187 C CA . ARG B 1 26 ? 32.679 10.936 -2.949 1.00 30.45 26 ARG B CA 1
ATOM 2188 C C . ARG B 1 26 ? 32.784 10.249 -4.305 1.00 27.90 26 ARG B C 1
ATOM 2189 O O . ARG B 1 26 ? 32.784 9.030 -4.429 1.00 25.61 26 ARG B O 1
ATOM 2197 N N . PRO B 1 27 ? 32.809 11.052 -5.387 1.00 33.01 27 PRO B N 1
ATOM 2198 C CA . PRO B 1 27 ? 32.641 10.513 -6.736 1.00 34.84 27 PRO B CA 1
ATOM 2199 C C . PRO B 1 27 ? 33.666 9.441 -7.105 1.00 39.82 27 PRO B C 1
ATOM 2200 O O . PRO B 1 27 ? 33.284 8.517 -7.766 1.00 39.05 27 PRO B O 1
ATOM 2204 N N . ASP B 1 28 ? 34.900 9.549 -6.600 1.00 39.83 28 ASP B N 1
ATOM 2205 C CA . ASP B 1 28 ? 35.979 8.550 -6.792 1.00 37.90 28 ASP B CA 1
ATOM 2206 C C . ASP B 1 28 ? 35.584 7.183 -6.221 1.00 37.26 28 ASP B C 1
ATOM 2207 O O . ASP B 1 28 ? 36.165 6.177 -6.675 1.00 34.07 28 ASP B O 1
ATOM 2212 N N . GLN B 1 29 ? 34.735 7.156 -5.192 1.00 34.74 29 GLN B N 1
ATOM 2213 C CA . GLN B 1 29 ? 34.189 5.912 -4.586 1.00 32.88 29 GLN B CA 1
ATOM 2214 C C . GLN B 1 29 ? 32.686 5.740 -4.880 1.00 31.74 29 GLN B C 1
ATOM 2215 O O . GLN B 1 29 ? 32.034 5.087 -4.069 1.00 29.06 29 GLN B O 1
ATOM 2221 N N . LEU B 1 30 ? 32.163 6.305 -5.979 1.00 33.87 30 LEU B N 1
ATOM 2222 C CA . LEU B 1 30 ? 30.739 6.230 -6.436 1.00 32.94 30 LEU B CA 1
ATOM 2223 C C . LEU B 1 30 ? 29.786 6.606 -5.286 1.00 32.63 30 LEU B C 1
ATOM 2224 O O . LEU B 1 30 ? 28.622 6.070 -5.213 1.00 33.22 30 LEU B O 1
ATOM 2229 N N . ASN B 1 31 ? 30.251 7.562 -4.489 1.00 27.53 31 ASN B N 1
ATOM 2230 C CA . ASN B 1 31 ? 29.509 8.312 -3.453 1.00 29.15 31 ASN B CA 1
ATOM 2231 C C . ASN B 1 31 ? 29.270 7.335 -2.317 1.00 27.60 31 ASN B C 1
ATOM 2232 O O . ASN B 1 31 ? 28.281 7.524 -1.598 1.00 29.24 31 ASN B O 1
ATOM 2237 N N . ALA B 1 32 ? 30.181 6.361 -2.142 1.00 26.11 32 ALA B N 1
ATOM 2238 C CA . ALA B 1 32 ? 30.002 5.308 -1.129 1.00 28.68 32 ALA B CA 1
ATOM 2239 C C . ALA B 1 32 ? 29.841 5.962 0.250 1.00 32.11 32 ALA B C 1
ATOM 2240 O O . ALA B 1 32 ? 30.533 6.976 0.568 1.00 29.01 32 ALA B O 1
ATOM 2242 N N . PHE B 1 33 ? 28.882 5.420 1.005 1.00 28.39 33 PHE B N 1
ATOM 2243 C CA . PHE B 1 33 ? 28.352 5.978 2.273 1.00 27.56 33 PHE B CA 1
ATOM 2244 C C . PHE B 1 33 ? 29.373 5.750 3.373 1.00 27.39 33 PHE B C 1
ATOM 2245 O O . PHE B 1 33 ? 29.873 4.616 3.485 1.00 29.07 33 PHE B O 1
ATOM 2253 N N . THR B 1 34 ? 29.664 6.757 4.188 1.00 28.14 34 THR B N 1
ATOM 2254 C CA . THR B 1 34 ? 30.716 6.622 5.239 1.00 28.99 34 THR B CA 1
ATOM 2255 C C . THR B 1 34 ? 30.165 7.236 6.514 1.00 26.38 34 THR B C 1
ATOM 2256 O O . THR B 1 34 ? 29.112 7.886 6.458 1.00 26.67 34 THR B O 1
ATOM 2260 N N . ALA B 1 35 ? 30.904 7.103 7.614 1.00 31.13 35 ALA B N 1
ATOM 2261 C CA . ALA B 1 35 ? 30.501 7.681 8.914 1.00 28.12 35 ALA B CA 1
ATOM 2262 C C . ALA B 1 35 ? 30.432 9.207 8.788 1.00 28.17 35 ALA B C 1
ATOM 2263 O O . ALA B 1 35 ? 29.475 9.853 9.285 1.00 24.99 35 ALA B O 1
ATOM 2265 N N . GLN B 1 36 ? 31.417 9.804 8.117 1.00 26.84 36 GLN B N 1
ATOM 2266 C CA . GLN B 1 36 ? 31.383 11.257 7.867 1.00 25.88 36 GLN B CA 1
ATOM 2267 C C . GLN B 1 36 ? 30.115 11.556 7.062 1.00 24.02 36 GLN B C 1
ATOM 2268 O O . GLN B 1 36 ? 29.463 12.560 7.341 1.00 23.40 36 GLN B O 1
ATOM 2274 N N . MET B 1 37 ? 29.817 10.790 6.011 1.00 24.88 37 MET B N 1
ATOM 2275 C CA . MET B 1 37 ? 28.646 11.185 5.196 1.00 28.63 37 MET B CA 1
ATOM 2276 C C . MET B 1 37 ? 27.369 11.062 6.077 1.00 24.00 37 MET B C 1
ATOM 2277 O O . MET B 1 37 ? 26.499 11.880 5.989 1.00 25.58 37 MET B O 1
ATOM 2282 N N . MET B 1 38 ? 27.296 10.096 6.974 1.00 28.51 38 MET B N 1
ATOM 2283 C CA . MET B 1 38 ? 26.126 9.997 7.873 1.00 29.30 38 MET B CA 1
ATOM 2284 C C . MET B 1 38 ? 25.976 11.312 8.644 1.00 29.64 38 MET B C 1
ATOM 2285 O O . MET B 1 38 ? 24.895 11.946 8.568 1.00 24.95 38 MET B O 1
ATOM 2290 N N . HIS B 1 39 ? 27.027 11.712 9.374 1.00 27.01 39 HIS B N 1
ATOM 2291 C CA . HIS B 1 39 ? 27.084 12.990 10.142 1.00 28.78 39 HIS B CA 1
ATOM 2292 C C . HIS B 1 39 ? 26.759 14.181 9.259 1.00 24.98 39 HIS B C 1
ATOM 2293 O O . HIS B 1 39 ? 25.941 15.015 9.683 1.00 26.51 39 HIS B O 1
ATOM 2300 N N . GLU B 1 40 ? 27.288 14.243 8.035 1.00 25.22 40 GLU B N 1
ATOM 2301 C CA . GLU B 1 40 ? 27.042 15.433 7.184 1.00 26.86 40 GLU B CA 1
ATOM 2302 C C . GLU B 1 40 ? 25.560 15.473 6.739 1.00 28.26 40 GLU B C 1
ATOM 2303 O O . GLU B 1 40 ? 24.984 16.587 6.728 1.00 27.72 40 GLU B O 1
ATOM 2309 N N . LEU B 1 41 ? 24.944 14.318 6.442 1.00 30.17 41 LEU B N 1
ATOM 2310 C CA . LEU B 1 41 ? 23.542 14.269 5.944 1.00 26.78 41 LEU B CA 1
ATOM 2311 C C . LEU B 1 41 ? 22.613 14.700 7.073 1.00 25.51 41 LEU B C 1
ATOM 2312 O O . LEU B 1 41 ? 21.712 15.474 6.834 1.00 26.76 41 LEU B O 1
ATOM 2317 N N . ILE B 1 42 ? 22.888 14.276 8.291 1.00 26.44 42 ILE B N 1
ATOM 2318 C CA . ILE B 1 42 ? 22.101 14.730 9.464 1.00 28.07 42 ILE B CA 1
ATOM 2319 C C . ILE B 1 42 ? 22.238 16.250 9.608 1.00 28.90 42 ILE B C 1
ATOM 2320 O O . ILE B 1 42 ? 21.225 16.904 9.816 1.00 28.63 42 ILE B O 1
ATOM 2325 N N . ALA B 1 43 ? 23.451 16.788 9.478 1.00 33.50 43 ALA B N 1
ATOM 2326 C CA . ALA B 1 43 ? 23.764 18.238 9.531 1.00 30.62 43 ALA B CA 1
ATOM 2327 C C . ALA B 1 43 ? 23.026 18.984 8.431 1.00 27.56 43 ALA B C 1
ATOM 2328 O O . ALA B 1 43 ? 22.416 20.018 8.706 1.00 26.62 43 ALA B O 1
ATOM 2330 N N . ALA B 1 44 ? 23.003 18.402 7.235 1.00 28.56 44 ALA B N 1
ATOM 2331 C CA . ALA B 1 44 ? 22.366 19.016 6.063 1.00 28.43 44 ALA B CA 1
ATOM 2332 C C . ALA B 1 44 ? 20.880 19.183 6.365 1.00 29.16 44 ALA B C 1
ATOM 2333 O O . ALA B 1 44 ? 20.366 20.275 6.168 1.00 28.01 44 ALA B O 1
ATOM 2335 N N . PHE B 1 45 ? 20.210 18.129 6.872 1.00 31.30 45 PHE B N 1
ATOM 2336 C CA . PHE B 1 45 ? 18.752 18.185 7.164 1.00 29.16 45 PHE B CA 1
ATOM 2337 C C . PHE B 1 45 ? 18.509 19.193 8.289 1.00 28.77 45 PHE B C 1
ATOM 2338 O O . PHE B 1 45 ? 17.511 19.903 8.195 1.00 32.58 45 PHE B O 1
ATOM 2346 N N . ASP B 1 46 ? 19.417 19.285 9.272 1.00 29.84 46 ASP B N 1
ATOM 2347 C CA . ASP B 1 46 ? 19.379 20.358 10.303 1.00 30.13 46 ASP B CA 1
ATOM 2348 C C . ASP B 1 46 ? 19.347 21.728 9.607 1.00 28.12 46 ASP B C 1
ATOM 2349 O O . ASP B 1 46 ? 18.511 22.562 9.988 1.00 32.76 46 ASP B O 1
ATOM 2354 N N . ALA B 1 47 ? 20.142 21.937 8.572 1.00 29.74 47 ALA B N 1
ATOM 2355 C CA . ALA B 1 47 ? 20.222 23.244 7.868 1.00 27.87 47 ALA B CA 1
ATOM 2356 C C . ALA B 1 47 ? 18.939 23.472 7.078 1.00 30.18 47 ALA B C 1
ATOM 2357 O O . ALA B 1 47 ? 18.415 24.581 7.125 1.00 32.88 47 ALA B O 1
ATOM 2359 N N . THR B 1 48 ? 18.435 22.447 6.392 1.00 28.94 48 THR B N 1
ATOM 2360 C CA . THR B 1 48 ? 17.240 22.591 5.516 1.00 30.08 48 THR B CA 1
ATOM 2361 C C . THR B 1 48 ? 16.039 22.917 6.422 1.00 29.62 48 THR B C 1
ATOM 2362 O O . THR B 1 48 ? 15.274 23.851 6.098 1.00 30.63 48 THR B O 1
ATOM 2366 N N . ASP B 1 49 ? 15.895 22.208 7.533 1.00 35.02 49 ASP B N 1
ATOM 2367 C CA . ASP B 1 49 ? 14.771 22.430 8.480 1.00 32.39 49 ASP B CA 1
ATOM 2368 C C . ASP B 1 49 ? 14.861 23.852 9.070 1.00 34.20 49 ASP B C 1
ATOM 2369 O O . ASP B 1 49 ? 13.808 24.420 9.332 1.00 37.24 49 ASP B O 1
ATOM 2374 N N . ALA B 1 50 ? 16.058 24.409 9.297 1.00 38.31 50 ALA B N 1
ATOM 2375 C CA . ALA B 1 50 ? 16.264 25.745 9.947 1.00 35.90 50 ALA B CA 1
ATOM 2376 C C . ALA B 1 50 ? 16.082 26.917 8.958 1.00 38.31 50 ALA B C 1
ATOM 2377 O O . ALA B 1 50 ? 15.553 27.994 9.368 1.00 37.01 50 ALA B O 1
ATOM 2379 N N . ASP B 1 51 ? 16.516 26.739 7.708 1.00 34.95 51 ASP B N 1
ATOM 2380 C CA . ASP B 1 51 ? 16.564 27.801 6.679 1.00 35.51 51 ASP B CA 1
ATOM 2381 C C . ASP B 1 51 ? 15.196 27.985 6.029 1.00 36.31 51 ASP B C 1
ATOM 2382 O O . ASP B 1 51 ? 14.833 27.183 5.128 1.00 37.83 51 ASP B O 1
ATOM 2387 N N . ASP B 1 52 ? 14.508 29.068 6.396 1.00 38.44 52 ASP B N 1
ATOM 2388 C CA . ASP B 1 52 ? 13.141 29.396 5.921 1.00 36.60 52 ASP B CA 1
ATOM 2389 C C . ASP B 1 52 ? 13.169 29.709 4.418 1.00 34.93 52 ASP B C 1
ATOM 2390 O O . ASP B 1 52 ? 12.119 29.571 3.805 1.00 39.20 52 ASP B O 1
ATOM 2395 N N . ASN B 1 53 ? 14.316 30.088 3.851 1.00 35.82 53 ASN B N 1
ATOM 2396 C CA . ASN B 1 53 ? 14.498 30.248 2.383 1.00 37.70 53 ASN B CA 1
ATOM 2397 C C . ASN B 1 53 ? 14.412 28.884 1.678 1.00 42.92 53 ASN B C 1
ATOM 2398 O O . ASN B 1 53 ? 14.193 28.883 0.457 1.00 38.91 53 ASN B O 1
ATOM 2403 N N . VAL B 1 54 ? 14.607 27.760 2.389 1.00 37.39 54 VAL B N 1
ATOM 2404 C CA . VAL B 1 54 ? 14.512 26.402 1.782 1.00 33.40 54 VAL B CA 1
ATOM 2405 C C . VAL B 1 54 ? 13.055 25.924 1.862 1.00 33.54 54 VAL B C 1
ATOM 2406 O O . VAL B 1 54 ? 12.542 25.700 2.981 1.00 30.31 54 VAL B O 1
ATOM 2410 N N . ARG B 1 55 ? 12.412 25.730 0.724 1.00 30.58 55 ARG B N 1
ATOM 2411 C CA . ARG B 1 55 ? 10.998 25.301 0.659 1.00 35.08 55 ARG B CA 1
ATOM 2412 C C . ARG B 1 55 ? 10.901 23.857 0.151 1.00 34.76 55 ARG B C 1
ATOM 2413 O O . ARG B 1 55 ? 9.781 23.302 0.171 1.00 33.50 55 ARG B O 1
ATOM 2421 N N . ALA B 1 56 ? 12.007 23.319 -0.370 1.00 32.96 56 ALA B N 1
ATOM 2422 C CA . ALA B 1 56 ? 12.123 21.961 -0.941 1.00 32.72 56 ALA B CA 1
ATOM 2423 C C . ALA B 1 56 ? 13.590 21.554 -0.947 1.00 31.85 56 ALA B C 1
ATOM 2424 O O . ALA B 1 56 ? 14.454 22.420 -1.096 1.00 30.50 56 ALA B O 1
ATOM 2426 N N . VAL B 1 57 ? 13.823 20.250 -0.886 1.00 27.03 57 VAL B N 1
ATOM 2427 C CA . VAL B 1 57 ? 15.164 19.644 -0.873 1.00 28.62 57 VAL B CA 1
ATOM 2428 C C . VAL B 1 57 ? 15.241 18.608 -1.993 1.00 28.12 57 VAL B C 1
ATOM 2429 O O . VAL B 1 57 ? 14.332 17.758 -2.089 1.00 25.19 57 VAL B O 1
ATOM 2433 N N . ILE B 1 58 ? 16.336 18.635 -2.761 1.00 25.38 58 ILE B N 1
ATOM 2434 C CA . ILE B 1 58 ? 16.646 17.601 -3.777 1.00 26.03 58 ILE B CA 1
ATOM 2435 C C . ILE B 1 58 ? 17.905 16.898 -3.305 1.00 27.62 58 ILE B C 1
ATOM 2436 O O . ILE B 1 58 ? 18.849 17.596 -2.973 1.00 30.25 58 ILE B O 1
ATOM 2441 N N . VAL B 1 59 ? 17.908 15.570 -3.247 1.00 24.93 59 VAL B N 1
ATOM 2442 C CA . VAL B 1 59 ? 19.134 14.762 -3.020 1.00 23.75 59 VAL B CA 1
ATOM 2443 C C . VAL B 1 59 ? 19.492 14.094 -4.341 1.00 26.24 59 VAL B C 1
ATOM 2444 O O . VAL B 1 59 ? 18.619 13.417 -4.901 1.00 28.72 59 VAL B O 1
ATOM 2448 N N . THR B 1 60 ? 20.741 14.259 -4.800 1.00 26.08 60 THR B N 1
ATOM 2449 C CA . THR B 1 60 ? 21.275 13.618 -6.024 1.00 24.68 60 THR B CA 1
ATOM 2450 C C . THR B 1 60 ? 22.728 13.231 -5.766 1.00 28.04 60 THR B C 1
ATOM 2451 O O . THR B 1 60 ? 23.215 13.473 -4.629 1.00 26.93 60 THR B O 1
ATOM 2455 N N . GLY B 1 61 ? 23.356 12.561 -6.734 1.00 24.99 61 GLY B N 1
ATOM 2456 C CA . GLY B 1 61 ? 24.754 12.103 -6.624 1.00 28.96 61 GLY B CA 1
ATOM 2457 C C . GLY B 1 61 ? 25.690 12.864 -7.543 1.00 29.82 61 GLY B C 1
ATOM 2458 O O . GLY B 1 61 ? 25.275 13.172 -8.651 1.00 27.08 61 GLY B O 1
ATOM 2459 N N . SER B 1 62 ? 26.941 13.041 -7.104 1.00 33.80 62 SER B N 1
ATOM 2460 C CA . SER B 1 62 ? 28.110 13.477 -7.902 1.00 36.57 62 SER B CA 1
ATOM 2461 C C . SER B 1 62 ? 28.511 12.345 -8.844 1.00 35.51 62 SER B C 1
ATOM 2462 O O . SER B 1 62 ? 28.448 11.162 -8.432 1.00 25.60 62 SER B O 1
ATOM 2465 N N . GLY B 1 63 ? 28.948 12.698 -10.053 1.00 35.89 63 GLY B N 1
ATOM 2466 C CA . GLY B 1 63 ? 29.565 11.719 -10.963 1.00 32.73 63 GLY B CA 1
ATOM 2467 C C . GLY B 1 63 ? 28.544 10.748 -11.491 1.00 30.59 63 GLY B C 1
ATOM 2468 O O . GLY B 1 63 ? 27.425 11.195 -11.773 1.00 31.48 63 GLY B O 1
ATOM 2469 N N . ARG B 1 64 ? 28.937 9.496 -11.705 1.00 34.00 64 ARG B N 1
ATOM 2470 C CA . ARG B 1 64 ? 28.149 8.493 -12.476 1.00 39.56 64 ARG B CA 1
ATOM 2471 C C . ARG B 1 64 ? 27.104 7.796 -11.589 1.00 33.27 64 ARG B C 1
ATOM 2472 O O . ARG B 1 64 ? 26.065 7.398 -12.122 1.00 33.36 64 ARG B O 1
ATOM 2480 N N . ALA B 1 65 ? 27.381 7.647 -10.295 1.00 35.06 65 ALA B N 1
ATOM 2481 C CA . ALA B 1 65 ? 26.535 6.948 -9.297 1.00 31.05 65 ALA B CA 1
ATOM 2482 C C . ALA B 1 65 ? 25.635 7.924 -8.538 1.00 34.81 65 ALA B C 1
ATOM 2483 O O . ALA B 1 65 ? 25.928 9.137 -8.467 1.00 33.07 65 ALA B O 1
ATOM 2485 N N . PHE B 1 66 ? 24.559 7.393 -7.959 1.00 30.53 66 PHE B N 1
ATOM 2486 C CA . PHE B 1 66 ? 23.834 8.061 -6.870 1.00 28.18 66 PHE B CA 1
ATOM 2487 C C . PHE B 1 66 ? 24.603 7.708 -5.599 1.00 28.16 66 PHE B C 1
ATOM 2488 O O . PHE B 1 66 ? 25.233 8.601 -5.007 1.00 27.88 66 PHE B O 1
ATOM 2496 N N . CYS B 1 67 ? 24.637 6.423 -5.259 1.00 27.12 67 CYS B N 1
ATOM 2497 C CA . CYS B 1 67 ? 25.378 5.904 -4.099 1.00 27.65 67 CYS B CA 1
ATOM 2498 C C . CYS B 1 67 ? 25.599 4.402 -4.268 1.00 30.79 67 CYS B C 1
ATOM 2499 O O . CYS B 1 67 ? 24.599 3.643 -4.210 1.00 30.36 67 CYS B O 1
ATOM 2502 N N . ALA B 1 68 ? 26.851 3.954 -4.412 1.00 32.22 68 ALA B N 1
ATOM 2503 C CA . ALA B 1 68 ? 27.159 2.530 -4.737 1.00 34.45 68 ALA B CA 1
ATOM 2504 C C . ALA B 1 68 ? 27.094 1.634 -3.497 1.00 34.09 68 ALA B C 1
ATOM 2505 O O . ALA B 1 68 ? 27.317 0.449 -3.664 1.00 33.60 68 ALA B O 1
ATOM 2507 N N . GLY B 1 69 ? 26.745 2.150 -2.317 1.00 32.24 69 GLY B N 1
ATOM 2508 C CA . GLY B 1 69 ? 26.649 1.364 -1.069 1.00 35.29 69 GLY B CA 1
ATOM 2509 C C . GLY B 1 69 ? 27.585 1.840 0.046 1.00 32.83 69 GLY B C 1
ATOM 2510 O O . GLY B 1 69 ? 28.093 2.948 -0.022 1.00 33.70 69 GLY B O 1
ATOM 2511 N N . ALA B 1 70 ? 27.767 1.039 1.088 1.00 36.94 70 ALA B N 1
ATOM 2512 C CA . ALA B 1 70 ? 28.604 1.392 2.263 1.00 39.87 70 ALA B CA 1
ATOM 2513 C C . ALA B 1 70 ? 30.079 1.234 1.872 1.00 40.32 70 ALA B C 1
ATOM 2514 O O . ALA B 1 70 ? 30.395 0.267 1.176 1.00 35.48 70 ALA B O 1
ATOM 2516 N N . ASP B 1 71 ? 30.935 2.168 2.267 1.00 41.67 71 ASP B N 1
ATOM 2517 C CA . ASP B 1 71 ? 32.388 2.123 1.945 1.00 51.93 71 ASP B CA 1
ATOM 2518 C C . ASP B 1 71 ? 33.081 1.085 2.846 1.00 56.20 71 ASP B C 1
ATOM 2519 O O . ASP B 1 71 ? 32.796 1.075 4.059 1.00 62.58 71 ASP B O 1
ATOM 2524 N N . LEU B 1 72 ? 33.983 0.291 2.247 1.00 67.70 72 LEU B N 1
ATOM 2525 C CA . LEU B 1 72 ? 34.913 -0.693 2.881 1.00 74.50 72 LEU B CA 1
ATOM 2526 C C . LEU B 1 72 ? 34.115 -1.959 3.219 1.00 73.19 72 LEU B C 1
ATOM 2527 O O . LEU B 1 72 ? 33.406 -2.425 2.310 1.00 74.82 72 LEU B O 1
ATOM 2532 N N . SER B 1 91 ? 25.641 2.476 24.442 1.00 80.58 91 SER B N 1
ATOM 2533 C CA . SER B 1 91 ? 24.525 2.777 23.503 1.00 74.70 91 SER B CA 1
ATOM 2534 C C . SER B 1 91 ? 24.967 3.827 22.469 1.00 77.49 91 SER B C 1
ATOM 2535 O O . SER B 1 91 ? 25.913 4.578 22.770 1.00 81.74 91 SER B O 1
ATOM 2538 N N . ALA B 1 92 ? 24.275 3.891 21.321 1.00 74.59 92 ALA B N 1
ATOM 2539 C CA . ALA B 1 92 ? 24.772 4.387 20.011 1.00 65.76 92 ALA B CA 1
ATOM 2540 C C . ALA B 1 92 ? 25.565 3.266 19.313 1.00 60.38 92 ALA B C 1
ATOM 2541 O O . ALA B 1 92 ? 26.697 3.533 18.837 1.00 59.06 92 ALA B O 1
ATOM 2543 N N . HIS B 1 93 ? 24.985 2.056 19.278 1.00 53.85 93 HIS B N 1
ATOM 2544 C CA . HIS B 1 93 ? 25.386 0.858 18.477 1.00 54.46 93 HIS B CA 1
ATOM 2545 C C . HIS B 1 93 ? 24.553 0.815 17.183 1.00 49.72 93 HIS B C 1
ATOM 2546 O O . HIS B 1 93 ? 24.228 -0.296 16.730 1.00 54.45 93 HIS B O 1
ATOM 2553 N N . ARG B 1 94 ? 24.236 1.993 16.629 1.00 39.49 94 ARG B N 1
ATOM 2554 C CA . ARG B 1 94 ? 23.093 2.248 15.711 1.00 38.88 94 ARG B CA 1
ATOM 2555 C C . ARG B 1 94 ? 23.535 2.177 14.255 1.00 36.27 94 ARG B C 1
ATOM 2556 O O . ARG B 1 94 ? 24.586 2.748 13.944 1.00 36.70 94 ARG B O 1
ATOM 2564 N N . ASP B 1 95 ? 22.744 1.542 13.396 1.00 30.90 95 ASP B N 1
ATOM 2565 C CA . ASP B 1 95 ? 22.996 1.546 11.931 1.00 31.71 95 ASP B CA 1
ATOM 2566 C C . ASP B 1 95 ? 23.128 2.996 11.437 1.00 30.47 95 ASP B C 1
ATOM 2567 O O . ASP B 1 95 ? 22.249 3.825 11.716 1.00 26.53 95 ASP B O 1
ATOM 2572 N N . GLY B 1 96 ? 24.176 3.296 10.684 1.00 28.80 96 GLY B N 1
ATOM 2573 C CA . GLY B 1 96 ? 24.413 4.638 10.139 1.00 25.38 96 GLY B CA 1
ATOM 2574 C C . GLY B 1 96 ? 23.309 5.052 9.187 1.00 23.88 96 GLY B C 1
ATOM 2575 O O . GLY B 1 96 ? 22.827 6.169 9.296 1.00 24.09 96 GLY B O 1
ATOM 2576 N N . GLY B 1 97 ? 22.899 4.179 8.275 1.00 23.48 97 GLY B N 1
ATOM 2577 C CA . GLY B 1 97 ? 21.825 4.504 7.308 1.00 25.65 97 GLY B CA 1
ATOM 2578 C C . GLY B 1 97 ? 20.546 4.905 8.022 1.00 23.95 97 GLY B C 1
ATOM 2579 O O . GLY B 1 97 ? 19.854 5.853 7.583 1.00 24.25 97 GLY B O 1
ATOM 2580 N N . GLY B 1 98 ? 20.259 4.241 9.137 1.00 26.54 98 GLY B N 1
ATOM 2581 C CA . GLY B 1 98 ? 19.006 4.432 9.892 1.00 23.61 98 GLY B CA 1
ATOM 2582 C C . GLY B 1 98 ? 18.963 5.768 10.604 1.00 24.29 98 GLY B C 1
ATOM 2583 O O . GLY B 1 98 ? 17.885 6.369 10.725 1.00 26.30 98 GLY B O 1
ATOM 2584 N N . ARG B 1 99 ? 20.095 6.224 11.093 1.00 22.60 99 ARG B N 1
ATOM 2585 C CA . ARG B 1 99 ? 20.213 7.574 11.702 1.00 26.12 99 ARG B CA 1
ATOM 2586 C C . ARG B 1 99 ? 19.817 8.619 10.658 1.00 22.94 99 ARG B C 1
ATOM 2587 O O . ARG B 1 99 ? 19.173 9.578 11.026 1.00 26.52 99 ARG B O 1
ATOM 2595 N N . VAL B 1 100 ? 20.233 8.425 9.412 1.00 23.95 100 VAL B N 1
ATOM 2596 C CA . VAL B 1 100 ? 19.839 9.290 8.265 1.00 24.49 100 VAL B CA 1
ATOM 2597 C C . VAL B 1 100 ? 18.335 9.157 8.026 1.00 22.04 100 VAL B C 1
ATOM 2598 O O . VAL B 1 100 ? 17.670 10.204 7.964 1.00 19.73 100 VAL B O 1
ATOM 2602 N N . SER B 1 101 ? 17.825 7.921 7.870 1.00 23.66 101 SER B N 1
ATOM 2603 C CA . SER B 1 101 ? 16.407 7.665 7.551 1.00 24.41 101 SER B CA 1
ATOM 2604 C C . SER B 1 101 ? 15.547 8.332 8.617 1.00 22.78 101 SER B C 1
ATOM 2605 O O . SER B 1 101 ? 14.621 9.080 8.255 1.00 20.93 101 SER B O 1
ATOM 2608 N N . LEU B 1 102 ? 15.838 8.044 9.886 1.00 25.46 102 LEU B N 1
ATOM 2609 C CA . LEU B 1 102 ? 15.036 8.592 10.999 1.00 25.35 102 LEU B CA 1
ATOM 2610 C C . LEU B 1 102 ? 15.120 10.116 10.962 1.00 24.14 102 LEU B C 1
ATOM 2611 O O . LEU B 1 102 ? 14.073 10.787 11.238 1.00 26.30 102 LEU B O 1
ATOM 2616 N N . ARG B 1 103 ? 16.275 10.675 10.627 1.00 25.73 103 ARG B N 1
ATOM 2617 C CA . ARG B 1 103 ? 16.398 12.150 10.593 1.00 26.04 103 ARG B CA 1
ATOM 2618 C C . ARG B 1 103 ? 15.482 12.666 9.471 1.00 24.49 103 ARG B C 1
ATOM 2619 O O . ARG B 1 103 ? 14.812 13.723 9.648 1.00 22.82 103 ARG B O 1
ATOM 2627 N N . ILE B 1 104 ? 15.490 12.001 8.322 1.00 22.47 104 ILE B N 1
ATOM 2628 C CA . ILE B 1 104 ? 14.649 12.458 7.178 1.00 22.64 104 ILE B CA 1
ATOM 2629 C C . ILE B 1 104 ? 13.155 12.302 7.517 1.00 21.19 104 ILE B C 1
ATOM 2630 O O . ILE B 1 104 ? 12.425 13.183 7.211 1.00 21.78 104 ILE B O 1
ATOM 2635 N N . PHE B 1 105 ? 12.741 11.221 8.177 1.00 25.69 105 PHE B N 1
ATOM 2636 C CA . PHE B 1 105 ? 11.355 11.033 8.642 1.00 23.34 105 PHE B CA 1
ATOM 2637 C C . PHE B 1 105 ? 10.864 12.249 9.414 1.00 25.95 105 PHE B C 1
ATOM 2638 O O . PHE B 1 105 ? 9.685 12.643 9.208 1.00 21.53 105 PHE B O 1
ATOM 2646 N N . ARG B 1 106 ? 11.684 12.778 10.325 1.00 24.15 106 ARG B N 1
ATOM 2647 C CA . ARG B 1 106 ? 11.232 13.879 11.206 1.00 25.46 106 ARG B CA 1
ATOM 2648 C C . ARG B 1 106 ? 11.596 15.244 10.607 1.00 27.36 106 ARG B C 1
ATOM 2649 O O . ARG B 1 106 ? 11.294 16.259 11.290 1.00 31.24 106 ARG B O 1
ATOM 2657 N N . SER B 1 107 ? 12.026 15.325 9.336 1.00 26.09 107 SER B N 1
ATOM 2658 C CA . SER B 1 107 ? 12.294 16.631 8.681 1.00 26.67 107 SER B CA 1
ATOM 2659 C C . SER B 1 107 ? 10.985 17.298 8.246 1.00 33.88 107 SER B C 1
ATOM 2660 O O . SER B 1 107 ? 9.933 16.607 8.174 1.00 30.98 107 SER B O 1
ATOM 2663 N N . LEU B 1 108 ? 11.053 18.593 7.941 1.00 26.86 108 LEU B N 1
ATOM 2664 C CA . LEU B 1 108 ? 9.860 19.444 7.794 1.00 27.07 108 LEU B CA 1
ATOM 2665 C C . LEU B 1 108 ? 9.760 19.988 6.370 1.00 27.81 108 LEU B C 1
ATOM 2666 O O . LEU B 1 108 ? 8.819 20.746 6.132 1.00 29.20 108 LEU B O 1
ATOM 2671 N N . LYS B 1 109 ? 10.682 19.661 5.466 1.00 26.36 109 LYS B N 1
ATOM 2672 C CA . LYS B 1 109 ? 10.618 20.227 4.086 1.00 28.35 109 LYS B CA 1
ATOM 2673 C C . LYS B 1 109 ? 10.446 19.082 3.099 1.00 28.70 109 LYS B C 1
ATOM 2674 O O . LYS B 1 109 ? 10.928 18.020 3.381 1.00 24.67 109 LYS B O 1
ATOM 2680 N N . PRO B 1 110 ? 9.715 19.270 1.974 1.00 29.03 110 PRO B N 1
ATOM 2681 C CA . PRO B 1 110 ? 9.647 18.299 0.886 1.00 29.50 110 PRO B CA 1
ATOM 2682 C C . PRO B 1 110 ? 11.052 17.792 0.501 1.00 31.91 110 PRO B C 1
ATOM 2683 O O . PRO B 1 110 ? 11.903 18.624 0.340 1.00 31.24 110 PRO B O 1
ATOM 2687 N N . VAL B 1 111 ? 11.234 16.468 0.354 1.00 27.12 111 VAL B N 1
ATOM 2688 C CA . VAL B 1 111 ? 12.512 15.808 -0.034 1.00 30.46 111 VAL B CA 1
ATOM 2689 C C . VAL B 1 111 ? 12.271 15.007 -1.305 1.00 27.31 111 VAL B C 1
ATOM 2690 O O . VAL B 1 111 ? 11.495 14.076 -1.269 1.00 26.58 111 VAL B O 1
ATOM 2694 N N . ILE B 1 112 ? 13.066 15.257 -2.313 1.00 29.66 112 ILE B N 1
ATOM 2695 C CA . ILE B 1 112 ? 12.976 14.584 -3.637 1.00 28.19 112 ILE B CA 1
ATOM 2696 C C . ILE B 1 112 ? 14.315 13.920 -3.896 1.00 27.69 112 ILE B C 1
ATOM 2697 O O . ILE B 1 112 ? 15.336 14.654 -3.859 1.00 28.65 112 ILE B O 1
ATOM 2702 N N . ALA B 1 113 ? 14.329 12.614 -4.156 1.00 26.03 113 ALA B N 1
ATOM 2703 C CA . ALA B 1 113 ? 15.535 11.949 -4.663 1.00 26.47 113 ALA B CA 1
ATOM 2704 C C . ALA B 1 113 ? 15.555 12.131 -6.196 1.00 28.43 113 ALA B C 1
ATOM 2705 O O . ALA B 1 113 ? 14.539 11.816 -6.910 1.00 26.71 113 ALA B O 1
ATOM 2707 N N . ALA B 1 114 ? 16.649 12.695 -6.688 1.00 25.02 114 ALA B N 1
ATOM 2708 C CA . ALA B 1 114 ? 17.004 12.673 -8.121 1.00 25.99 114 ALA B CA 1
ATOM 2709 C C . ALA B 1 114 ? 18.077 11.618 -8.342 1.00 22.73 114 ALA B C 1
ATOM 2710 O O . ALA B 1 114 ? 19.236 11.910 -8.108 1.00 24.46 114 ALA B O 1
ATOM 2712 N N . VAL B 1 115 ? 17.698 10.395 -8.675 1.00 22.66 115 VAL B N 1
ATOM 2713 C CA . VAL B 1 115 ? 18.646 9.253 -8.753 1.00 23.68 115 VAL B CA 1
ATOM 2714 C C . VAL B 1 115 ? 19.273 9.267 -10.144 1.00 28.01 115 VAL B C 1
ATOM 2715 O O . VAL B 1 115 ? 18.562 9.000 -11.112 1.00 25.91 115 VAL B O 1
ATOM 2719 N N . ASN B 1 116 ? 20.549 9.613 -10.233 1.00 31.26 116 ASN B N 1
ATOM 2720 C CA . ASN B 1 116 ? 21.265 9.917 -11.509 1.00 28.32 116 ASN B CA 1
ATOM 2721 C C . ASN B 1 116 ? 22.018 8.670 -11.970 1.00 29.44 116 ASN B C 1
ATOM 2722 O O . ASN B 1 116 ? 22.440 8.625 -13.132 1.00 32.76 116 ASN B O 1
ATOM 2727 N N . GLY B 1 117 ? 22.165 7.657 -11.123 1.00 31.30 117 GLY B N 1
ATOM 2728 C CA . GLY B 1 117 ? 22.941 6.444 -11.483 1.00 30.79 117 GLY B CA 1
ATOM 2729 C C . GLY B 1 117 ? 22.731 5.324 -10.486 1.00 27.77 117 GLY B C 1
ATOM 2730 O O . GLY B 1 117 ? 21.666 5.284 -9.908 1.00 23.52 117 GLY B O 1
ATOM 2731 N N . ALA B 1 118 ? 23.736 4.482 -10.279 1.00 26.23 118 ALA B N 1
ATOM 2732 C CA . ALA B 1 118 ? 23.647 3.291 -9.419 1.00 28.03 118 ALA B CA 1
ATOM 2733 C C . ALA B 1 118 ? 23.276 3.727 -7.986 1.00 32.37 118 ALA B C 1
ATOM 2734 O O . ALA B 1 118 ? 23.865 4.697 -7.452 1.00 28.43 118 ALA B O 1
ATOM 2736 N N . ALA B 1 119 ? 22.312 3.017 -7.400 1.00 32.12 119 ALA B N 1
ATOM 2737 C CA . ALA B 1 119 ? 21.814 3.182 -6.014 1.00 27.85 119 ALA B CA 1
ATOM 2738 C C . ALA B 1 119 ? 21.696 1.786 -5.395 1.00 33.26 119 ALA B C 1
ATOM 2739 O O . ALA B 1 119 ? 20.743 1.072 -5.732 1.00 31.30 119 ALA B O 1
ATOM 2741 N N . VAL B 1 120 ? 22.733 1.371 -4.661 1.00 28.82 120 VAL B N 1
ATOM 2742 C CA . VAL B 1 120 ? 22.995 -0.041 -4.261 1.00 32.21 120 VAL B CA 1
ATOM 2743 C C . VAL B 1 120 ? 23.124 -0.085 -2.738 1.00 30.42 120 VAL B C 1
ATOM 2744 O O . VAL B 1 120 ? 23.758 0.801 -2.163 1.00 27.19 120 VAL B O 1
ATOM 2748 N N . GLY B 1 121 ? 22.482 -1.041 -2.091 1.00 29.45 121 GLY B N 1
ATOM 2749 C CA . GLY B 1 121 ? 22.555 -1.120 -0.625 1.00 27.36 121 GLY B CA 1
ATOM 2750 C C . GLY B 1 121 ? 21.969 0.134 -0.010 1.00 26.71 121 GLY B C 1
ATOM 2751 O O . GLY B 1 121 ? 20.834 0.518 -0.361 1.00 26.89 121 GLY B O 1
ATOM 2752 N N . VAL B 1 122 ? 22.727 0.783 0.867 1.00 29.94 122 VAL B N 1
ATOM 2753 C CA . VAL B 1 122 ? 22.282 1.967 1.640 1.00 31.13 122 VAL B CA 1
ATOM 2754 C C . VAL B 1 122 ? 21.978 3.079 0.642 1.00 29.89 122 VAL B C 1
ATOM 2755 O O . VAL B 1 122 ? 21.207 3.994 0.972 1.00 34.45 122 VAL B O 1
ATOM 2759 N N . GLY B 1 123 ? 22.495 2.971 -0.575 1.00 30.44 123 GLY B N 1
ATOM 2760 C CA . GLY B 1 123 ? 22.248 3.939 -1.644 1.00 29.05 123 GLY B CA 1
ATOM 2761 C C . GLY B 1 123 ? 20.790 3.945 -2.087 1.00 31.00 123 GLY B C 1
ATOM 2762 O O . GLY B 1 123 ? 20.295 5.047 -2.434 1.00 31.28 123 GLY B O 1
ATOM 2763 N N . VAL B 1 124 ? 20.110 2.787 -2.089 1.00 29.03 124 VAL B N 1
ATOM 2764 C CA . VAL B 1 124 ? 18.642 2.753 -2.382 1.00 27.75 124 VAL B CA 1
ATOM 2765 C C . VAL B 1 124 ? 17.852 2.845 -1.079 1.00 24.91 124 VAL B C 1
ATOM 2766 O O . VAL B 1 124 ? 16.850 3.611 -1.051 1.00 24.46 124 VAL B O 1
ATOM 2770 N N . THR B 1 125 ? 18.286 2.168 -0.019 1.00 27.71 125 THR B N 1
ATOM 2771 C CA . THR B 1 125 ? 17.610 2.280 1.297 1.00 31.94 125 THR B CA 1
ATOM 2772 C C . THR B 1 125 ? 18.139 3.526 1.978 1.00 42.57 125 THR B C 1
ATOM 2773 O O . THR B 1 125 ? 19.222 3.441 2.602 1.00 62.37 125 THR B O 1
ATOM 2777 N N . MET B 1 126 ? 17.426 4.615 1.893 1.00 42.39 126 MET B N 1
ATOM 2778 C CA . MET B 1 126 ? 17.928 5.972 2.274 1.00 36.63 126 MET B CA 1
ATOM 2779 C C . MET B 1 126 ? 17.201 6.909 1.354 1.00 27.81 126 MET B C 1
ATOM 2780 O O . MET B 1 126 ? 16.886 7.994 1.781 1.00 27.27 126 MET B O 1
ATOM 2785 N N . GLN B 1 127 ? 16.851 6.430 0.154 1.00 25.94 127 GLN B N 1
ATOM 2786 C CA . GLN B 1 127 ? 15.862 7.146 -0.690 1.00 27.32 127 GLN B CA 1
ATOM 2787 C C . GLN B 1 127 ? 14.439 6.933 -0.157 1.00 22.71 127 GLN B C 1
ATOM 2788 O O . GLN B 1 127 ? 13.573 7.673 -0.544 1.00 23.79 127 GLN B O 1
ATOM 2794 N N . LEU B 1 128 ? 14.204 5.842 0.558 1.00 21.89 128 LEU B N 1
ATOM 2795 C CA . LEU B 1 128 ? 12.859 5.320 0.827 1.00 24.47 128 LEU B CA 1
ATOM 2796 C C . LEU B 1 128 ? 12.080 6.251 1.750 1.00 25.13 128 LEU B C 1
ATOM 2797 O O . LEU B 1 128 ? 10.881 6.445 1.538 1.00 25.79 128 LEU B O 1
ATOM 2802 N N . PRO B 1 129 ? 12.722 6.942 2.726 1.00 24.97 129 PRO B N 1
ATOM 2803 C CA . PRO B 1 129 ? 12.041 7.978 3.506 1.00 27.37 129 PRO B CA 1
ATOM 2804 C C . PRO B 1 129 ? 11.917 9.323 2.810 1.00 25.43 129 PRO B C 1
ATOM 2805 O O . PRO B 1 129 ? 11.250 10.179 3.273 1.00 23.36 129 PRO B O 1
ATOM 2809 N N . MET B 1 130 ? 12.553 9.472 1.669 1.00 24.36 130 MET B N 1
ATOM 2810 C CA . MET B 1 130 ? 12.303 10.702 0.901 1.00 25.20 130 MET B CA 1
ATOM 2811 C C . MET B 1 130 ? 10.860 10.600 0.352 1.00 25.30 130 MET B C 1
ATOM 2812 O O . MET B 1 130 ? 10.234 9.512 0.396 1.00 20.73 130 MET B O 1
ATOM 2817 N N . ASP B 1 131 ? 10.305 11.732 -0.027 1.00 23.34 131 ASP B N 1
ATOM 2818 C CA . ASP B 1 131 ? 8.883 11.938 -0.345 1.00 23.51 131 ASP B CA 1
ATOM 2819 C C . ASP B 1 131 ? 8.588 11.523 -1.788 1.00 23.81 131 ASP B C 1
ATOM 2820 O O . ASP B 1 131 ? 7.554 10.895 -2.020 1.00 25.32 131 ASP B O 1
ATOM 2825 N N . ILE B 1 132 ? 9.479 11.848 -2.709 1.00 22.48 132 ILE B N 1
ATOM 2826 C CA . ILE B 1 132 ? 9.297 11.569 -4.163 1.00 26.38 132 ILE B CA 1
ATOM 2827 C C . ILE B 1 132 ? 10.623 11.099 -4.713 1.00 25.28 132 ILE B C 1
ATOM 2828 O O . ILE B 1 132 ? 11.646 11.658 -4.278 1.00 29.21 132 ILE B O 1
ATOM 2833 N N . ARG B 1 133 ? 10.620 10.113 -5.591 1.00 24.17 133 ARG B N 1
ATOM 2834 C CA . ARG B 1 133 ? 11.856 9.566 -6.173 1.00 24.46 133 ARG B CA 1
ATOM 2835 C C . ARG B 1 133 ? 11.710 9.731 -7.694 1.00 28.55 133 ARG B C 1
ATOM 2836 O O . ARG B 1 133 ? 10.729 9.198 -8.226 1.00 25.78 133 ARG B O 1
ATOM 2844 N N . LEU B 1 134 ? 12.630 10.476 -8.315 1.00 26.48 134 LEU B N 1
ATOM 2845 C CA . LEU B 1 134 ? 12.805 10.612 -9.788 1.00 27.21 134 LEU B CA 1
ATOM 2846 C C . LEU B 1 134 ? 14.071 9.851 -10.189 1.00 28.81 134 LEU B C 1
ATOM 2847 O O . LEU B 1 134 ? 15.022 9.838 -9.398 1.00 27.90 134 LEU B O 1
ATOM 2852 N N . ALA B 1 135 ? 14.099 9.185 -11.336 1.00 24.85 135 ALA B N 1
ATOM 2853 C CA . ALA B 1 135 ? 15.293 8.418 -11.758 1.00 26.48 135 ALA B CA 1
ATOM 2854 C C . ALA B 1 135 ? 15.654 8.791 -13.196 1.00 30.19 135 ALA B C 1
ATOM 2855 O O . ALA B 1 135 ? 14.714 8.930 -14.071 1.00 26.47 135 ALA B O 1
ATOM 2857 N N . SER B 1 136 ? 16.958 8.943 -13.433 1.00 29.57 136 SER B N 1
ATOM 2858 C CA . SER B 1 136 ? 17.528 8.879 -14.796 1.00 29.18 136 SER B CA 1
ATOM 2859 C C . SER B 1 136 ? 17.227 7.496 -15.368 1.00 26.34 136 SER B C 1
ATOM 2860 O O . SER B 1 136 ? 17.365 6.525 -14.645 1.00 23.07 136 SER B O 1
ATOM 2863 N N . THR B 1 137 ? 17.020 7.410 -16.686 1.00 26.61 137 THR B N 1
ATOM 2864 C CA . THR B 1 137 ? 16.934 6.147 -17.449 1.00 29.78 137 THR B CA 1
ATOM 2865 C C . THR B 1 137 ? 18.207 5.333 -17.294 1.00 32.55 137 THR B C 1
ATOM 2866 O O . THR B 1 137 ? 18.172 4.124 -17.613 1.00 35.01 137 THR B O 1
ATOM 2870 N N . ASP B 1 138 ? 19.279 5.960 -16.842 1.00 30.43 138 ASP B N 1
ATOM 2871 C CA . ASP B 1 138 ? 20.578 5.289 -16.574 1.0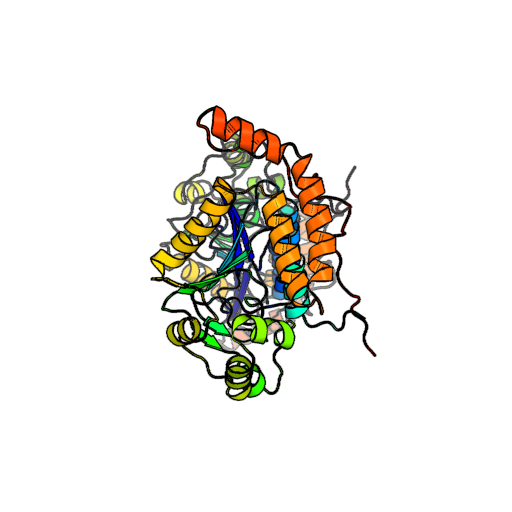0 32.59 138 ASP B CA 1
ATOM 2872 C C . ASP B 1 138 ? 20.674 4.787 -15.126 1.00 31.57 138 ASP B C 1
ATOM 2873 O O . ASP B 1 138 ? 21.626 4.090 -14.816 1.00 30.37 138 ASP B O 1
ATOM 2878 N N . ALA B 1 139 ? 19.734 5.131 -14.260 1.00 26.68 139 ALA B N 1
ATOM 2879 C CA . ALA B 1 139 ? 19.745 4.653 -12.854 1.00 28.69 139 ALA B CA 1
ATOM 2880 C C . ALA B 1 139 ? 19.648 3.125 -12.808 1.00 30.97 139 ALA B C 1
ATOM 2881 O O . ALA B 1 139 ? 18.965 2.514 -13.695 1.00 31.29 139 ALA B O 1
ATOM 2883 N N . LYS B 1 140 ? 20.328 2.514 -11.828 1.00 31.33 140 LYS B N 1
ATOM 2884 C CA . LYS B 1 140 ? 20.195 1.086 -11.465 1.00 33.51 140 LYS B CA 1
ATOM 2885 C C . LYS B 1 140 ? 19.992 1.003 -9.958 1.00 31.15 140 LYS B C 1
ATOM 2886 O O . LYS B 1 140 ? 20.590 1.797 -9.259 1.00 28.49 140 LYS B O 1
ATOM 2892 N N . PHE B 1 141 ? 19.244 0.016 -9.497 1.00 29.94 141 PHE B N 1
ATOM 2893 C CA . PHE B 1 141 ? 18.861 -0.137 -8.075 1.00 29.11 141 PHE B CA 1
ATOM 2894 C C . PHE B 1 141 ? 19.184 -1.579 -7.663 1.00 29.00 141 PHE B C 1
ATOM 2895 O O . PHE B 1 141 ? 19.046 -2.524 -8.495 1.00 26.11 141 PHE B O 1
ATOM 2903 N N . GLY B 1 142 ? 19.633 -1.764 -6.422 1.00 28.22 142 GLY B N 1
ATOM 2904 C CA . GLY B 1 142 ? 19.840 -3.104 -5.878 1.00 28.06 142 GLY B CA 1
ATOM 2905 C C . GLY B 1 142 ? 19.831 -3.145 -4.360 1.00 30.46 142 GLY B C 1
ATOM 2906 O O . GLY B 1 142 ? 20.683 -2.478 -3.744 1.00 29.15 142 GLY B O 1
ATOM 2907 N N . PHE B 1 143 ? 18.925 -3.944 -3.785 1.00 30.15 143 PHE B N 1
ATOM 2908 C CA . PHE B 1 143 ? 18.934 -4.334 -2.355 1.00 30.94 143 PHE B CA 1
ATOM 2909 C C . PHE B 1 143 ? 19.819 -5.571 -2.258 1.00 30.78 143 PHE B C 1
ATOM 2910 O O . PHE B 1 143 ? 19.246 -6.628 -2.081 1.00 32.38 143 PHE B O 1
ATOM 2918 N N . VAL B 1 144 ? 21.153 -5.419 -2.404 1.00 29.90 144 VAL B N 1
ATOM 2919 C CA . VAL B 1 144 ? 22.143 -6.509 -2.644 1.00 29.51 144 VAL B CA 1
ATOM 2920 C C . VAL B 1 144 ? 22.562 -7.151 -1.309 1.00 30.94 144 VAL B C 1
ATOM 2921 O O . VAL B 1 144 ? 23.454 -8.012 -1.299 1.00 32.57 144 VAL B O 1
ATOM 2925 N N . PHE B 1 145 ? 21.971 -6.737 -0.209 1.00 31.51 145 PHE B N 1
ATOM 2926 C CA . PHE B 1 145 ? 22.446 -7.055 1.156 1.00 28.35 145 PHE B CA 1
ATOM 2927 C C . PHE B 1 145 ? 22.685 -8.547 1.300 1.00 28.93 145 PHE B C 1
ATOM 2928 O O . PHE B 1 145 ? 23.797 -8.930 1.708 1.00 32.74 145 PHE B O 1
ATOM 2936 N N . ALA B 1 146 ? 21.658 -9.344 1.053 1.00 27.21 146 ALA B N 1
ATOM 2937 C CA . ALA B 1 146 ? 21.612 -10.807 1.241 1.00 30.00 146 ALA B CA 1
ATOM 2938 C C . ALA B 1 146 ? 22.707 -11.481 0.388 1.00 33.08 146 ALA B C 1
ATOM 2939 O O . ALA B 1 146 ? 23.274 -12.467 0.859 1.00 28.05 146 ALA B O 1
ATOM 2941 N N . ARG B 1 147 ? 23.090 -10.892 -0.758 1.00 32.68 147 ARG B N 1
ATOM 2942 C CA . ARG B 1 147 ? 24.145 -11.465 -1.617 1.00 32.11 147 ARG B CA 1
ATOM 2943 C C . ARG B 1 147 ? 25.509 -11.313 -0.931 1.00 36.85 147 ARG B C 1
ATOM 2944 O O . ARG B 1 147 ? 26.390 -12.065 -1.319 1.00 30.73 147 ARG B O 1
ATOM 2952 N N . ARG B 1 148 ? 25.638 -10.427 0.071 1.00 36.86 148 ARG B N 1
ATOM 2953 C CA . ARG B 1 148 ? 26.882 -10.154 0.841 1.00 37.47 148 ARG B CA 1
ATOM 2954 C C . ARG B 1 148 ? 26.857 -10.773 2.245 1.00 35.87 148 ARG B C 1
ATOM 2955 O O . ARG B 1 148 ? 27.863 -10.616 2.965 1.00 38.15 148 ARG B O 1
ATOM 2963 N N . GLY B 1 149 ? 25.785 -11.470 2.627 1.00 32.14 149 GLY B N 1
ATOM 2964 C CA . GLY B 1 149 ? 25.610 -12.043 3.973 1.00 28.53 149 GLY B CA 1
ATOM 2965 C C . GLY B 1 149 ? 25.314 -10.985 5.022 1.00 32.32 149 GLY B C 1
ATOM 2966 O O . GLY B 1 149 ? 25.509 -11.275 6.230 1.00 36.06 149 GLY B O 1
ATOM 2967 N N . ILE B 1 150 ? 24.870 -9.785 4.619 1.00 31.02 150 ILE B N 1
ATOM 2968 C CA . ILE B 1 150 ? 24.312 -8.774 5.581 1.00 35.85 150 ILE B CA 1
ATOM 2969 C C . ILE B 1 150 ? 22.792 -8.696 5.367 1.00 34.14 150 ILE B C 1
ATOM 2970 O O . ILE B 1 150 ? 22.277 -9.579 4.682 1.00 34.69 150 ILE B O 1
ATOM 2975 N N . THR B 1 151 ? 22.115 -7.711 5.959 1.00 35.90 151 THR B N 1
ATOM 2976 C CA . THR B 1 151 ? 20.643 -7.563 5.951 1.00 35.15 151 THR B CA 1
ATOM 2977 C C . THR B 1 151 ? 20.324 -6.135 5.537 1.00 36.48 151 THR B C 1
ATOM 2978 O O . THR B 1 151 ? 21.186 -5.267 5.649 1.00 35.27 151 THR B O 1
ATOM 2982 N N . PRO B 1 152 ? 19.137 -5.870 4.939 1.00 35.18 152 PRO B N 1
ATOM 2983 C CA . PRO B 1 152 ? 18.750 -4.514 4.580 1.00 34.34 152 PRO B CA 1
ATOM 2984 C C . PRO B 1 152 ? 18.618 -3.726 5.884 1.00 32.55 152 PRO B C 1
ATOM 2985 O O . PRO B 1 152 ? 18.081 -4.217 6.828 1.00 30.90 152 PRO B O 1
ATOM 2989 N N . GLU B 1 153 ? 19.113 -2.501 5.858 1.00 32.52 153 GLU B N 1
ATOM 2990 C CA . GLU B 1 153 ? 19.225 -1.648 7.051 1.00 36.27 153 GLU B CA 1
ATOM 2991 C C . GLU B 1 153 ? 18.535 -0.323 6.687 1.00 31.27 153 GLU B C 1
ATOM 2992 O O . GLU B 1 153 ? 17.654 -0.342 5.783 1.00 31.25 153 GLU B O 1
ATOM 2998 N N . ALA B 1 154 ? 18.879 0.755 7.377 1.00 24.16 154 ALA B N 1
ATOM 2999 C CA . ALA B 1 154 ? 18.261 2.098 7.283 1.00 27.54 154 ALA B CA 1
ATOM 3000 C C . ALA B 1 154 ? 16.746 2.041 7.500 1.00 25.15 154 ALA B C 1
ATOM 3001 O O . ALA B 1 154 ? 15.999 2.878 6.900 1.00 24.81 154 ALA B O 1
ATOM 3003 N N . ALA B 1 155 ? 16.289 1.121 8.334 1.00 23.19 155 ALA B N 1
ATOM 3004 C CA . ALA B 1 155 ? 14.853 0.972 8.662 1.00 24.90 155 ALA B CA 1
ATOM 3005 C C . ALA B 1 155 ? 14.086 0.623 7.372 1.00 25.47 155 ALA B C 1
ATOM 3006 O O . ALA B 1 155 ? 12.884 0.903 7.317 1.00 26.01 155 ALA B O 1
ATOM 3008 N N . SER B 1 156 ? 14.758 0.081 6.351 1.00 26.18 156 SER B N 1
ATOM 3009 C CA . SER B 1 156 ? 14.139 -0.244 5.030 1.00 27.10 156 SER B CA 1
ATOM 3010 C C . SER B 1 156 ? 13.026 -1.292 5.231 1.00 27.94 156 SER B C 1
ATOM 3011 O O . SER B 1 156 ? 12.047 -1.343 4.443 1.00 24.89 156 SER B O 1
ATOM 3014 N N . SER B 1 157 ? 13.122 -2.096 6.287 1.00 26.68 157 SER B N 1
ATOM 3015 C CA . SER B 1 157 ? 12.102 -3.121 6.568 1.00 26.43 157 SER B CA 1
ATOM 3016 C C . SER B 1 157 ? 10.780 -2.406 6.935 1.00 27.55 157 SER B C 1
ATOM 3017 O O . SER B 1 157 ? 9.744 -3.014 6.826 1.00 28.49 157 SER B O 1
ATOM 3020 N N . TRP B 1 158 ? 10.812 -1.131 7.339 1.00 23.29 158 TRP B N 1
ATOM 3021 C CA . TRP B 1 158 ? 9.594 -0.321 7.548 1.00 22.19 158 TRP B CA 1
ATOM 3022 C C . TRP B 1 158 ? 9.235 0.430 6.254 1.00 24.66 158 TRP B C 1
ATOM 3023 O O . TRP B 1 158 ? 8.048 0.408 5.854 1.00 22.96 158 TRP B O 1
ATOM 3034 N N . PHE B 1 159 ? 10.197 1.141 5.665 1.00 25.52 159 PHE B N 1
ATOM 3035 C CA . PHE B 1 159 ? 9.966 2.053 4.512 1.00 24.61 159 PHE B CA 1
ATOM 3036 C C . PHE B 1 159 ? 9.626 1.302 3.209 1.00 29.51 159 PHE B C 1
ATOM 3037 O O . PHE B 1 159 ? 8.733 1.793 2.470 1.00 24.17 159 PHE B O 1
ATOM 3045 N N . LEU B 1 160 ? 10.358 0.232 2.885 1.00 28.04 160 LEU B N 1
ATOM 3046 C CA . LEU B 1 160 ? 10.327 -0.341 1.507 1.00 29.02 160 LEU B CA 1
ATOM 3047 C C . LEU B 1 160 ? 8.911 -0.820 1.156 1.00 29.90 160 LEU B C 1
ATOM 3048 O O . LEU B 1 160 ? 8.442 -0.426 0.074 1.00 26.40 160 LEU B O 1
ATOM 3053 N N . SER B 1 161 ? 8.226 -1.555 2.046 1.00 28.51 161 SER B N 1
ATOM 3054 C CA . SER B 1 161 ? 6.858 -2.088 1.805 1.00 29.85 161 SER B CA 1
ATOM 3055 C C . SER B 1 161 ? 5.860 -0.935 1.634 1.00 32.37 161 SER B C 1
ATOM 3056 O O . SER B 1 161 ? 4.974 -1.079 0.796 1.00 36.19 161 SER B O 1
ATOM 3059 N N . ARG B 1 162 ? 6.051 0.181 2.330 1.00 27.87 162 ARG B N 1
ATOM 3060 C CA . ARG B 1 162 ? 5.215 1.400 2.189 1.00 30.62 162 ARG B CA 1
ATOM 3061 C C . ARG B 1 162 ? 5.528 2.162 0.889 1.00 29.41 162 ARG B C 1
ATOM 3062 O O . ARG B 1 162 ? 4.773 3.060 0.575 1.00 29.19 162 ARG B O 1
ATOM 3070 N N . VAL B 1 163 ? 6.542 1.782 0.133 1.00 27.18 163 VAL B N 1
ATOM 3071 C CA . VAL B 1 163 ? 6.793 2.406 -1.197 1.00 30.03 163 VAL B CA 1
ATOM 3072 C C . VAL B 1 163 ? 6.306 1.407 -2.243 1.00 30.79 163 VAL B C 1
ATOM 3073 O O . VAL B 1 163 ? 5.693 1.856 -3.212 1.00 31.64 163 VAL B O 1
ATOM 3077 N N . VAL B 1 164 ? 6.683 0.128 -2.150 1.00 26.69 164 VAL B N 1
ATOM 3078 C CA . VAL B 1 164 ? 6.432 -0.802 -3.291 1.00 29.06 164 VAL B CA 1
ATOM 3079 C C . VAL B 1 164 ? 5.528 -1.947 -2.856 1.00 31.18 164 VAL B C 1
ATOM 3080 O O . VAL B 1 164 ? 5.255 -2.840 -3.691 1.00 32.09 164 VAL B O 1
ATOM 3084 N N . GLY B 1 165 ? 5.126 -1.994 -1.594 1.00 27.09 165 GLY B N 1
ATOM 3085 C CA . GLY B 1 165 ? 4.337 -3.164 -1.164 1.00 30.68 165 GLY B CA 1
ATOM 3086 C C . GLY B 1 165 ? 5.232 -4.343 -0.794 1.00 27.03 165 GLY B C 1
ATOM 3087 O O . GLY B 1 165 ? 6.411 -4.393 -1.235 1.00 28.16 165 GLY B O 1
ATOM 3088 N N . ILE B 1 166 ? 4.714 -5.222 0.057 1.00 24.91 166 ILE B N 1
ATOM 3089 C CA . ILE B 1 166 ? 5.463 -6.304 0.727 1.00 25.45 166 ILE B CA 1
ATOM 3090 C C . ILE B 1 166 ? 6.075 -7.235 -0.316 1.00 25.15 166 ILE B C 1
ATOM 3091 O O . ILE B 1 166 ? 7.230 -7.624 -0.162 1.00 20.91 166 ILE B O 1
ATOM 3096 N N . SER B 1 167 ? 5.321 -7.616 -1.341 1.00 25.91 167 SER B N 1
ATOM 3097 C CA . SER B 1 167 ? 5.738 -8.686 -2.276 1.00 26.52 167 SER B CA 1
ATOM 3098 C C . SER B 1 167 ? 7.015 -8.259 -3.033 1.00 23.49 167 SER B C 1
ATOM 3099 O O . SER B 1 167 ? 8.035 -9.026 -3.117 1.00 21.79 167 SER B O 1
ATOM 3102 N N . THR B 1 168 ? 6.970 -7.076 -3.626 1.00 25.52 168 THR B N 1
ATOM 3103 C CA . THR B 1 168 ? 8.127 -6.500 -4.352 1.00 24.10 168 THR B CA 1
ATOM 3104 C C . THR B 1 168 ? 9.310 -6.335 -3.395 1.00 25.02 168 THR B C 1
ATOM 3105 O O . THR B 1 168 ? 10.451 -6.701 -3.766 1.00 21.04 168 THR B O 1
ATOM 3109 N N . ALA B 1 169 ? 9.053 -5.799 -2.206 1.00 22.38 169 ALA B N 1
ATOM 3110 C CA . ALA B 1 169 ? 10.077 -5.643 -1.169 1.00 23.41 169 ALA B CA 1
ATOM 3111 C C . ALA B 1 169 ? 10.804 -6.961 -0.962 1.00 24.80 169 ALA B C 1
ATOM 3112 O O . ALA B 1 169 ? 12.066 -6.950 -1.128 1.00 25.86 169 ALA B O 1
ATOM 3114 N N . LEU B 1 170 ? 10.073 -8.050 -0.610 1.00 24.60 170 LEU B N 1
ATOM 3115 C CA . LEU B 1 170 ? 10.721 -9.364 -0.352 1.00 25.34 170 LEU B CA 1
ATOM 3116 C C . LEU B 1 170 ? 11.499 -9.821 -1.587 1.00 22.74 170 LEU B C 1
ATOM 3117 O O . LEU B 1 170 ? 12.630 -10.292 -1.422 1.00 25.28 170 LEU B O 1
ATOM 3122 N N . GLU B 1 171 ? 10.886 -9.750 -2.763 1.00 23.50 171 GLU B N 1
ATOM 3123 C CA . GLU B 1 171 ? 11.491 -10.288 -4.005 1.00 25.01 171 GLU B CA 1
ATOM 3124 C C . GLU B 1 171 ? 12.840 -9.605 -4.230 1.00 28.35 171 GLU B C 1
ATOM 3125 O O . GLU B 1 171 ? 13.804 -10.286 -4.499 1.00 28.22 171 GLU B O 1
ATOM 3131 N N . TRP B 1 172 ? 12.886 -8.284 -4.099 1.00 26.99 172 TRP B N 1
ATOM 3132 C CA . TRP B 1 172 ? 14.123 -7.511 -4.312 1.00 28.54 172 TRP B CA 1
ATOM 3133 C C . TRP B 1 172 ? 15.145 -7.899 -3.245 1.00 31.05 172 TRP B C 1
ATOM 3134 O O . TRP B 1 172 ? 16.343 -7.988 -3.593 1.00 28.20 172 TRP B O 1
ATOM 3145 N N . CYS B 1 173 ? 14.702 -8.092 -1.995 1.00 28.67 173 CYS B N 1
ATOM 3146 C CA . CYS B 1 173 ? 15.627 -8.317 -0.862 1.00 26.86 173 CYS B CA 1
ATOM 3147 C C . CYS B 1 173 ? 16.158 -9.757 -0.935 1.00 28.84 173 CYS B C 1
ATOM 3148 O O . CYS B 1 173 ? 17.293 -9.967 -0.555 1.00 29.28 173 CYS B O 1
ATOM 3151 N N . TYR B 1 174 ? 15.336 -10.738 -1.362 1.00 29.09 174 TYR B N 1
ATOM 3152 C CA . TYR B 1 174 ? 15.694 -12.167 -1.461 1.00 27.00 174 TYR B CA 1
ATOM 3153 C C . TYR B 1 174 ? 16.717 -12.352 -2.574 1.00 30.84 174 TYR B C 1
ATOM 3154 O O . TYR B 1 174 ? 17.711 -13.084 -2.352 1.00 29.41 174 TYR B O 1
ATOM 3163 N N . THR B 1 175 ? 16.446 -11.801 -3.761 1.00 29.97 175 THR B N 1
ATOM 3164 C CA . THR B 1 175 ? 17.304 -12.066 -4.955 1.00 33.63 175 THR B CA 1
ATOM 3165 C C . THR B 1 175 ? 18.544 -11.178 -4.862 1.00 33.12 175 THR B C 1
ATOM 3166 O O . THR B 1 175 ? 19.648 -11.650 -5.217 1.00 33.88 175 THR B O 1
ATOM 3170 N N . GLY B 1 176 ? 18.368 -9.951 -4.365 1.00 31.86 176 GLY B N 1
ATOM 3171 C CA . GLY B 1 176 ? 19.465 -8.974 -4.265 1.00 30.60 176 GLY B CA 1
ATOM 3172 C C . GLY B 1 176 ? 19.849 -8.512 -5.657 1.00 31.48 176 GLY B C 1
ATOM 3173 O O . GLY B 1 176 ? 20.956 -7.938 -5.798 1.00 29.06 176 GLY B O 1
ATOM 3174 N N . ARG B 1 177 ? 18.934 -8.705 -6.627 1.00 30.25 177 ARG B N 1
ATOM 3175 C CA . ARG B 1 177 ? 19.091 -8.338 -8.068 1.00 34.09 177 ARG B CA 1
ATOM 3176 C C . ARG B 1 177 ? 19.311 -6.823 -8.254 1.00 32.19 177 ARG B C 1
ATOM 3177 O O . ARG B 1 177 ? 18.667 -5.958 -7.556 1.00 30.14 177 ARG B O 1
ATOM 3185 N N . VAL B 1 178 ? 20.194 -6.474 -9.182 1.00 27.03 178 VAL B N 1
ATOM 3186 C CA . VAL B 1 178 ? 20.407 -5.076 -9.618 1.00 30.06 178 VAL B CA 1
ATOM 3187 C C . VAL B 1 178 ? 19.473 -4.895 -10.811 1.00 30.57 178 VAL B C 1
ATOM 3188 O O . VAL B 1 178 ? 19.640 -5.608 -11.781 1.00 29.41 178 VAL B O 1
ATOM 3192 N N . PHE B 1 179 ? 18.510 -3.994 -10.712 1.00 31.42 179 PHE B N 1
ATOM 3193 C CA . PHE B 1 179 ? 17.438 -3.855 -11.722 1.00 31.03 179 PHE B CA 1
ATOM 3194 C C . PHE B 1 179 ? 17.431 -2.442 -12.304 1.00 28.57 179 PHE B C 1
ATOM 3195 O O . PHE B 1 179 ? 18.004 -1.492 -11.718 1.00 26.24 179 PHE B O 1
ATOM 3203 N N . SER B 1 180 ? 16.768 -2.311 -13.456 1.00 29.21 180 SER B N 1
ATOM 3204 C CA . SER B 1 180 ? 16.763 -1.084 -14.285 1.00 28.24 180 SER B CA 1
ATOM 3205 C C . SER B 1 180 ? 15.832 -0.062 -13.645 1.00 31.50 180 SER B C 1
ATOM 3206 O O . SER B 1 180 ? 15.020 -0.453 -12.813 1.00 31.49 180 SER B O 1
ATOM 3209 N N . ALA B 1 181 ? 15.921 1.197 -14.074 1.00 27.95 181 ALA B N 1
ATOM 3210 C CA . ALA B 1 181 ? 14.931 2.241 -13.756 1.00 29.40 181 ALA B CA 1
ATOM 3211 C C . ALA B 1 181 ? 13.562 1.884 -14.336 1.00 29.41 181 ALA B C 1
ATOM 3212 O O . ALA B 1 181 ? 12.600 2.402 -13.793 1.00 26.13 181 ALA B O 1
ATOM 3214 N N . GLN B 1 182 ? 13.429 1.054 -15.381 1.00 30.04 182 GLN B N 1
ATOM 3215 C CA . GLN B 1 182 ? 12.059 0.702 -15.875 1.00 30.99 182 GLN B CA 1
ATOM 3216 C C . GLN B 1 182 ? 11.353 -0.230 -14.869 1.00 25.22 182 GLN B C 1
ATOM 3217 O O . GLN B 1 182 ? 10.151 -0.048 -14.609 1.00 29.09 182 GLN B O 1
ATOM 3223 N N . GLU B 1 183 ? 12.067 -1.189 -14.311 1.00 30.29 183 GLU B N 1
ATOM 3224 C CA . GLU B 1 183 ? 11.507 -2.056 -13.251 1.00 31.48 183 GLU B CA 1
ATOM 3225 C C . GLU B 1 183 ? 11.137 -1.203 -12.032 1.00 31.79 183 GLU B C 1
ATOM 3226 O O . GLU B 1 183 ? 10.040 -1.442 -11.477 1.00 30.04 183 GLU B O 1
ATOM 3232 N N . ALA B 1 184 ? 12.022 -0.284 -11.605 1.00 30.36 184 ALA B N 1
ATOM 3233 C CA . ALA B 1 184 ? 11.797 0.645 -10.460 1.00 27.88 184 ALA B CA 1
ATOM 3234 C C . ALA B 1 184 ? 10.494 1.449 -10.649 1.00 27.18 184 ALA B C 1
ATOM 3235 O O . ALA B 1 184 ? 9.720 1.593 -9.697 1.00 23.71 184 ALA B O 1
ATOM 3237 N N . HIS B 1 185 ? 10.278 2.014 -11.840 1.00 24.78 185 HIS B N 1
ATOM 3238 C CA . HIS B 1 185 ? 9.060 2.778 -12.202 1.00 26.16 185 HIS B CA 1
ATOM 3239 C C . HIS B 1 185 ? 7.846 1.827 -12.259 1.00 29.38 185 HIS B C 1
ATOM 3240 O O . HIS B 1 185 ? 6.812 2.178 -11.664 1.00 27.38 185 HIS B O 1
ATOM 3247 N N . GLU B 1 186 ? 7.945 0.688 -12.954 1.00 29.18 186 GLU B N 1
ATOM 3248 C CA . GLU B 1 186 ? 6.794 -0.272 -13.059 1.00 37.41 186 GLU B CA 1
ATOM 3249 C C . GLU B 1 186 ? 6.330 -0.720 -11.657 1.00 33.06 186 GLU B C 1
ATOM 3250 O O . GLU B 1 186 ? 5.113 -0.762 -11.431 1.00 31.86 186 GLU B O 1
ATOM 3256 N N . ARG B 1 187 ? 7.248 -0.955 -10.719 1.00 28.41 187 ARG B N 1
ATOM 3257 C CA . ARG B 1 187 ? 6.908 -1.546 -9.384 1.00 28.38 187 ARG B CA 1
ATOM 3258 C C . ARG B 1 187 ? 6.810 -0.467 -8.315 1.00 28.68 187 ARG B C 1
ATOM 3259 O O . ARG B 1 187 ? 6.586 -0.800 -7.125 1.00 33.77 187 ARG B O 1
ATOM 3267 N N . GLY B 1 188 ? 6.872 0.791 -8.719 1.00 25.28 188 GLY B N 1
ATOM 3268 C CA . GLY B 1 188 ? 6.416 1.914 -7.885 1.00 24.98 188 GLY B CA 1
ATOM 3269 C C . GLY B 1 188 ? 7.518 2.544 -7.024 1.00 26.87 188 GLY B C 1
ATOM 3270 O O . GLY B 1 188 ? 7.177 3.454 -6.288 1.00 24.62 188 GLY B O 1
ATOM 3271 N N . LEU B 1 189 ? 8.800 2.178 -7.186 1.00 26.54 189 LEU B N 1
ATOM 3272 C CA . LEU B 1 189 ? 9.909 2.755 -6.384 1.00 31.05 189 LEU B CA 1
ATOM 3273 C C . LEU B 1 189 ? 10.107 4.205 -6.836 1.00 29.33 189 LEU B C 1
ATOM 3274 O O . LEU B 1 189 ? 10.369 5.066 -5.989 1.00 29.37 189 LEU B O 1
ATOM 3279 N N . VAL B 1 190 ? 9.905 4.479 -8.124 1.00 26.22 190 VAL B N 1
ATOM 3280 C CA . VAL B 1 190 ? 10.145 5.827 -8.689 1.00 26.65 190 VAL B CA 1
ATOM 3281 C C . VAL B 1 190 ? 8.898 6.310 -9.430 1.00 28.42 190 VAL B C 1
ATOM 3282 O O . VAL B 1 190 ? 8.211 5.509 -10.125 1.00 26.30 190 VAL B O 1
ATOM 3286 N N . ARG B 1 191 ? 8.566 7.559 -9.155 1.00 25.56 191 ARG B N 1
ATOM 3287 C CA . ARG B 1 191 ? 7.445 8.281 -9.719 1.00 26.67 191 ARG B CA 1
ATOM 3288 C C . ARG B 1 191 ? 7.595 8.404 -11.239 1.00 30.94 191 ARG B C 1
ATOM 3289 O O . ARG B 1 191 ? 6.583 8.207 -11.955 1.00 28.15 191 ARG B O 1
ATOM 3297 N N . SER B 1 192 ? 8.744 8.888 -11.699 1.00 32.61 192 SER B N 1
ATOM 3298 C CA . SER B 1 192 ? 8.941 9.245 -13.126 1.00 30.06 192 SER B CA 1
ATOM 3299 C C . SER B 1 192 ? 10.376 8.952 -13.597 1.00 31.18 192 SER B C 1
ATOM 3300 O O . SER B 1 192 ? 11.240 8.784 -12.793 1.00 28.59 192 SER B O 1
ATOM 3303 N N . LEU B 1 193 ? 10.565 8.837 -14.915 1.00 29.04 193 LEU B N 1
ATOM 3304 C CA . LEU B 1 193 ? 11.830 8.451 -15.567 1.00 28.60 193 LEU B CA 1
ATOM 3305 C C . LEU B 1 193 ? 12.231 9.608 -16.452 1.00 28.22 193 LEU B C 1
ATOM 3306 O O . LEU B 1 193 ? 11.343 10.209 -17.043 1.00 27.50 193 LEU B O 1
ATOM 3311 N N . HIS B 1 194 ? 13.518 9.948 -16.477 1.00 31.20 194 HIS B N 1
ATOM 3312 C CA . HIS B 1 194 ? 13.972 11.200 -17.124 1.00 30.52 194 HIS B CA 1
ATOM 3313 C C . HIS B 1 194 ? 15.276 10.947 -17.867 1.00 32.94 194 HIS B C 1
ATOM 3314 O O . HIS B 1 194 ? 16.194 10.267 -17.320 1.00 33.98 194 HIS B O 1
ATOM 3321 N N . ALA B 1 195 ? 15.406 11.556 -19.044 1.00 35.64 195 ALA B N 1
ATOM 3322 C CA . ALA B 1 195 ? 16.704 11.567 -19.744 1.00 35.33 195 ALA B CA 1
ATOM 3323 C C . ALA B 1 195 ? 17.696 12.175 -18.759 1.00 33.64 195 ALA B C 1
ATOM 3324 O O . ALA B 1 195 ? 17.312 13.046 -17.971 1.00 37.34 195 ALA B O 1
ATOM 3326 N N . PRO B 1 196 ? 18.958 11.695 -18.732 1.00 34.43 196 PRO B N 1
ATOM 3327 C CA . PRO B 1 196 ? 19.970 12.165 -17.789 1.00 37.95 196 PRO B CA 1
ATOM 3328 C C . PRO B 1 196 ? 20.055 13.702 -17.691 1.00 42.35 196 PRO B C 1
ATOM 3329 O O . PRO B 1 196 ? 20.052 14.255 -16.606 1.00 34.60 196 PRO B O 1
ATOM 3333 N N . GLU B 1 197 ? 20.071 14.379 -18.839 1.00 37.65 197 GLU B N 1
ATOM 3334 C CA . GLU B 1 197 ? 20.113 15.856 -18.900 1.00 40.19 197 GLU B CA 1
ATOM 3335 C C . GLU B 1 197 ? 18.812 16.448 -18.330 1.00 38.86 197 GLU B C 1
ATOM 3336 O O . GLU B 1 197 ? 18.827 17.623 -17.943 1.00 36.88 197 GLU B O 1
ATOM 3342 N N . ASP B 1 198 ? 17.700 15.703 -18.315 1.00 36.27 198 ASP B N 1
ATOM 3343 C CA . ASP B 1 198 ? 16.377 16.249 -17.886 1.00 33.68 198 ASP B CA 1
ATOM 3344 C C . ASP B 1 198 ? 16.132 15.955 -16.393 1.00 31.15 198 ASP B C 1
ATOM 3345 O O . ASP B 1 198 ? 15.116 16.476 -15.860 1.00 30.08 198 ASP B O 1
ATOM 3350 N N . LEU B 1 199 ? 16.987 15.161 -15.744 1.00 29.64 199 LEU B N 1
ATOM 3351 C CA . LEU B 1 199 ? 16.688 14.645 -14.379 1.00 31.27 199 LEU B CA 1
ATOM 3352 C C . LEU B 1 199 ? 16.599 15.820 -13.398 1.00 32.10 199 LEU B C 1
ATOM 3353 O O . LEU B 1 199 ? 15.501 16.013 -12.741 1.00 29.19 199 LEU B O 1
ATOM 3358 N N . LEU B 1 200 ? 17.630 16.657 -13.316 1.00 32.89 200 LEU B N 1
ATOM 3359 C CA . LEU B 1 200 ? 17.621 17.753 -12.306 1.00 33.38 200 LEU B CA 1
ATOM 3360 C C . LEU B 1 200 ? 16.592 18.818 -12.654 1.00 33.97 200 LEU B C 1
ATOM 3361 O O . LEU B 1 200 ? 15.881 19.332 -11.776 1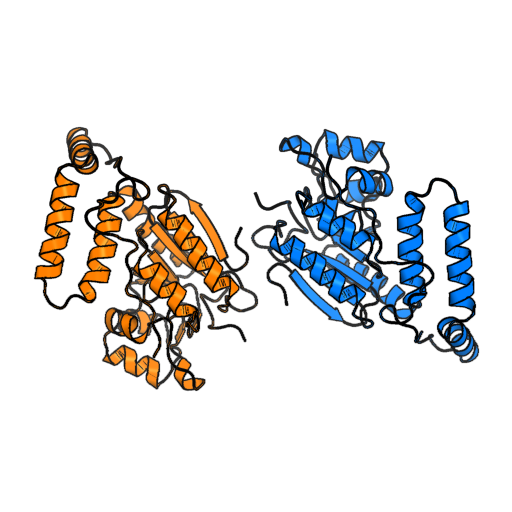.00 30.26 200 LEU B O 1
ATOM 3366 N N . PRO B 1 201 ? 16.458 19.210 -13.935 1.00 34.44 201 PRO B N 1
ATOM 3367 C CA . PRO B 1 201 ? 15.379 20.126 -14.297 1.00 31.97 201 PRO B CA 1
ATOM 3368 C C . PRO B 1 201 ? 13.985 19.605 -13.916 1.00 30.02 201 PRO B C 1
ATOM 3369 O O . PRO B 1 201 ? 13.199 20.374 -13.441 1.00 32.38 201 PRO B O 1
ATOM 3373 N N . ALA B 1 202 ? 13.711 18.306 -14.046 1.00 33.27 202 ALA B N 1
ATOM 3374 C CA . ALA B 1 202 ? 12.408 17.726 -13.642 1.00 33.94 202 ALA B CA 1
ATOM 3375 C C . ALA B 1 202 ? 12.213 17.866 -12.113 1.00 31.47 202 ALA B C 1
ATOM 3376 O O . ALA B 1 202 ? 11.143 18.312 -11.693 1.00 28.82 202 ALA B O 1
ATOM 3378 N N . ALA B 1 203 ? 13.198 17.477 -11.305 1.00 29.18 203 ALA B N 1
ATOM 3379 C CA . ALA B 1 203 ? 13.157 17.647 -9.836 1.00 30.35 203 ALA B CA 1
ATOM 3380 C C . ALA B 1 203 ? 13.015 19.129 -9.484 1.00 33.56 203 ALA B C 1
ATOM 3381 O O . ALA B 1 203 ? 12.218 19.452 -8.574 1.00 31.18 203 ALA B O 1
ATOM 3383 N N . GLN B 1 204 ? 13.735 20.007 -10.203 1.00 34.99 204 GLN B N 1
ATOM 3384 C CA . GLN B 1 204 ? 13.715 21.468 -9.922 1.00 35.20 204 GLN B CA 1
ATOM 3385 C C . GLN B 1 204 ? 12.284 21.977 -10.184 1.00 37.34 204 GLN B C 1
ATOM 3386 O O . GLN B 1 204 ? 11.757 22.771 -9.360 1.00 30.56 204 GLN B O 1
ATOM 3392 N N . ALA B 1 205 ? 11.641 21.521 -11.264 1.00 34.23 205 ALA B N 1
ATOM 3393 C CA . ALA B 1 205 ? 10.292 22.004 -11.654 1.00 36.45 205 ALA B CA 1
ATOM 3394 C C . ALA B 1 205 ? 9.297 21.637 -10.548 1.00 36.60 205 ALA B C 1
ATOM 3395 O O . ALA B 1 205 ? 8.524 22.522 -10.122 1.00 40.19 205 ALA B O 1
ATOM 3397 N N . ILE B 1 206 ? 9.314 20.387 -10.071 1.00 36.95 206 ILE B N 1
ATOM 3398 C CA . ILE B 1 206 ? 8.485 20.003 -8.889 1.00 33.25 206 ILE B CA 1
ATOM 3399 C C . ILE B 1 206 ? 8.828 20.900 -7.696 1.00 30.25 206 ILE B C 1
ATOM 3400 O O . ILE B 1 206 ? 7.880 21.458 -7.061 1.00 31.06 206 ILE B O 1
ATOM 3405 N N . ALA B 1 207 ? 10.099 20.957 -7.308 1.00 28.75 207 ALA B N 1
ATOM 3406 C CA . ALA B 1 207 ? 10.539 21.712 -6.113 1.00 30.58 207 ALA B CA 1
ATOM 3407 C C . ALA B 1 207 ? 10.045 23.154 -6.205 1.00 33.98 207 ALA B C 1
ATOM 3408 O O . ALA B 1 207 ? 9.515 23.683 -5.163 1.00 31.23 207 ALA B O 1
ATOM 3410 N N . ARG B 1 208 ? 10.177 23.758 -7.394 1.00 36.68 208 ARG B N 1
ATOM 3411 C CA . ARG B 1 208 ? 9.929 25.214 -7.617 1.00 38.77 208 ARG B CA 1
ATOM 3412 C C . ARG B 1 208 ? 8.423 25.481 -7.519 1.00 39.68 208 ARG B C 1
ATOM 3413 O O . ARG B 1 208 ? 8.030 26.569 -7.006 1.00 39.53 208 ARG B O 1
ATOM 3421 N N . GLU B 1 209 ? 7.612 24.524 -7.964 1.00 34.52 209 GLU B N 1
ATOM 3422 C CA . GLU B 1 209 ? 6.137 24.639 -7.924 1.00 37.89 209 GLU B CA 1
ATOM 3423 C C . GLU B 1 209 ? 5.688 24.680 -6.463 1.00 34.69 209 GLU B C 1
ATOM 3424 O O . GLU B 1 209 ? 4.775 25.472 -6.114 1.00 36.99 209 GLU B O 1
ATOM 3430 N N . ILE B 1 210 ? 6.265 23.817 -5.637 1.00 32.82 210 ILE B N 1
ATOM 3431 C CA . ILE B 1 210 ? 5.901 23.769 -4.191 1.00 35.68 210 ILE B CA 1
ATOM 3432 C C . ILE B 1 210 ? 6.280 25.122 -3.587 1.00 31.27 210 ILE B C 1
ATOM 3433 O O . ILE B 1 210 ? 5.471 25.693 -2.851 1.00 32.77 210 ILE B O 1
ATOM 3438 N N . ALA B 1 211 ? 7.489 25.580 -3.899 1.00 32.64 211 ALA B N 1
ATOM 3439 C CA . ALA B 1 211 ? 8.119 26.805 -3.366 1.00 33.57 211 ALA B CA 1
ATOM 3440 C C . ALA B 1 211 ? 7.275 28.007 -3.774 1.00 36.60 211 ALA B C 1
ATOM 3441 O O . ALA B 1 211 ? 7.104 28.896 -2.947 1.00 36.32 211 ALA B O 1
ATOM 3443 N N . ALA B 1 212 ? 6.767 28.002 -5.009 1.00 35.45 212 ALA B N 1
ATOM 3444 C CA . ALA B 1 212 ? 5.957 29.105 -5.565 1.00 40.32 212 ALA B CA 1
ATOM 3445 C C . ALA B 1 212 ? 4.545 29.116 -4.956 1.00 42.13 212 ALA B C 1
ATOM 3446 O O . ALA B 1 212 ? 4.018 30.226 -4.761 1.00 45.24 212 ALA B O 1
ATOM 3448 N N . ASN B 1 213 ? 3.936 27.959 -4.677 1.00 36.70 213 ASN B N 1
ATOM 3449 C CA . ASN B 1 213 ? 2.456 27.881 -4.551 1.00 35.58 213 ASN B CA 1
ATOM 3450 C C . ASN B 1 213 ? 1.995 27.533 -3.132 1.00 32.63 213 ASN B C 1
ATOM 3451 O O . ASN B 1 213 ? 0.801 27.815 -2.838 1.00 32.29 213 ASN B O 1
ATOM 3456 N N . ALA B 1 214 ? 2.838 26.937 -2.285 1.00 31.40 214 ALA B N 1
ATOM 3457 C CA . ALA B 1 214 ? 2.320 26.353 -1.012 1.00 32.75 214 ALA B CA 1
ATOM 3458 C C . ALA B 1 214 ? 2.864 27.107 0.192 1.00 30.90 214 ALA B C 1
ATOM 3459 O O . ALA B 1 214 ? 4.009 27.535 0.153 1.00 31.03 214 ALA B O 1
ATOM 3461 N N . ALA B 1 215 ? 2.046 27.260 1.236 1.00 32.62 215 ALA B N 1
ATOM 3462 C CA . ALA B 1 215 ? 2.489 27.808 2.540 1.00 31.88 215 ALA B CA 1
ATOM 3463 C C . ALA B 1 215 ? 3.413 26.802 3.217 1.00 32.86 215 ALA B C 1
ATOM 3464 O O . ALA B 1 215 ? 3.024 25.636 3.394 1.00 37.44 215 ALA B O 1
ATOM 3466 N N . PRO B 1 216 ? 4.677 27.185 3.531 1.00 34.94 216 PRO B N 1
ATOM 3467 C CA . PRO B 1 216 ? 5.652 26.263 4.106 1.00 34.21 216 PRO B CA 1
ATOM 3468 C C . PRO B 1 216 ? 5.172 25.568 5.384 1.00 31.93 216 PRO B C 1
ATOM 3469 O O . PRO B 1 216 ? 5.457 24.394 5.578 1.00 31.30 216 PRO B O 1
ATOM 3473 N N . VAL B 1 217 ? 4.472 26.281 6.254 1.00 31.77 217 VAL B N 1
ATOM 3474 C CA . VAL B 1 217 ? 3.966 25.667 7.513 1.00 29.52 217 VAL B CA 1
ATOM 3475 C C . VAL B 1 217 ? 2.964 24.538 7.179 1.00 33.00 217 VAL B C 1
ATOM 3476 O O . VAL B 1 217 ? 3.056 23.455 7.835 1.00 30.89 217 VAL B O 1
ATOM 3480 N N . SER B 1 218 ? 2.015 24.774 6.253 1.00 31.12 218 SER B N 1
ATOM 3481 C CA . SER B 1 218 ? 1.028 23.778 5.747 1.00 29.07 218 SER B CA 1
ATOM 3482 C C . SER B 1 218 ? 1.724 22.514 5.194 1.00 26.50 218 SER B C 1
ATOM 3483 O O . SER B 1 218 ? 1.339 21.372 5.538 1.00 24.48 218 SER B O 1
ATOM 3486 N N . VAL B 1 219 ? 2.746 22.717 4.384 1.00 27.97 219 VAL B N 1
ATOM 3487 C CA . VAL B 1 219 ? 3.597 21.669 3.762 1.00 26.55 219 VAL B CA 1
ATOM 3488 C C . VAL B 1 219 ? 4.256 20.876 4.879 1.00 25.62 219 VAL B C 1
ATOM 3489 O O . VAL B 1 219 ? 4.203 19.636 4.877 1.00 24.25 219 VAL B O 1
ATOM 3493 N N . ALA B 1 220 ? 4.865 21.559 5.835 1.00 26.86 220 ALA B N 1
ATOM 3494 C CA . ALA B 1 220 ? 5.596 20.875 6.926 1.00 27.48 220 ALA B CA 1
ATOM 3495 C C . ALA B 1 220 ? 4.599 20.061 7.764 1.00 28.56 220 ALA B C 1
ATOM 3496 O O . ALA B 1 220 ? 4.915 18.932 8.165 1.00 24.99 220 ALA B O 1
ATOM 3498 N N . ILE B 1 221 ? 3.425 20.615 8.048 1.00 29.24 221 ILE B N 1
ATOM 3499 C CA . ILE B 1 221 ? 2.401 19.872 8.813 1.00 30.43 221 ILE B CA 1
ATOM 3500 C C . ILE B 1 221 ? 1.965 18.659 7.981 1.00 29.26 221 ILE B C 1
ATOM 3501 O O . ILE B 1 221 ? 1.950 17.532 8.508 1.00 25.26 221 ILE B O 1
ATOM 3506 N N . SER B 1 222 ? 1.616 18.886 6.711 1.00 25.58 222 SER B N 1
ATOM 3507 C CA . SER B 1 222 ? 1.212 17.812 5.790 1.00 25.05 222 SER B CA 1
ATOM 3508 C C . SER B 1 222 ? 2.233 16.690 5.827 1.00 24.54 222 SER B C 1
ATOM 3509 O O . SER B 1 222 ? 1.826 15.517 6.030 1.00 23.80 222 SER B O 1
ATOM 3512 N N . ARG B 1 223 ? 3.512 17.026 5.634 1.00 24.63 223 ARG B N 1
ATOM 3513 C CA . ARG B 1 223 ? 4.559 16.010 5.536 1.00 23.69 223 ARG B CA 1
ATOM 3514 C C . ARG B 1 223 ? 4.559 15.141 6.797 1.00 26.55 223 ARG B C 1
ATOM 3515 O O . ARG B 1 223 ? 4.548 13.896 6.670 1.00 19.42 223 ARG B O 1
ATOM 3523 N N . GLN B 1 224 ? 4.574 15.779 7.966 1.00 24.67 224 GLN B N 1
ATOM 3524 C CA . GLN B 1 224 ? 4.628 15.067 9.275 1.00 28.37 224 GLN B CA 1
ATOM 3525 C C . GLN B 1 224 ? 3.375 14.207 9.502 1.00 26.18 224 GLN B C 1
ATOM 3526 O O . GLN B 1 224 ? 3.510 13.077 9.993 1.00 22.75 224 GLN B O 1
ATOM 3532 N N . LEU B 1 225 ? 2.177 14.723 9.215 1.00 27.01 225 LEU B N 1
ATOM 3533 C CA . LEU B 1 225 ? 0.948 13.940 9.459 1.00 25.37 225 LEU B CA 1
ATOM 3534 C C . LEU B 1 225 ? 0.939 12.747 8.517 1.00 25.89 225 LEU B C 1
ATOM 3535 O O . LEU B 1 225 ? 0.611 11.635 9.001 1.00 27.20 225 LEU B O 1
ATOM 3540 N N . ILE B 1 226 ? 1.277 12.960 7.248 1.00 22.00 226 ILE B N 1
ATOM 3541 C CA . ILE B 1 226 ? 1.225 11.870 6.241 1.00 22.79 226 ILE B CA 1
ATOM 3542 C C . ILE B 1 226 ? 2.190 10.761 6.668 1.00 20.91 226 ILE B C 1
ATOM 3543 O O . ILE B 1 226 ? 1.733 9.606 6.798 1.00 23.58 226 ILE B O 1
ATOM 3548 N N . TRP B 1 227 ? 3.455 11.065 6.991 1.00 22.37 227 TRP B N 1
ATOM 3549 C CA . TRP B 1 227 ? 4.424 10.019 7.406 1.00 22.05 227 TRP B CA 1
ATOM 3550 C C . TRP B 1 227 ? 4.024 9.346 8.731 1.00 21.55 227 TRP B C 1
ATOM 3551 O O . TRP B 1 227 ? 4.070 8.103 8.829 1.00 22.77 227 TRP B O 1
ATOM 3562 N N . ARG B 1 228 ? 3.746 10.130 9.747 1.00 22.39 228 ARG B N 1
ATOM 3563 C CA . ARG B 1 228 ? 3.477 9.578 11.101 1.00 25.07 228 ARG B CA 1
ATOM 3564 C C . ARG B 1 228 ? 2.168 8.790 11.103 1.00 24.82 228 ARG B C 1
ATOM 3565 O O . ARG B 1 228 ? 2.108 7.735 11.746 1.00 26.75 228 ARG B O 1
ATOM 3573 N N . MET B 1 229 ? 1.144 9.278 10.409 1.00 25.40 229 MET B N 1
ATOM 3574 C CA . MET B 1 229 ? -0.180 8.618 10.409 1.00 26.08 229 MET B CA 1
ATOM 3575 C C . MET B 1 229 ? -0.115 7.376 9.517 1.00 28.91 229 MET B C 1
ATOM 3576 O O . MET B 1 229 ? -0.983 6.497 9.708 1.00 28.24 229 MET B O 1
ATOM 3581 N N . ALA B 1 230 ? 0.944 7.192 8.728 1.00 25.84 230 ALA B N 1
ATOM 3582 C CA . ALA B 1 230 ? 1.127 5.893 8.037 1.00 28.86 230 ALA B CA 1
ATOM 3583 C C . ALA B 1 230 ? 1.267 4.801 9.105 1.00 30.95 230 ALA B C 1
ATOM 3584 O O . ALA B 1 230 ? 0.906 3.706 8.794 1.00 36.92 230 ALA B O 1
ATOM 3586 N N . GLY B 1 231 ? 1.705 5.113 10.329 1.00 32.48 231 GLY B N 1
ATOM 3587 C CA . GLY B 1 231 ? 1.910 4.116 11.400 1.00 29.68 231 GLY B CA 1
ATOM 3588 C C . GLY B 1 231 ? 0.786 4.089 12.414 1.00 35.79 231 GLY B C 1
ATOM 3589 O O . GLY B 1 231 ? 0.870 3.251 13.352 1.00 39.28 231 GLY B O 1
ATOM 3590 N N . ALA B 1 232 ? -0.236 4.936 12.262 1.00 28.81 232 ALA B N 1
ATOM 3591 C CA . ALA B 1 232 ? -1.355 5.008 13.216 1.00 26.73 232 ALA B CA 1
ATOM 3592 C C . ALA B 1 232 ? -2.330 3.863 12.956 1.00 28.64 232 ALA B C 1
ATOM 3593 O O . ALA B 1 232 ? -2.586 3.484 11.792 1.00 26.03 232 ALA B O 1
ATOM 3595 N N . SER B 1 233 ? -2.855 3.304 14.030 1.00 26.76 233 SER B N 1
ATOM 3596 C CA . SER B 1 233 ? -3.757 2.143 13.992 1.00 28.30 233 SER B CA 1
ATOM 3597 C C . SER B 1 233 ? -5.194 2.547 13.646 1.00 26.59 233 SER B C 1
ATOM 3598 O O . SER B 1 233 ? -5.974 1.648 13.392 1.00 25.66 233 SER B O 1
ATOM 3601 N N . HIS B 1 234 ? -5.576 3.819 13.718 1.00 28.57 234 HIS B N 1
ATOM 3602 C CA . HIS B 1 234 ? -6.983 4.240 13.490 1.00 27.64 234 HIS B CA 1
ATOM 3603 C C . HIS B 1 234 ? -6.996 5.685 13.034 1.00 27.19 234 HIS B C 1
ATOM 3604 O O . HIS B 1 234 ? -6.175 6.472 13.502 1.00 22.84 234 HIS B O 1
ATOM 3611 N N . PRO B 1 235 ? -7.911 6.054 12.109 1.00 22.38 235 PRO B N 1
ATOM 3612 C CA . PRO B 1 235 ? -7.994 7.422 11.623 1.00 21.40 235 PRO B CA 1
ATOM 3613 C C . PRO B 1 235 ? -8.335 8.458 12.706 1.00 21.47 235 PRO B C 1
ATOM 3614 O O . PRO B 1 235 ? -8.022 9.598 12.532 1.00 21.53 235 PRO B O 1
ATOM 3618 N N . MET B 1 236 ? -8.895 8.051 13.834 1.00 25.18 236 MET B N 1
ATOM 3619 C CA . MET B 1 236 ? -9.135 8.984 14.967 1.00 25.40 236 MET B CA 1
ATOM 3620 C C . MET B 1 236 ? -7.827 9.708 15.287 1.00 23.86 236 MET B C 1
ATOM 3621 O O . MET B 1 236 ? -7.858 10.900 15.526 1.00 29.61 236 MET B O 1
ATOM 3626 N N . GLU B 1 237 ? -6.697 9.014 15.259 1.00 27.32 237 GLU B N 1
ATOM 3627 C CA . GLU B 1 237 ? -5.365 9.603 15.540 1.00 29.68 237 GLU B CA 1
ATOM 3628 C C . GLU B 1 237 ? -5.103 10.767 14.594 1.00 27.95 237 GLU B C 1
ATOM 3629 O O . GLU B 1 237 ? -4.708 11.832 15.096 1.00 25.24 237 GLU B O 1
ATOM 3635 N N . ALA B 1 238 ? -5.411 10.620 13.300 1.00 26.93 238 ALA B N 1
ATOM 3636 C CA . ALA B 1 238 ? -5.255 11.713 12.323 1.00 25.08 238 ALA B CA 1
ATOM 3637 C C . ALA B 1 238 ? -6.317 12.783 12.590 1.00 25.24 238 ALA B C 1
ATOM 3638 O O . ALA B 1 238 ? -5.994 13.975 12.493 1.00 24.16 238 ALA B O 1
ATOM 3640 N N . HIS B 1 239 ? -7.534 12.387 12.935 1.00 25.69 239 HIS B N 1
ATOM 3641 C CA . HIS B 1 239 ? -8.624 13.361 13.172 1.00 27.47 239 HIS B CA 1
ATOM 3642 C C . HIS B 1 239 ? -8.225 14.313 14.324 1.00 31.29 239 HIS B C 1
ATOM 3643 O O . HIS B 1 239 ? -8.442 15.531 14.206 1.00 31.27 239 HIS B O 1
ATOM 3650 N N . LYS B 1 240 ? -7.656 13.773 15.405 1.00 31.57 240 LYS B N 1
ATOM 3651 C CA . LYS B 1 240 ? -7.242 14.593 16.579 1.00 31.43 240 LYS B CA 1
ATOM 3652 C C . LYS B 1 240 ? -6.226 15.644 16.143 1.00 28.77 240 LYS B C 1
ATOM 3653 O O . LYS B 1 240 ? -6.442 16.847 16.440 1.00 28.48 240 LYS B O 1
ATOM 3659 N N . LEU B 1 241 ? -5.120 15.213 15.534 1.00 30.16 241 LEU B N 1
ATOM 3660 C CA . LEU B 1 241 ? -4.039 16.112 15.107 1.00 29.14 241 LEU B CA 1
ATOM 3661 C C . LEU B 1 241 ? -4.559 17.068 14.043 1.00 31.49 241 LEU B C 1
ATOM 3662 O O . LEU B 1 241 ? -4.236 18.286 14.142 1.00 28.96 241 LEU B O 1
ATOM 3667 N N . ASP B 1 242 ? -5.294 16.569 13.038 1.00 31.50 242 ASP B N 1
ATOM 3668 C CA . ASP B 1 242 ? -5.582 17.423 11.854 1.00 33.31 242 ASP B CA 1
ATOM 3669 C C . ASP B 1 242 ? -6.589 18.485 12.292 1.00 34.28 242 ASP B C 1
ATOM 3670 O O . ASP B 1 242 ? -6.556 19.595 11.715 1.00 40.36 242 ASP B O 1
ATOM 3675 N N . SER B 1 243 ? -7.419 18.158 13.294 1.00 33.17 243 SER B N 1
ATOM 3676 C CA . SER B 1 243 ? -8.394 19.078 13.940 1.00 32.46 243 SER B CA 1
ATOM 3677 C C . SER B 1 243 ? -7.645 20.227 14.618 1.00 30.38 243 SER B C 1
ATOM 3678 O O . SER B 1 243 ? -8.091 21.370 14.510 1.00 35.62 243 SER B O 1
ATOM 3681 N N . ARG B 1 244 ? -6.528 19.929 15.286 1.00 31.14 244 ARG B N 1
ATOM 3682 C CA . ARG B 1 244 ? -5.692 20.957 15.949 1.00 31.65 244 ARG B CA 1
ATOM 3683 C C . ARG B 1 244 ? -5.043 21.791 14.841 1.00 32.25 244 ARG B C 1
ATOM 3684 O O . ARG B 1 244 ? -5.053 23.024 14.933 1.00 34.88 244 ARG B O 1
ATOM 3692 N N . ALA B 1 245 ? -4.488 21.126 13.821 1.00 30.73 245 ALA B N 1
ATOM 3693 C CA . ALA B 1 245 ? -3.729 21.764 12.713 1.00 29.73 245 ALA B CA 1
ATOM 3694 C C . ALA B 1 245 ? -4.649 22.714 11.950 1.00 32.74 245 ALA B C 1
ATOM 3695 O O . ALA B 1 245 ? -4.208 23.835 11.687 1.00 35.23 245 ALA B O 1
ATOM 3697 N N . ILE B 1 246 ? -5.845 22.261 11.571 1.00 33.89 246 ILE B N 1
ATOM 3698 C CA . ILE B 1 246 ? -6.778 23.090 10.753 1.00 42.01 246 ILE B CA 1
ATOM 3699 C C . ILE B 1 246 ? -7.222 24.270 11.619 1.00 38.02 246 ILE B C 1
ATOM 3700 O O . ILE B 1 246 ? -7.343 25.351 11.079 1.00 39.30 246 ILE B O 1
ATOM 3705 N N . GLN B 1 247 ? -7.420 24.047 12.919 1.00 44.81 247 GLN B N 1
ATOM 3706 C CA . GLN B 1 247 ? -7.846 25.102 13.869 1.00 44.68 247 GLN B CA 1
ATOM 3707 C C . GLN B 1 247 ? -6.746 26.164 13.940 1.00 45.61 247 GLN B C 1
ATOM 3708 O O . GLN B 1 247 ? -7.045 27.381 13.748 1.00 45.59 247 GLN B O 1
ATOM 3714 N N . SER B 1 248 ? -5.505 25.740 14.184 1.00 38.00 248 SER B N 1
ATOM 3715 C CA . SER B 1 248 ? -4.334 26.650 14.212 1.00 39.74 248 SER B CA 1
ATOM 3716 C C . SER B 1 248 ? -4.222 27.374 12.862 1.00 38.93 248 SER B C 1
ATOM 3717 O O . SER B 1 248 ? -4.159 28.652 12.829 1.00 32.29 248 SER B O 1
ATOM 3720 N N . ARG B 1 249 ? -4.295 26.609 11.764 1.00 35.57 249 ARG B N 1
ATOM 3721 C CA . ARG B 1 249 ? -4.111 27.204 10.415 1.00 38.05 249 ARG B CA 1
ATOM 3722 C C . ARG B 1 249 ? -5.182 28.276 10.150 1.00 41.54 249 ARG B C 1
ATOM 3723 O O . ARG B 1 249 ? -4.785 29.343 9.632 1.00 41.35 249 ARG B O 1
ATOM 3731 N N . GLY B 1 250 ? -6.457 28.031 10.510 1.00 40.93 250 GLY B N 1
ATOM 3732 C CA . GLY B 1 250 ? -7.572 28.984 10.326 1.00 44.16 250 GLY B CA 1
ATOM 3733 C C . GLY B 1 250 ? -7.284 30.371 10.924 1.00 40.91 250 GLY B C 1
ATOM 3734 O O . GLY B 1 250 ? -7.608 31.362 10.284 1.00 53.90 250 GLY B O 1
ATOM 3735 N N . ARG B 1 251 ? -6.683 30.436 12.110 1.00 44.51 251 ARG B N 1
ATOM 3736 C CA . ARG B 1 251 ? -6.323 31.687 12.827 1.00 47.38 251 ARG B CA 1
ATOM 3737 C C . ARG B 1 251 ? -4.936 32.231 12.412 1.00 47.37 251 ARG B C 1
ATOM 3738 O O . ARG B 1 251 ? -4.397 33.062 13.182 1.00 51.80 251 ARG B O 1
ATOM 3746 N N . SER B 1 252 ? -4.353 31.797 11.282 1.00 38.61 252 SER B N 1
ATOM 3747 C CA . SER B 1 252 ? -2.971 32.139 10.866 1.00 41.70 252 SER B CA 1
ATOM 3748 C C . SER B 1 252 ? -2.992 33.329 9.895 1.00 39.92 252 SER B C 1
ATOM 3749 O O . SER B 1 252 ? -4.042 33.572 9.275 1.00 40.01 252 SER B O 1
ATOM 3752 N N . ALA B 1 253 ? -1.865 34.043 9.794 1.00 38.51 253 ALA B N 1
ATOM 3753 C CA . ALA B 1 253 ? -1.604 35.105 8.788 1.00 40.18 253 ALA B CA 1
ATOM 3754 C C . ALA B 1 253 ? -1.603 34.484 7.385 1.00 41.88 253 ALA B C 1
ATOM 3755 O O . ALA B 1 253 ? -1.931 35.188 6.396 1.00 42.08 253 ALA B O 1
ATOM 3757 N N . ASP B 1 254 ? -1.243 33.203 7.292 1.00 39.53 254 ASP B N 1
ATOM 3758 C CA . ASP B 1 254 ? -1.135 32.501 5.989 1.00 39.50 254 ASP B CA 1
ATOM 3759 C C . ASP B 1 254 ? -2.522 32.469 5.353 1.00 36.33 254 ASP B C 1
ATOM 3760 O O . ASP B 1 254 ? -2.602 32.732 4.144 1.00 36.91 254 ASP B O 1
ATOM 3765 N N . VAL B 1 255 ? -3.555 32.157 6.139 1.00 35.68 255 VAL B N 1
ATOM 3766 C CA . VAL B 1 255 ? -4.964 32.113 5.665 1.00 44.16 255 VAL B CA 1
ATOM 3767 C C . VAL B 1 255 ? -5.439 33.508 5.253 1.00 44.10 255 VAL B C 1
ATOM 3768 O O . VAL B 1 255 ? -6.196 33.589 4.277 1.00 48.63 255 VAL B O 1
ATOM 3772 N N . LYS B 1 256 ? -5.016 34.558 5.948 1.00 51.84 256 LYS B N 1
ATOM 3773 C CA . LYS B 1 256 ? -5.412 35.947 5.570 1.00 60.32 256 LYS B CA 1
ATOM 3774 C C . LYS B 1 256 ? -4.714 36.320 4.257 1.00 57.80 256 LYS B C 1
ATOM 3775 O O . LYS B 1 256 ? -5.392 36.861 3.373 1.00 55.82 256 LYS B O 1
ATOM 3781 N N . GLU B 1 257 ? -3.425 35.982 4.127 1.00 60.87 257 GLU B N 1
ATOM 3782 C CA . GLU B 1 257 ? -2.578 36.327 2.956 1.00 57.36 257 GLU B CA 1
ATOM 3783 C C . GLU B 1 257 ? -3.081 35.588 1.712 1.00 55.59 257 GLU B C 1
ATOM 3784 O O . GLU B 1 257 ? -3.043 36.202 0.636 1.00 58.46 257 GLU B O 1
ATOM 3790 N N . GLY B 1 258 ? -3.513 34.328 1.855 1.00 51.30 258 GLY B N 1
ATOM 3791 C CA . GLY B 1 258 ? -4.221 33.574 0.804 1.00 52.10 258 GLY B CA 1
ATOM 3792 C C . GLY B 1 258 ? -5.459 34.324 0.315 1.00 56.45 258 GLY B C 1
ATOM 3793 O O . GLY B 1 258 ? -5.625 34.467 -0.915 1.00 48.30 258 GLY B O 1
ATOM 3794 N N . VAL B 1 259 ? -6.289 34.829 1.232 1.00 56.39 259 VAL B N 1
ATOM 3795 C CA . VAL B 1 259 ? -7.519 35.591 0.862 1.00 61.90 259 VAL B CA 1
ATOM 3796 C C . VAL B 1 259 ? -7.096 36.937 0.233 1.00 64.85 259 VAL B C 1
ATOM 3797 O O . VAL B 1 259 ? -7.578 37.219 -0.874 1.00 68.12 259 VAL B O 1
ATOM 3801 N N . SER B 1 260 ? -6.181 37.694 0.854 1.00 61.69 260 SER B N 1
ATOM 3802 C CA . SER B 1 260 ? -5.599 38.964 0.323 1.00 69.47 260 SER B CA 1
ATOM 3803 C C . SER B 1 260 ? -5.169 38.819 -1.143 1.00 71.46 260 SER B C 1
ATOM 3804 O O . SER B 1 260 ? -5.475 39.733 -1.932 1.00 73.79 260 SER B O 1
ATOM 3807 N N . ALA B 1 261 ? -4.441 37.746 -1.472 1.00 70.05 261 ALA B N 1
ATOM 3808 C CA . ALA B 1 261 ? -3.771 37.527 -2.779 1.00 68.58 261 ALA B CA 1
ATOM 3809 C C . ALA B 1 261 ? -4.806 37.158 -3.845 1.00 71.34 261 ALA B C 1
ATOM 3810 O O . ALA B 1 261 ? -4.629 37.567 -5.002 1.00 70.09 261 ALA B O 1
ATOM 3812 N N . PHE B 1 262 ? -5.819 36.371 -3.475 1.00 71.66 262 PHE B N 1
ATOM 3813 C CA . PHE B 1 262 ? -6.945 35.965 -4.359 1.00 78.55 262 PHE B CA 1
ATOM 3814 C C . PHE B 1 262 ? -7.703 37.213 -4.838 1.00 78.02 262 PHE B C 1
ATOM 3815 O O . PHE B 1 262 ? -7.901 37.384 -6.061 1.00 78.28 262 PHE B O 1
ATOM 3823 N N . LEU B 1 263 ? -8.115 38.050 -3.878 1.00 81.25 263 LEU B N 1
ATOM 3824 C CA . LEU B 1 263 ? -8.850 39.325 -4.095 1.00 72.70 263 LEU B CA 1
ATOM 3825 C C . LEU B 1 263 ? -7.975 40.276 -4.926 1.00 75.37 263 LEU B C 1
ATOM 3826 O O . LEU B 1 263 ? -8.429 40.666 -6.017 1.00 78.06 263 LEU B O 1
ATOM 3831 N N . GLU B 1 264 ? -6.741 40.567 -4.493 1.00 74.27 264 GLU B N 1
ATOM 3832 C CA . GLU B 1 264 ? -5.823 41.524 -5.184 1.00 74.32 264 GLU B CA 1
ATOM 3833 C C . GLU B 1 264 ? -5.131 40.891 -6.410 1.00 79.58 264 GLU B C 1
ATOM 3834 O O . GLU B 1 264 ? -4.063 41.438 -6.809 1.00 75.48 264 GLU B O 1
ATOM 3840 N N . LYS B 1 265 ? -5.694 39.812 -6.993 1.00 74.68 265 LYS B N 1
ATOM 3841 C CA . LYS B 1 265 ? -5.238 39.169 -8.263 1.00 75.50 265 LYS B CA 1
ATOM 3842 C C . LYS B 1 265 ? -3.714 38.951 -8.259 1.00 75.04 265 LYS B C 1
ATOM 3843 O O . LYS B 1 265 ? -3.069 39.302 -9.276 1.00 69.75 265 LYS B O 1
ATOM 3849 N N . ARG B 1 266 ? -3.170 38.364 -7.183 1.00 74.31 266 ARG B N 1
ATOM 3850 C CA . ARG B 1 266 ? -1.719 38.373 -6.834 1.00 75.23 266 ARG B CA 1
ATOM 3851 C C . ARG B 1 266 ? -1.241 36.947 -6.553 1.00 77.91 266 ARG B C 1
ATOM 3852 O O . ARG B 1 266 ? -2.039 36.097 -6.165 1.00 82.50 266 ARG B O 1
ATOM 3860 N N . PRO B 1 267 ? 0.067 36.630 -6.730 1.00 82.37 267 PRO B N 1
ATOM 3861 C CA . PRO B 1 267 ? 0.657 35.452 -6.099 1.00 73.01 267 PRO B CA 1
ATOM 3862 C C . PRO B 1 267 ? 0.585 35.619 -4.576 1.00 71.83 267 PRO B C 1
ATOM 3863 O O . PRO B 1 267 ? 0.871 36.717 -4.102 1.00 67.42 267 PRO B O 1
ATOM 3867 N N . ALA B 1 268 ? 0.191 34.555 -3.864 1.00 59.48 268 ALA B N 1
ATOM 3868 C CA . ALA B 1 268 ? 0.238 34.452 -2.386 1.00 51.47 268 ALA B CA 1
ATOM 3869 C C . ALA B 1 268 ? 1.695 34.560 -1.936 1.00 44.66 268 ALA B C 1
ATOM 3870 O O . ALA B 1 268 ? 2.549 33.989 -2.618 1.00 48.33 268 ALA B O 1
ATOM 3872 N N . ALA B 1 269 ? 1.964 35.341 -0.890 1.00 44.62 269 ALA B N 1
ATOM 3873 C CA . ALA B 1 269 ? 3.301 35.520 -0.288 1.00 44.53 269 ALA B CA 1
ATOM 3874 C C . ALA B 1 269 ? 3.185 35.166 1.183 1.00 46.29 269 ALA B C 1
ATOM 3875 O O . ALA B 1 269 ? 3.142 36.064 2.039 1.00 45.56 269 ALA B O 1
ATOM 3877 N N . PHE B 1 270 ? 3.084 33.878 1.461 1.00 43.98 270 PHE B N 1
ATOM 3878 C CA . PHE B 1 270 ? 2.753 33.369 2.809 1.00 41.62 270 PHE B CA 1
ATOM 3879 C C . PHE B 1 270 ? 3.776 33.914 3.810 1.00 44.83 270 PHE B C 1
ATOM 3880 O O . PHE B 1 270 ? 4.979 33.698 3.678 1.00 42.77 270 PHE B O 1
ATOM 3888 N N . PRO B 1 271 ? 3.335 34.677 4.841 1.00 47.62 271 PRO B N 1
ATOM 3889 C CA . PRO B 1 271 ? 4.267 35.274 5.796 1.00 49.14 271 PRO B CA 1
ATOM 3890 C C . PRO B 1 271 ? 4.882 34.264 6.774 1.00 47.17 271 PRO B C 1
ATOM 3891 O O . PRO B 1 271 ? 5.945 34.529 7.315 1.00 47.32 271 PRO B O 1
ATOM 3895 N N . GLU B 1 272 ? 4.226 33.131 7.008 1.00 45.33 272 GLU B N 1
ATOM 3896 C CA . GLU B 1 272 ? 4.576 32.331 8.202 1.00 42.79 272 GLU B CA 1
ATOM 3897 C C . GLU B 1 272 ? 5.669 31.318 7.881 1.00 37.20 272 GLU B C 1
ATOM 3898 O O . GLU B 1 272 ? 5.754 30.847 6.741 1.00 37.44 272 GLU B O 1
ATOM 3904 N N . THR B 1 273 ? 6.514 31.056 8.863 1.00 34.29 273 THR B N 1
ATOM 3905 C CA . THR B 1 273 ? 7.770 30.300 8.644 1.00 39.41 273 THR B CA 1
ATOM 3906 C C . THR B 1 273 ? 7.770 29.053 9.513 1.00 43.81 273 THR B C 1
ATOM 3907 O O . THR B 1 273 ? 7.142 29.064 10.625 1.00 45.70 273 THR B O 1
ATOM 3911 N N . VAL B 1 274 ? 8.512 28.061 9.026 1.00 42.14 274 VAL B N 1
ATOM 3912 C CA . VAL B 1 274 ? 8.729 26.736 9.656 1.00 38.18 274 VAL B CA 1
ATOM 3913 C C . VAL B 1 274 ? 9.653 26.921 10.869 1.00 43.69 274 VAL B C 1
ATOM 3914 O O . VAL B 1 274 ? 9.386 26.271 11.912 1.00 40.69 274 VAL B O 1
ATOM 3918 N N . SER B 1 275 ? 10.674 27.782 10.779 1.00 41.33 275 SER B N 1
ATOM 3919 C CA . SER B 1 275 ? 11.659 27.992 11.885 1.00 45.29 275 SER B CA 1
ATOM 3920 C C . SER B 1 275 ? 10.944 28.511 13.145 1.00 46.88 275 SER B C 1
ATOM 3921 O O . SER B 1 275 ? 11.315 28.056 14.254 1.00 44.72 275 SER B O 1
ATOM 3924 N N . HIS B 1 276 ? 9.938 29.381 12.973 1.00 44.90 276 HIS B N 1
ATOM 3925 C CA . HIS B 1 276 ? 9.318 30.192 14.055 1.00 50.56 276 HIS B CA 1
ATOM 3926 C C . HIS B 1 276 ? 7.825 29.882 14.270 1.00 44.21 276 HIS B C 1
ATOM 3927 O O . HIS B 1 276 ? 7.430 29.933 15.423 1.00 44.70 276 HIS B O 1
ATOM 3934 N N . ASP B 1 277 ? 7.010 29.571 13.251 1.00 38.56 277 ASP B N 1
ATOM 3935 C CA . ASP B 1 277 ? 5.524 29.546 13.399 1.00 37.09 277 ASP B CA 1
ATOM 3936 C C . ASP B 1 277 ? 4.919 28.132 13.306 1.00 36.92 277 ASP B C 1
ATOM 3937 O O . ASP B 1 277 ? 3.727 28.074 13.072 1.00 39.73 277 ASP B O 1
ATOM 3942 N N . MET B 1 278 ? 5.671 27.039 13.510 1.00 36.31 278 MET B N 1
ATOM 3943 C CA . MET B 1 278 ? 5.092 25.673 13.631 1.00 38.01 278 MET B CA 1
ATOM 3944 C C . MET B 1 278 ? 4.176 25.638 14.853 1.00 39.24 278 MET B C 1
ATOM 3945 O O . MET B 1 278 ? 4.572 26.071 15.923 1.00 39.16 278 MET B O 1
ATOM 3950 N N . PRO B 1 279 ? 2.922 25.150 14.742 1.00 40.05 279 PRO B N 1
ATOM 3951 C CA . PRO B 1 279 ? 2.027 25.077 15.898 1.00 41.70 279 PRO B CA 1
ATOM 3952 C C . PRO B 1 279 ? 2.636 24.225 17.010 1.00 42.10 279 PRO B C 1
ATOM 3953 O O . PRO B 1 279 ? 3.186 23.193 16.725 1.00 41.57 279 PRO B O 1
ATOM 3957 N N . ASP B 1 280 ? 2.501 24.662 18.253 1.00 42.00 280 ASP B N 1
ATOM 3958 C CA . ASP B 1 280 ? 3.230 24.031 19.383 1.00 42.18 280 ASP B CA 1
ATOM 3959 C C . ASP B 1 280 ? 2.353 22.981 20.077 1.00 40.28 280 ASP B C 1
ATOM 3960 O O . ASP B 1 280 ? 2.775 22.490 21.124 1.00 42.67 280 ASP B O 1
ATOM 3965 N N . PHE B 1 281 ? 1.202 22.611 19.509 1.00 37.12 281 PHE B N 1
ATOM 3966 C CA . PHE B 1 281 ? 0.318 21.534 20.025 1.00 36.79 281 PHE B CA 1
ATOM 3967 C C . PHE B 1 281 ? 0.966 20.150 19.813 1.00 39.44 281 PHE B C 1
ATOM 3968 O O . PHE B 1 281 ? 0.536 19.172 20.468 1.00 41.87 281 PHE B O 1
ATOM 3976 N N . PHE B 1 282 ? 1.977 20.030 18.941 1.00 39.42 282 PHE B N 1
ATOM 3977 C CA . PHE B 1 282 ? 2.684 18.743 18.678 1.00 35.57 282 PHE B CA 1
ATOM 3978 C C . PHE B 1 282 ? 4.174 19.040 18.490 1.00 34.65 282 PHE B C 1
ATOM 3979 O O . PHE B 1 282 ? 4.575 20.066 17.863 1.00 40.56 282 PHE B O 1
ATOM 3987 N N . ASP B 1 283 ? 4.997 18.167 19.053 1.00 33.24 283 ASP B N 1
ATOM 3988 C CA . ASP B 1 283 ? 6.460 18.226 18.884 1.00 32.45 283 ASP B CA 1
ATOM 3989 C C . ASP B 1 283 ? 6.811 17.523 17.575 1.00 29.91 283 ASP B C 1
ATOM 3990 O O . ASP B 1 283 ? 6.869 16.302 17.536 1.00 28.14 283 ASP B O 1
ATOM 3995 N N . TRP B 1 284 ? 7.099 18.310 16.553 1.00 31.72 284 TRP B N 1
ATOM 3996 C CA . TRP B 1 284 ? 7.334 17.833 15.168 1.00 31.35 284 TRP B CA 1
ATOM 3997 C C . TRP B 1 284 ? 8.696 17.140 15.104 1.00 34.55 284 TRP B C 1
ATOM 3998 O O . TRP B 1 284 ? 8.937 16.442 14.106 1.00 33.56 284 TRP B O 1
ATOM 4009 N N . THR B 1 285 ? 9.547 17.302 16.137 1.00 29.80 285 THR B N 1
ATOM 4010 C CA . THR B 1 285 ? 10.912 16.729 16.168 1.00 32.88 285 THR B CA 1
ATOM 4011 C C . THR B 1 285 ? 10.830 15.419 16.931 1.00 35.05 285 THR B C 1
ATOM 4012 O O . THR B 1 285 ? 11.863 14.750 17.040 1.00 38.56 285 THR B O 1
ATOM 4016 N N . SER B 1 286 ? 9.637 15.107 17.447 1.00 32.58 286 SER B N 1
ATOM 4017 C CA . SER B 1 286 ? 9.353 13.917 18.295 1.00 38.82 286 SER B CA 1
ATOM 4018 C C . SER B 1 286 ? 9.829 12.666 17.560 1.00 36.21 286 SER B C 1
ATOM 4019 O O . SER B 1 286 ? 9.690 12.615 16.319 1.00 29.60 286 SER B O 1
ATOM 4022 N N . GLU B 1 287 ? 10.304 11.700 18.315 1.00 34.40 287 GLU B N 1
ATOM 4023 C CA . GLU B 1 287 ? 10.657 10.391 17.740 1.00 34.27 287 GLU B CA 1
ATOM 4024 C C . GLU B 1 287 ? 10.646 9.390 18.889 1.00 33.56 287 GLU B C 1
ATOM 4025 O O . GLU B 1 287 ? 11.020 9.754 19.975 1.00 33.22 287 GLU B O 1
ATOM 4031 N N . PRO B 1 288 ? 10.254 8.125 18.682 1.00 32.82 288 PRO B N 1
ATOM 4032 C CA . PRO B 1 288 ? 10.289 7.137 19.745 1.00 31.94 288 PRO B CA 1
ATOM 4033 C C . PRO B 1 288 ? 11.724 6.824 20.190 1.00 34.99 288 PRO B C 1
ATOM 4034 O O . PRO B 1 288 ? 12.658 7.001 19.446 1.00 35.40 288 PRO B O 1
ATOM 4038 N N . PRO B 1 289 ? 11.909 6.309 21.412 1.00 31.42 289 PRO B N 1
ATOM 4039 C CA . PRO B 1 289 ? 13.234 6.041 21.919 1.00 32.99 289 PRO B CA 1
ATOM 4040 C C . PRO B 1 289 ? 13.961 4.881 21.245 1.00 29.63 289 PRO B C 1
ATOM 4041 O O . PRO B 1 289 ? 13.352 3.926 20.933 1.00 30.67 289 PRO B O 1
ATOM 4045 N N . PHE B 1 290 ? 15.255 5.072 21.028 1.00 31.55 290 PHE B N 1
ATOM 4046 C CA . PHE B 1 290 ? 16.125 3.991 20.526 1.00 33.35 290 PHE B CA 1
ATOM 4047 C C . PHE B 1 290 ? 16.660 3.282 21.764 1.00 35.73 290 PHE B C 1
ATOM 4048 O O . PHE B 1 290 ? 17.495 3.830 22.432 1.00 37.82 290 PHE B O 1
ATOM 4056 N N . ILE B 1 291 ? 16.131 2.111 22.071 1.00 40.01 291 ILE B N 1
ATOM 4057 C CA . ILE B 1 291 ? 16.594 1.366 23.269 1.00 41.67 291 ILE B CA 1
ATOM 4058 C C . ILE B 1 291 ? 16.887 -0.064 22.841 1.00 42.09 291 ILE B C 1
ATOM 4059 O O . ILE B 1 291 ? 16.060 -0.623 22.142 1.00 46.75 291 ILE B O 1
ATOM 4064 N N . LEU B 1 292 ? 18.029 -0.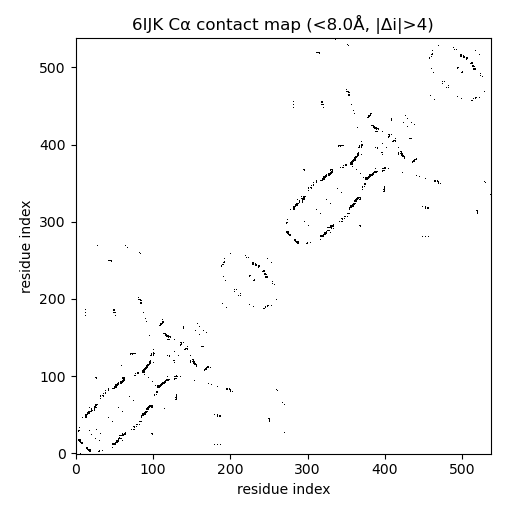603 23.255 1.00 40.36 292 LEU B N 1
ATOM 4065 C CA . LEU B 1 292 ? 18.403 -1.993 22.914 1.00 45.21 292 LEU B CA 1
ATOM 4066 C C . LEU B 1 292 ? 18.281 -2.897 24.142 1.00 50.67 292 LEU B C 1
ATOM 4067 O O . LEU B 1 292 ? 18.498 -2.440 25.261 1.00 38.41 292 LEU B O 1
ATOM 4072 N N . GLU B 1 293 ? 17.931 -4.152 23.890 1.00 55.21 293 GLU B N 1
ATOM 4073 C CA . GLU B 1 293 ? 17.702 -5.140 24.966 1.00 60.57 293 GLU B CA 1
ATOM 4074 C C . GLU B 1 293 ? 18.542 -6.392 24.726 1.00 67.86 293 GLU B C 1
ATOM 4075 O O . GLU B 1 293 ? 19.451 -6.346 23.896 1.00 69.00 293 GLU B O 1
#

Radius of gyration: 29.45 Å; Cα contacts (8 Å, |Δi|>4): 1044; chains: 2; bounding box: 94×58×46 Å

B-factor: mean 35.78, std 12.34, range [19.42, 98.29]

Nearest PDB structures (foldseek):
  6ijk-assembly1_A  TM=1.004E+00  e=2.105E-54  Cupriavidus necator H16
  4elx-assembly1_A  TM=8.254E-01  e=1.141E-19  Escherichia coli K-12
  4elw-assembly1_B  TM=8.213E-01  e=8.306E-19  Escherichia coli K-12
  4lk5-assembly1_C  TM=7.841E-01  e=2.299E-19  Mycobacterium avium subsp. paratuberculosis K-10
  6lvo-assembly1_A  TM=8.088E-01  e=8.306E-19  Bosea sp. PAMC 26642

InterPro domains:
  IPR001753 Enoyl-CoA hydratase/isomerase-like domain [PF00378] (17-271)
  IPR014748 Enoyl-CoA hydratase, C-terminal [G3DSA:1.10.12.10] (215-278)
  IPR029045 ClpP/crotonase-like domain superfamily [SSF52096] (5-271)
  IPR051053 Enoyl-CoA hydratase/isomerase and chromodomain-containing protein [PTHR43684] (5-266)